Protein 9A6L (pdb70)

Foldseek 3Di:
DEEEEPEAQCCVPPVVVLVVLLVLLCVLLVYPYDYQPLQHHLLQLCVLVPNLVSSVVNNVSVLVSCQPPQAYEYLALQSLLSLLCQLVSCVVPPVCNVSSVVSNVRYDYSLCCCCVVSVDQESPAEDAWEEEEQEACSNCPRVVPDCSLVSNVVNHHNYHYDYQVPSVQQLLQSNCSCVVVVVVSVVSLVVSQVSRVVSVGQEYEYRHSSSQCSNVVVCVVVVHNHHYDYSSSRSSHD/DFFFFDDDDLVVLLVVLLPLPLLLVLLLVQLVQQLVLLVVLCVVVPPLVVLLQLLLVQLVVCLVCLVVLLVLLCVLQVVQVAAEAEAAALCSLLVVVLVVCVVLVFAAEEEEDALVCSRSVNVVSVVVVNHHYAYQAPQQNLCVLVVNNAFQALARRNSSDALQRSQVSCVVRPVDDDDSDPVSSVVSSCVVVVVSLQPGQEAEYEFLEQARNNSKGKDADLDCRNVSSFKRHQEYEYEYESSRYGHHVVSVLSLQCLLCSLQRSDSGHPDMDIGGYADDPPDPIGHNYYYYYHYHLQLVVCRPDPNVLLSSDSSSCSQCSQAVLCSSSTRCSQSGSDGGLSCLLVVCRNPNCVRRLCSLVSHPLPQSSQVSGSNNRSSSVSSVVSVCCCCPVVVVDDPVVVVVVVVVVVCVVDPVSVVVCLQCQQVVCVVQDDPQWRLADPDPCNVVNVVDIDGRRDNADPVNVVVVVVVVVVVVVVD

Structure (mmCIF, N/CA/C/O backbone):
data_9A6L
#
_entry.id   9A6L
#
loop_
_entity.id
_entity.type
_entity.pdbx_description
1 POLYMER LUTA_BACSU
2 POLYMER LUTB_BACSU
#
loop_
_atom_site.group_PDB
_atom_site.id
_atom_site.type_symbol
_atom_site.label_atom_id
_atom_site.label_alt_id
_atom_site.label_comp_id
_atom_site.label_asym_id
_atom_site.label_entity_id
_atom_site.label_seq_id
_atom_site.pdbx_PDB_ins_code
_atom_site.Cartn_x
_atom_site.Cartn_y
_atom_site.Cartn_z
_atom_site.occupancy
_atom_site.B_iso_or_equiv
_atom_site.auth_seq_id
_atom_site.auth_comp_id
_atom_site.auth_asym_id
_atom_site.auth_atom_id
_atom_site.pdbx_PDB_model_num
ATOM 1 N N . MET A 1 1 ? 2.801 -40.766 -0.839 1.000 0.930 1 MET A N 1
ATOM 2 C CA . MET A 1 1 ? 1.876 -39.691 -0.396 1.000 0.930 1 MET A CA 1
ATOM 3 C C . MET A 1 1 ? 1.214 -39.112 -1.633 1.000 0.930 1 MET A C 1
ATOM 4 O O . MET A 1 1 ? 1.916 -39.021 -2.632 1.000 0.930 1 MET A O 1
ATOM 20 N N . LYS A 1 2 ? -0.079 -38.759 -1.603 1.000 0.980 2 LYS A N 1
ATOM 21 C CA . LYS A 1 2 ? -0.783 -38.243 -2.789 1.000 0.980 2 LYS A CA 1
ATOM 22 C C . LYS A 1 2 ? -0.789 -36.722 -2.830 1.000 0.980 2 LYS A C 1
ATOM 23 O O . LYS A 1 2 ? -1.121 -36.075 -1.839 1.000 0.980 2 LYS A O 1
ATOM 42 N N . VAL A 1 3 ? -0.438 -36.166 -3.983 1.000 0.990 3 VAL A N 1
ATOM 43 C CA . VAL A 1 3 ? -0.391 -34.723 -4.216 1.000 0.990 3 VAL A CA 1
ATOM 44 C C . VAL A 1 3 ? -1.168 -34.390 -5.478 1.000 0.990 3 VAL A C 1
ATOM 45 O O . VAL A 1 3 ? -0.767 -34.768 -6.576 1.000 0.990 3 VAL A O 1
ATOM 58 N N . SER A 1 4 ? -2.226 -33.601 -5.325 1.000 0.990 4 SER A N 1
ATOM 59 C CA . SER A 1 4 ? -2.946 -33.033 -6.455 1.000 0.990 4 SER A CA 1
ATOM 60 C C . SER A 1 4 ? -2.270 -31.749 -6.907 1.000 0.990 4 SER A C 1
ATOM 61 O O . SER A 1 4 ? -2.240 -30.743 -6.191 1.000 0.990 4 SER A O 1
ATOM 69 N N . LEU A 1 5 ? -1.730 -31.772 -8.121 1.000 0.990 5 LEU A N 1
ATOM 70 C CA . LEU A 1 5 ? -1.064 -30.621 -8.707 1.000 0.990 5 LEU A CA 1
ATOM 71 C C . LEU A 1 5 ? -2.097 -29.593 -9.168 1.000 0.990 5 LEU A C 1
ATOM 72 O O . LEU A 1 5 ? -2.891 -29.849 -10.078 1.000 0.990 5 LEU A O 1
ATOM 88 N N . PHE A 1 6 ? -2.028 -28.390 -8.602 1.000 0.990 6 PHE A N 1
ATOM 89 C CA . PHE A 1 6 ? -2.634 -27.205 -9.191 1.000 0.990 6 PHE A CA 1
ATOM 90 C C . PHE A 1 6 ? -1.594 -26.466 -10.028 1.000 0.990 6 PHE A C 1
ATOM 91 O O . PHE A 1 6 ? -0.755 -25.734 -9.515 1.000 0.990 6 PHE A O 1
ATOM 108 N N . VAL A 1 7 ? -1.661 -26.635 -11.343 1.000 0.970 7 VAL A N 1
ATOM 109 C CA . VAL A 1 7 ? -0.617 -26.140 -12.241 1.000 0.970 7 VAL A CA 1
ATOM 110 C C . VAL A 1 7 ? -0.727 -24.634 -12.525 1.000 0.970 7 VAL A C 1
ATOM 111 O O . VAL A 1 7 ? 0.273 -24.005 -12.836 1.000 0.970 7 VAL A O 1
ATOM 124 N N . THR A 1 8 ? -1.901 -24.016 -12.334 1.000 0.960 8 THR A N 1
ATOM 125 C CA . THR A 1 8 ? -2.274 -22.638 -12.748 1.000 0.960 8 THR A CA 1
ATOM 126 C C . THR A 1 8 ? -2.507 -22.450 -14.253 1.000 0.960 8 THR A C 1
ATOM 127 O O . THR A 1 8 ? -1.960 -23.159 -15.094 1.000 0.960 8 THR A O 1
ATOM 138 N N . CYS A 1 9 ? -3.299 -21.437 -14.622 1.000 0.940 9 CYS A N 1
ATOM 139 C CA . CYS A 1 9 ? -3.599 -21.145 -16.027 1.000 0.940 9 CYS A CA 1
ATOM 140 C C . CYS A 1 9 ? -2.379 -20.687 -16.842 1.000 0.940 9 CYS A C 1
ATOM 141 O O . CYS A 1 9 ? -2.326 -20.948 -18.043 1.000 0.940 9 CYS A O 1
ATOM 149 N N . LEU A 1 10 ? -1.420 -19.989 -16.216 1.000 0.950 10 LEU A N 1
ATOM 150 C CA . LEU A 1 10 ? -0.234 -19.488 -16.913 1.000 0.950 10 LEU A CA 1
ATOM 151 C C . LEU A 1 10 ? 0.731 -20.618 -17.258 1.000 0.950 10 LEU A C 1
ATOM 152 O O . LEU A 1 10 ? 1.256 -20.651 -18.366 1.000 0.950 10 LEU A O 1
ATOM 168 N N . VAL A 1 11 ? 0.934 -21.558 -16.340 1.000 0.970 11 VAL A N 1
ATOM 169 C CA . VAL A 1 11 ? 1.775 -22.729 -16.601 1.000 0.970 11 VAL A CA 1
ATOM 170 C C . VAL A 1 11 ? 1.104 -23.660 -17.606 1.000 0.970 11 VAL A C 1
ATOM 171 O O . VAL A 1 11 ? 1.779 -24.115 -18.520 1.000 0.970 11 VAL A O 1
ATOM 184 N N . ASP A 1 12 ? -0.212 -23.894 -17.504 1.000 0.960 12 ASP A N 1
ATOM 185 C CA . ASP A 1 12 ? -0.923 -24.788 -18.433 1.000 0.960 12 ASP A CA 1
ATOM 186 C C . ASP A 1 12 ? -0.784 -24.343 -19.899 1.000 0.960 12 ASP A C 1
ATOM 187 O O . ASP A 1 12 ? -0.635 -25.174 -20.794 1.000 0.960 12 ASP A O 1
ATOM 196 N N . MET A 1 13 ? -0.786 -23.027 -20.143 1.000 0.940 13 MET A N 1
ATOM 197 C CA . MET A 1 13 ? -0.759 -22.463 -21.496 1.000 0.940 13 MET A CA 1
ATOM 198 C C . MET A 1 13 ? 0.593 -21.919 -21.974 1.000 0.940 13 MET A C 1
ATOM 199 O O . MET A 1 13 ? 0.897 -22.044 -23.160 1.000 0.940 13 MET A O 1
ATOM 213 N N . PHE A 1 14 ? 1.366 -21.261 -21.107 1.000 0.940 14 PHE A N 1
ATOM 214 C CA . PHE A 1 14 ? 2.523 -20.444 -21.512 1.000 0.940 14 PHE A CA 1
ATOM 215 C C . PHE A 1 14 ? 3.846 -20.918 -20.923 1.000 0.940 14 PHE A C 1
ATOM 216 O O . PHE A 1 14 ? 4.889 -20.667 -21.510 1.000 0.940 14 PHE A O 1
ATOM 233 N N . GLN A 1 15 ? 3.828 -21.570 -19.761 1.000 0.940 15 GLN A N 1
ATOM 234 C CA . GLN A 1 15 ? 5.047 -21.999 -19.071 1.000 0.940 15 GLN A CA 1
ATOM 235 C C . GLN A 1 15 ? 5.024 -23.491 -18.752 1.000 0.940 15 GLN A C 1
ATOM 236 O O . GLN A 1 15 ? 5.384 -23.909 -17.659 1.000 0.940 15 GLN A O 1
ATOM 250 N N . THR A 1 16 ? 4.620 -24.320 -19.713 1.000 0.950 16 THR A N 1
ATOM 251 C CA . THR A 1 16 ? 4.372 -25.757 -19.515 1.000 0.950 16 THR A CA 1
ATOM 252 C C . THR A 1 16 ? 5.544 -26.525 -18.904 1.000 0.950 16 THR A C 1
ATOM 253 O O . THR A 1 16 ? 5.316 -27.469 -18.150 1.000 0.950 16 THR A O 1
ATOM 264 N N . ASN A 1 17 ? 6.791 -26.118 -19.168 1.000 0.960 17 ASN A N 1
ATOM 265 C CA . ASN A 1 17 ? 7.978 -26.743 -18.575 1.000 0.960 17 ASN A CA 1
ATOM 266 C C . ASN A 1 17 ? 8.048 -26.577 -17.048 1.000 0.960 17 ASN A C 1
ATOM 267 O O . ASN A 1 17 ? 8.521 -27.488 -16.377 1.000 0.960 17 ASN A O 1
ATOM 278 N N . VAL A 1 18 ? 7.498 -25.494 -16.484 1.000 0.980 18 VAL A N 1
ATOM 279 C CA . VAL A 1 18 ? 7.381 -25.299 -15.028 1.000 0.980 18 VAL A CA 1
ATOM 280 C C . VAL A 1 18 ? 6.493 -26.375 -14.409 1.000 0.980 18 VAL A C 1
ATOM 281 O O . VAL A 1 18 ? 6.820 -26.928 -13.360 1.000 0.980 18 VAL A O 1
ATOM 294 N N . GLY A 1 19 ? 5.389 -26.716 -15.079 1.000 0.980 19 GLY A N 1
ATOM 295 C CA . GLY A 1 19 ? 4.499 -27.794 -14.655 1.000 0.980 19 GLY A CA 1
ATOM 296 C C . GLY A 1 19 ? 5.191 -29.151 -14.742 1.000 0.980 19 GLY A C 1
ATOM 297 O O . GLY A 1 19 ? 5.178 -29.897 -13.767 1.000 0.980 19 GLY A O 1
ATOM 301 N N . LYS A 1 20 ? 5.858 -29.444 -15.869 1.000 0.980 20 LYS A N 1
ATOM 302 C CA . LYS A 1 20 ? 6.614 -30.699 -16.063 1.000 0.980 20 LYS A CA 1
ATOM 303 C C . LYS A 1 20 ? 7.682 -30.887 -14.989 1.000 0.980 20 LYS A C 1
ATOM 304 O O . LYS A 1 20 ? 7.712 -31.916 -14.326 1.000 0.980 20 LYS A O 1
ATOM 323 N N . ALA A 1 21 ? 8.488 -29.853 -14.757 1.000 0.980 21 ALA A N 1
ATOM 324 C CA . ALA A 1 21 ? 9.530 -29.860 -13.741 1.000 0.980 21 ALA A CA 1
ATOM 325 C C . ALA A 1 21 ? 8.967 -30.062 -12.328 1.000 0.980 21 ALA A C 1
ATOM 326 O O . ALA A 1 21 ? 9.582 -30.741 -11.516 1.000 0.980 21 ALA A O 1
ATOM 333 N N . THR A 1 22 ? 7.787 -29.501 -12.044 1.000 0.990 22 THR A N 1
ATOM 334 C CA . THR A 1 22 ? 7.104 -29.673 -10.755 1.000 0.990 22 THR A CA 1
ATOM 335 C C . THR A 1 22 ? 6.689 -31.126 -10.539 1.000 0.990 22 THR A C 1
ATOM 336 O O . THR A 1 22 ? 6.943 -31.668 -9.467 1.000 0.990 22 THR A O 1
ATOM 347 N N . VAL A 1 23 ? 6.094 -31.763 -11.554 1.000 0.980 23 VAL A N 1
ATOM 348 C CA . VAL A 1 23 ? 5.722 -33.187 -11.500 1.000 0.980 23 VAL A CA 1
ATOM 349 C C . VAL A 1 23 ? 6.954 -34.056 -11.262 1.000 0.980 23 VAL A C 1
ATOM 350 O O . VAL A 1 23 ? 7.000 -34.782 -10.275 1.000 0.980 23 VAL A O 1
ATOM 363 N N . GLU A 1 24 ? 7.978 -33.937 -12.112 1.000 0.980 24 GLU A N 1
ATOM 364 C CA . GLU A 1 24 ? 9.203 -34.748 -12.022 1.000 0.980 24 GLU A CA 1
ATOM 365 C C . GLU A 1 24 ? 9.942 -34.555 -10.686 1.000 0.980 24 GLU A C 1
ATOM 366 O O . GLU A 1 24 ? 10.480 -35.508 -10.117 1.000 0.980 24 GLU A O 1
ATOM 378 N N . LEU A 1 25 ? 9.971 -33.321 -10.169 1.000 0.980 25 LEU A N 1
ATOM 379 C CA . LEU A 1 25 ? 10.552 -33.009 -8.867 1.000 0.980 25 LEU A CA 1
ATOM 380 C C . LEU A 1 25 ? 9.772 -33.689 -7.737 1.000 0.980 25 LEU A C 1
ATOM 381 O O . LEU A 1 25 ? 10.378 -34.390 -6.929 1.000 0.980 25 LEU A O 1
ATOM 397 N N . LEU A 1 26 ? 8.447 -33.511 -7.690 1.000 0.990 26 LEU A N 1
ATOM 398 C CA . LEU A 1 26 ? 7.592 -34.095 -6.653 1.000 0.990 26 LEU A CA 1
ATOM 399 C C . LEU A 1 26 ? 7.625 -35.633 -6.680 1.000 0.990 26 LEU A C 1
ATOM 400 O O . LEU A 1 26 ? 7.756 -36.249 -5.623 1.000 0.990 26 LEU A O 1
ATOM 416 N N . GLU A 1 27 ? 7.578 -36.260 -7.860 1.000 0.980 27 GLU A N 1
ATOM 417 C CA . GLU A 1 27 ? 7.665 -37.722 -8.011 1.000 0.980 27 GLU A CA 1
ATOM 418 C C . GLU A 1 27 ? 8.995 -38.279 -7.497 1.000 0.980 27 GLU A C 1
ATOM 419 O O . GLU A 1 27 ? 9.013 -39.260 -6.750 1.000 0.980 27 GLU A O 1
ATOM 431 N N . ARG A 1 28 ? 10.124 -37.622 -7.802 1.000 0.980 28 ARG A N 1
ATOM 432 C CA . ARG A 1 28 ? 11.431 -38.019 -7.244 1.000 0.980 28 ARG A CA 1
ATOM 433 C C . ARG A 1 28 ? 11.515 -37.870 -5.732 1.000 0.980 28 ARG A C 1
ATOM 434 O O . ARG A 1 28 ? 12.253 -38.621 -5.100 1.000 0.980 28 ARG A O 1
ATOM 455 N N . LEU A 1 29 ? 10.779 -36.920 -5.162 1.000 0.980 29 LEU A N 1
ATOM 456 C CA . LEU A 1 29 ? 10.654 -36.751 -3.716 1.000 0.980 29 LEU A CA 1
ATOM 457 C C . LEU A 1 29 ? 9.662 -37.752 -3.085 1.000 0.980 29 LEU A C 1
ATOM 458 O O . LEU A 1 29 ? 9.392 -37.669 -1.890 1.000 0.980 29 LEU A O 1
ATOM 474 N N . GLY A 1 30 ? 9.136 -38.713 -3.857 1.000 0.980 30 GLY A N 1
ATOM 475 C CA . GLY A 1 30 ? 8.272 -39.794 -3.370 1.000 0.980 30 GLY A CA 1
ATOM 476 C C . GLY A 1 30 ? 6.776 -39.463 -3.357 1.000 0.980 30 GLY A C 1
ATOM 477 O O . GLY A 1 30 ? 5.993 -40.165 -2.703 1.000 0.980 30 GLY A O 1
ATOM 481 N N . CYS A 1 31 ? 6.360 -38.398 -4.048 1.000 0.980 31 CYS A N 1
ATOM 482 C CA . CYS A 1 31 ? 4.947 -38.052 -4.196 1.000 0.980 31 CYS A CA 1
ATOM 483 C C . CYS A 1 31 ? 4.316 -38.817 -5.373 1.000 0.980 31 CYS A C 1
ATOM 484 O O . CYS A 1 31 ? 4.871 -38.852 -6.464 1.000 0.980 31 CYS A O 1
ATOM 492 N N . GLU A 1 32 ? 3.127 -39.388 -5.175 1.000 0.980 32 GLU A N 1
ATOM 493 C CA . GLU A 1 32 ? 2.240 -39.813 -6.266 1.000 0.980 32 GLU A CA 1
ATOM 494 C C . GLU A 1 32 ? 1.462 -38.567 -6.703 1.000 0.980 32 GLU A C 1
ATOM 495 O O . GLU A 1 32 ? 0.669 -38.030 -5.922 1.000 0.980 32 GLU A O 1
ATOM 507 N N . VAL A 1 33 ? 1.751 -38.058 -7.901 1.000 0.980 33 VAL A N 1
ATOM 508 C CA . VAL A 1 33 ? 1.202 -36.788 -8.388 1.000 0.980 33 VAL A CA 1
ATOM 509 C C . VAL A 1 33 ? 0.014 -37.050 -9.302 1.000 0.980 33 VAL A C 1
ATOM 510 O O . VAL A 1 33 ? 0.154 -37.726 -10.316 1.000 0.980 33 VAL A O 1
ATOM 523 N N . ASP A 1 34 ? -1.139 -36.466 -8.988 1.000 0.970 34 ASP A N 1
ATOM 524 C CA . ASP A 1 34 ? -2.304 -36.461 -9.870 1.000 0.970 34 ASP A CA 1
ATOM 525 C C . ASP A 1 34 ? -2.598 -35.053 -10.408 1.000 0.970 34 ASP A C 1
ATOM 526 O O . ASP A 1 34 ? -2.212 -34.032 -9.827 1.000 0.970 34 ASP A O 1
ATOM 535 N N . PHE A 1 35 ? -3.294 -34.988 -11.543 1.000 0.970 35 PHE A N 1
ATOM 536 C CA . PHE A 1 35 ? -3.713 -33.736 -12.167 1.000 0.970 35 PHE A CA 1
ATOM 537 C C . PHE A 1 35 ? -5.241 -33.690 -12.308 1.000 0.970 35 PHE A C 1
ATOM 538 O O . PHE A 1 35 ? -5.790 -34.173 -13.303 1.000 0.970 35 PHE A O 1
ATOM 555 N N . PRO A 1 36 ? -5.962 -33.064 -11.358 1.000 0.970 36 PRO A N 1
ATOM 556 C CA . PRO A 1 36 ? -7.408 -32.907 -11.463 1.000 0.970 36 PRO A CA 1
ATOM 557 C C . PRO A 1 36 ? -7.793 -32.057 -12.682 1.000 0.970 36 PRO A C 1
ATOM 558 O O . PRO A 1 36 ? -7.652 -30.832 -12.666 1.000 0.970 36 PRO A O 1
ATOM 569 N N . GLU A 1 37 ? -8.309 -32.680 -13.747 1.000 0.940 37 GLU A N 1
ATOM 570 C CA . GLU A 1 37 ? -8.568 -32.017 -15.040 1.000 0.940 37 GLU A CA 1
ATOM 571 C C . GLU A 1 37 ? -9.521 -30.810 -14.966 1.000 0.940 37 GLU A C 1
ATOM 572 O O . GLU A 1 37 ? -9.480 -29.936 -15.841 1.000 0.940 37 GLU A O 1
ATOM 584 N N . GLY A 1 38 ? -10.387 -30.765 -13.947 1.000 0.960 38 GLY A N 1
ATOM 585 C CA . GLY A 1 38 ? -11.366 -29.698 -13.725 1.000 0.960 38 GLY A CA 1
ATOM 586 C C . GLY A 1 38 ? -10.755 -28.322 -13.439 1.000 0.960 38 GLY A C 1
ATOM 587 O O . GLY A 1 38 ? -11.466 -27.317 -13.514 1.000 0.960 38 GLY A O 1
ATOM 591 N N . GLN A 1 39 ? -9.453 -28.259 -13.147 1.000 0.970 39 GLN A N 1
ATOM 592 C CA . GLN A 1 39 ? -8.766 -27.031 -12.767 1.000 0.970 39 GLN A CA 1
ATOM 593 C C . GLN A 1 39 ? -8.623 -26.057 -13.942 1.000 0.970 39 GLN A C 1
ATOM 594 O O . GLN A 1 39 ? -8.358 -26.448 -15.087 1.000 0.970 39 GLN A O 1
ATOM 608 N N . ILE A 1 40 ? -8.786 -24.764 -13.649 1.000 0.970 40 ILE A N 1
ATOM 609 C CA . ILE A 1 40 ? -8.696 -23.693 -14.647 1.000 0.970 40 ILE A CA 1
ATOM 610 C C . ILE A 1 40 ? -7.902 -22.499 -14.107 1.000 0.970 40 ILE A C 1
ATOM 611 O O . ILE A 1 40 ? -6.775 -22.253 -14.527 1.000 0.970 40 ILE A O 1
ATOM 627 N N . CYS A 1 41 ? -8.482 -21.719 -13.194 1.000 0.970 41 CYS A N 1
ATOM 628 C CA . CYS A 1 41 ? -7.894 -20.470 -12.714 1.000 0.970 41 CYS A CA 1
ATOM 629 C C . CYS A 1 41 ? -8.329 -20.187 -11.276 1.000 0.970 41 CYS A C 1
ATOM 630 O O . CYS A 1 41 ? -9.488 -20.389 -10.929 1.000 0.970 41 CYS A O 1
ATOM 638 N N . CYS A 1 42 ? -7.429 -19.622 -10.468 1.000 0.980 42 CYS A N 1
ATOM 639 C CA . CYS A 1 42 ? -7.708 -19.241 -9.081 1.000 0.980 42 CYS A CA 1
ATOM 640 C C . CYS A 1 42 ? -8.686 -18.055 -8.929 1.000 0.980 42 CYS A C 1
ATOM 641 O O . CYS A 1 42 ? -9.113 -17.757 -7.817 1.000 0.980 42 CYS A O 1
ATOM 649 N N . GLY A 1 43 ? -9.046 -17.362 -10.016 1.000 0.970 43 GLY A N 1
ATOM 650 C CA . GLY A 1 43 ? -9.981 -16.227 -10.007 1.000 0.970 43 GLY A CA 1
ATOM 651 C C . GLY A 1 43 ? -9.344 -14.858 -9.729 1.000 0.970 43 GLY A C 1
ATOM 652 O O . GLY A 1 43 ? -10.015 -13.834 -9.875 1.000 0.970 43 GLY A O 1
ATOM 656 N N . GLN A 1 44 ? -8.046 -14.817 -9.416 1.000 0.970 44 GLN A N 1
ATOM 657 C CA . GLN A 1 44 ? -7.319 -13.595 -9.053 1.000 0.970 44 GLN A CA 1
ATOM 658 C C . GLN A 1 44 ? -7.408 -12.442 -10.080 1.000 0.970 44 GLN A C 1
ATOM 659 O O . GLN A 1 44 ? -7.561 -11.302 -9.644 1.000 0.970 44 GLN A O 1
ATOM 673 N N . PRO A 1 45 ? -7.387 -12.661 -11.417 1.000 0.950 45 PRO A N 1
ATOM 674 C CA . PRO A 1 45 ? -7.510 -11.567 -12.391 1.000 0.950 45 PRO A CA 1
ATOM 675 C C . PRO A 1 45 ? -8.795 -10.735 -12.248 1.000 0.950 45 PRO A C 1
ATOM 676 O O . PRO A 1 45 ? -8.748 -9.503 -12.308 1.000 0.950 45 PRO A O 1
ATOM 687 N N . ALA A 1 46 ? -9.931 -11.402 -12.025 1.000 0.970 46 ALA A N 1
ATOM 688 C CA . ALA A 1 46 ? -11.215 -10.748 -11.794 1.000 0.970 46 ALA A CA 1
ATOM 689 C C . ALA A 1 46 ? -11.284 -10.145 -10.385 1.000 0.970 46 ALA A C 1
ATOM 690 O O . ALA A 1 46 ? -11.657 -8.978 -10.246 1.000 0.970 46 ALA A O 1
ATOM 697 N N . TYR A 1 47 ? -10.846 -10.897 -9.366 1.000 0.980 47 TYR A N 1
ATOM 698 C CA . TYR A 1 47 ? -10.843 -10.448 -7.969 1.000 0.980 47 TYR A CA 1
ATOM 699 C C . TYR A 1 47 ? -10.052 -9.144 -7.794 1.000 0.980 47 TYR A C 1
ATOM 700 O O . TYR A 1 47 ? -10.610 -8.136 -7.367 1.000 0.980 47 TYR A O 1
ATOM 718 N N . ASN A 1 48 ? -8.802 -9.110 -8.268 1.000 0.970 48 ASN A N 1
ATOM 719 C CA . ASN A 1 48 ? -7.927 -7.935 -8.187 1.000 0.970 48 ASN A CA 1
ATOM 720 C C . ASN A 1 48 ? -8.447 -6.724 -8.973 1.000 0.970 48 ASN A C 1
ATOM 721 O O . ASN A 1 48 ? -7.997 -5.599 -8.747 1.000 0.970 48 ASN A O 1
ATOM 732 N N . SER A 1 49 ? -9.364 -6.939 -9.918 1.000 0.960 49 SER A N 1
ATOM 733 C CA . SER A 1 49 ? -9.974 -5.880 -10.724 1.000 0.960 49 SER A CA 1
ATOM 734 C C . SER A 1 49 ? -11.288 -5.357 -10.126 1.000 0.960 49 SER A C 1
ATOM 735 O O . SER A 1 49 ? -11.813 -4.372 -10.639 1.000 0.960 49 SER A O 1
ATOM 743 N N . GLY A 1 50 ? -11.789 -5.969 -9.044 1.000 0.970 50 GLY A N 1
ATOM 744 C CA . GLY A 1 50 ? -13.043 -5.616 -8.369 1.000 0.970 50 GLY A CA 1
ATOM 745 C C . GLY A 1 50 ? -14.254 -6.470 -8.765 1.000 0.970 50 GLY A C 1
ATOM 746 O O . GLY A 1 50 ? -15.344 -6.251 -8.252 1.000 0.970 50 GLY A O 1
ATOM 750 N N . TYR A 1 51 ? -14.090 -7.460 -9.647 1.000 0.980 51 TYR A N 1
ATOM 751 C CA . TYR A 1 51 ? -15.177 -8.325 -10.129 1.000 0.980 51 TYR A CA 1
ATOM 752 C C . TYR A 1 51 ? -15.289 -9.573 -9.257 1.000 0.980 51 TYR A C 1
ATOM 753 O O . TYR A 1 51 ? -15.056 -10.696 -9.713 1.000 0.980 51 TYR A O 1
ATOM 771 N N . VAL A 1 52 ? -15.609 -9.381 -7.981 1.000 0.980 52 VAL A N 1
ATOM 772 C CA . VAL A 1 52 ? -15.676 -10.452 -6.979 1.000 0.980 52 VAL A CA 1
ATOM 773 C C . VAL A 1 52 ? -16.723 -11.500 -7.363 1.000 0.980 52 VAL A C 1
ATOM 774 O O . VAL A 1 52 ? -16.477 -12.698 -7.232 1.000 0.980 52 VAL A O 1
ATOM 787 N N . HIS A 1 53 ? -17.865 -11.089 -7.912 1.000 0.970 53 HIS A N 1
ATOM 788 C CA . HIS A 1 53 ? -18.920 -11.994 -8.365 1.000 0.970 53 HIS A CA 1
ATOM 789 C C . HIS A 1 53 ? -18.470 -12.918 -9.502 1.000 0.970 53 HIS A C 1
ATOM 790 O O . HIS A 1 53 ? -18.743 -14.121 -9.472 1.000 0.970 53 HIS A O 1
ATOM 804 N N . ASP A 1 54 ? -17.756 -12.383 -10.494 1.000 0.970 54 ASP A N 1
ATOM 805 C CA . ASP A 1 54 ? -17.209 -13.192 -11.585 1.000 0.970 54 ASP A CA 1
ATOM 806 C C . ASP A 1 54 ? -16.020 -14.038 -11.121 1.000 0.970 54 ASP A C 1
ATOM 807 O O . ASP A 1 54 ? -15.908 -15.197 -11.525 1.000 0.970 54 ASP A O 1
ATOM 816 N N . ALA A 1 55 ? -15.188 -13.518 -10.212 1.000 0.980 55 ALA A N 1
ATOM 817 C CA . ALA A 1 55 ? -14.099 -14.267 -9.595 1.000 0.980 55 ALA A CA 1
ATOM 818 C C . ALA A 1 55 ? -14.621 -15.498 -8.840 1.000 0.980 55 ALA A C 1
ATOM 819 O O . ALA A 1 55 ? -14.125 -16.604 -9.058 1.000 0.980 55 ALA A O 1
ATOM 826 N N . LYS A 1 56 ? -15.688 -15.345 -8.041 1.000 0.980 56 LYS A N 1
ATOM 827 C CA . LYS A 1 56 ? -16.313 -16.441 -7.283 1.000 0.980 56 LYS A CA 1
ATOM 828 C C . LYS A 1 56 ? -16.753 -17.611 -8.164 1.000 0.980 56 LYS A C 1
ATOM 829 O O . LYS A 1 56 ? -16.728 -18.742 -7.691 1.000 0.980 56 LYS A O 1
ATOM 848 N N . LYS A 1 57 ? -17.119 -17.396 -9.434 1.000 0.970 57 LYS A N 1
ATOM 849 C CA . LYS A 1 57 ? -17.452 -18.497 -10.363 1.000 0.970 57 LYS A CA 1
ATOM 850 C C . LYS A 1 57 ? -16.241 -19.394 -10.630 1.000 0.970 57 LYS A C 1
ATOM 851 O O . LYS A 1 57 ? -16.373 -20.614 -10.585 1.000 0.970 57 LYS A O 1
ATOM 870 N N . ALA A 1 58 ? -15.071 -18.795 -10.867 1.000 0.980 58 ALA A N 1
ATOM 871 C CA . ALA A 1 58 ? -13.816 -19.532 -11.006 1.000 0.980 58 ALA A CA 1
ATOM 872 C C . ALA A 1 58 ? -13.451 -20.226 -9.686 1.000 0.980 58 ALA A C 1
ATOM 873 O O . ALA A 1 58 ? -13.181 -21.421 -9.669 1.000 0.980 58 ALA A O 1
ATOM 880 N N . MET A 1 59 ? -13.554 -19.510 -8.563 1.000 0.990 59 MET A N 1
ATOM 881 C CA . MET A 1 59 ? -13.223 -20.047 -7.238 1.000 0.990 59 MET A CA 1
ATOM 882 C C . MET A 1 59 ? -14.074 -21.275 -6.875 1.000 0.990 59 MET A C 1
ATOM 883 O O . MET A 1 59 ? -13.533 -22.282 -6.431 1.000 0.990 59 MET A O 1
ATOM 897 N N . LYS A 1 60 ? -15.390 -21.241 -7.138 1.000 0.980 60 LYS A N 1
ATOM 898 C CA . LYS A 1 60 ? -16.301 -22.381 -6.923 1.000 0.980 60 LYS A CA 1
ATOM 899 C C . LYS A 1 60 ? -15.876 -23.620 -7.719 1.000 0.980 60 LYS A C 1
ATOM 900 O O . LYS A 1 60 ? -15.834 -24.710 -7.157 1.000 0.980 60 LYS A O 1
ATOM 919 N N . ARG A 1 61 ? -15.478 -23.446 -8.987 1.000 0.980 61 ARG A N 1
ATOM 920 C CA . ARG A 1 61 ? -14.927 -24.533 -9.817 1.000 0.980 61 ARG A CA 1
ATOM 921 C C . ARG A 1 61 ? -13.663 -25.131 -9.196 1.000 0.980 61 ARG A C 1
ATOM 922 O O . ARG A 1 61 ? -13.516 -26.351 -9.194 1.000 0.980 61 ARG A O 1
ATOM 943 N N . MET A 1 62 ? -12.762 -24.295 -8.680 1.000 0.990 62 MET A N 1
ATOM 944 C CA . MET A 1 62 ? -11.522 -24.760 -8.046 1.000 0.990 62 MET A CA 1
ATOM 945 C C . MET A 1 62 ? -11.802 -25.537 -6.754 1.000 0.990 62 MET A C 1
ATOM 946 O O . MET A 1 62 ? -11.219 -26.597 -6.550 1.000 0.990 62 MET A O 1
ATOM 960 N N . ILE A 1 63 ? -12.747 -25.067 -5.933 1.000 0.990 63 ILE A N 1
ATOM 961 C CA . ILE A 1 63 ? -13.194 -25.761 -4.715 1.000 0.990 63 ILE A CA 1
ATOM 962 C C . ILE A 1 63 ? -13.750 -27.154 -5.032 1.000 0.990 63 ILE A C 1
ATOM 963 O O . ILE A 1 63 ? -13.379 -28.116 -4.368 1.000 0.990 63 ILE A O 1
ATOM 979 N N . GLU A 1 64 ? -14.619 -27.279 -6.038 1.000 0.980 64 GLU A N 1
ATOM 980 C CA . GLU A 1 64 ? -15.172 -28.581 -6.445 1.000 0.980 64 GLU A CA 1
ATOM 981 C C . GLU A 1 64 ? -14.097 -29.511 -7.009 1.000 0.980 64 GLU A C 1
ATOM 982 O O . GLU A 1 64 ? -14.068 -30.690 -6.677 1.000 0.980 64 GLU A O 1
ATOM 994 N N . THR A 1 65 ? -13.195 -28.974 -7.832 1.000 0.980 65 THR A N 1
ATOM 995 C CA . THR A 1 65 ? -12.133 -29.753 -8.482 1.000 0.980 65 THR A CA 1
ATOM 996 C C . THR A 1 65 ? -11.184 -30.393 -7.470 1.000 0.980 65 THR A C 1
ATOM 997 O O . THR A 1 65 ? -10.799 -31.541 -7.649 1.000 0.980 65 THR A O 1
ATOM 1008 N N . PHE A 1 66 ? -10.813 -29.661 -6.418 1.000 0.990 66 PHE A N 1
ATOM 1009 C CA . PHE A 1 66 ? -9.863 -30.114 -5.398 1.000 0.990 66 PHE A CA 1
ATOM 1010 C C . PHE A 1 66 ? -10.554 -30.609 -4.116 1.000 0.990 66 PHE A C 1
ATOM 1011 O O . PHE A 1 66 ? -9.919 -30.693 -3.062 1.000 0.990 66 PHE A O 1
ATOM 1028 N N . GLN A 1 67 ? -11.858 -30.917 -4.158 1.000 0.970 67 GLN A N 1
ATOM 1029 C CA . GLN A 1 67 ? -12.630 -31.325 -2.977 1.000 0.970 67 GLN A CA 1
ATOM 1030 C C . GLN A 1 67 ? -12.005 -32.540 -2.284 1.000 0.970 67 GLN A C 1
ATOM 1031 O O . GLN A 1 67 ? -11.807 -32.515 -1.067 1.000 0.970 67 GLN A O 1
ATOM 1045 N N . ASP A 1 68 ? -11.652 -33.553 -3.070 1.000 0.970 68 ASP A N 1
ATOM 1046 C CA . ASP A 1 68 ? -11.253 -34.867 -2.565 1.000 0.970 68 ASP A CA 1
ATOM 1047 C C . ASP A 1 68 ? -9.724 -35.043 -2.482 1.000 0.970 68 ASP A C 1
ATOM 1048 O O . ASP A 1 68 ? -9.242 -36.072 -2.023 1.000 0.970 68 ASP A O 1
ATOM 1057 N N . SER A 1 69 ? -8.948 -34.030 -2.880 1.000 0.980 69 SER A N 1
ATOM 1058 C CA . SER A 1 69 ? -7.485 -34.030 -2.771 1.000 0.980 69 SER A CA 1
ATOM 1059 C C . SER A 1 69 ? -7.019 -34.068 -1.314 1.000 0.980 69 SER A C 1
ATOM 1060 O O . SER A 1 69 ? -7.592 -33.374 -0.471 1.000 0.980 69 SER A O 1
ATOM 1068 N N . GLU A 1 70 ? -5.948 -34.812 -1.035 1.000 0.980 70 GLU A N 1
ATOM 1069 C CA . GLU A 1 70 ? -5.301 -34.852 0.285 1.000 0.980 70 GLU A CA 1
ATOM 1070 C C . GLU A 1 70 ? -4.394 -33.628 0.482 1.000 0.980 70 GLU A C 1
ATOM 1071 O O . GLU A 1 70 ? -4.619 -32.827 1.386 1.000 0.980 70 GLU A O 1
ATOM 1083 N N . TYR A 1 71 ? -3.455 -33.420 -0.445 1.000 0.990 71 TYR A N 1
ATOM 1084 C CA . TYR A 1 71 ? -2.616 -32.227 -0.542 1.000 0.990 71 TYR A CA 1
ATOM 1085 C C . TYR A 1 71 ? -2.808 -31.553 -1.898 1.000 0.990 71 TYR A C 1
ATOM 1086 O O . TYR A 1 71 ? -2.870 -32.230 -2.924 1.000 0.990 71 TYR A O 1
ATOM 1104 N N . VAL A 1 72 ? -2.872 -30.219 -1.912 1.000 0.990 72 VAL A N 1
ATOM 1105 C CA . VAL A 1 72 ? -2.847 -29.411 -3.138 1.000 0.990 72 VAL A CA 1
ATOM 1106 C C . VAL A 1 72 ? -1.544 -28.628 -3.178 1.000 0.990 72 VAL A C 1
ATOM 1107 O O . VAL A 1 72 ? -1.269 -27.829 -2.284 1.000 0.990 72 VAL A O 1
ATOM 1120 N N . VAL A 1 73 ? -0.747 -28.835 -4.222 1.000 0.990 73 VAL A N 1
ATOM 1121 C CA . VAL A 1 73 ? 0.543 -28.150 -4.391 1.000 0.990 73 VAL A CA 1
ATOM 1122 C C . VAL A 1 73 ? 0.521 -27.331 -5.671 1.000 0.990 73 VAL A C 1
ATOM 1123 O O . VAL A 1 73 ? 0.045 -27.797 -6.705 1.000 0.990 73 VAL A O 1
ATOM 1136 N N . SER A 1 74 ? 1.021 -26.099 -5.601 1.000 0.990 74 SER A N 1
ATOM 1137 C CA . SER A 1 74 ? 1.033 -25.164 -6.728 1.000 0.990 74 SER A CA 1
ATOM 1138 C C . SER A 1 74 ? 2.400 -24.491 -6.889 1.000 0.990 74 SER A C 1
ATOM 1139 O O . SER A 1 74 ? 2.906 -23.916 -5.921 1.000 0.990 74 SER A O 1
ATOM 1147 N N . PRO A 1 75 ? 2.989 -24.471 -8.103 1.000 0.990 75 PRO A N 1
ATOM 1148 C CA . PRO A 1 75 ? 4.213 -23.730 -8.408 1.000 0.990 75 PRO A CA 1
ATOM 1149 C C . PRO A 1 75 ? 3.912 -22.238 -8.658 1.000 0.990 75 PRO A C 1
ATOM 1150 O O . PRO A 1 75 ? 4.265 -21.672 -9.690 1.000 0.990 75 PRO A O 1
ATOM 1161 N N . SER A 1 76 ? 3.166 -21.605 -7.754 1.000 0.980 76 SER A N 1
ATOM 1162 C CA . SER A 1 76 ? 2.828 -20.181 -7.827 1.000 0.980 76 SER A CA 1
ATOM 1163 C C . SER A 1 76 ? 2.381 -19.686 -6.465 1.000 0.980 76 SER A C 1
ATOM 1164 O O . SER A 1 76 ? 1.267 -19.983 -6.024 1.000 0.980 76 SER A O 1
ATOM 1172 N N . GLY A 1 77 ? 3.220 -18.867 -5.832 1.000 0.970 77 GLY A N 1
ATOM 1173 C CA . GLY A 1 77 ? 2.874 -18.235 -4.564 1.000 0.970 77 GLY A CA 1
ATOM 1174 C C . GLY A 1 77 ? 1.596 -17.399 -4.660 1.000 0.970 77 GLY A C 1
ATOM 1175 O O . GLY A 1 77 ? 0.728 -17.522 -3.804 1.000 0.970 77 GLY A O 1
ATOM 1179 N N . SER A 1 78 ? 1.421 -16.607 -5.724 1.000 0.970 78 SER A N 1
ATOM 1180 C CA . SER A 1 78 ? 0.245 -15.747 -5.918 1.000 0.970 78 SER A CA 1
ATOM 1181 C C . SER A 1 78 ? -1.073 -16.514 -6.055 1.000 0.970 78 SER A C 1
ATOM 1182 O O . SER A 1 78 ? -2.095 -16.064 -5.523 1.000 0.970 78 SER A O 1
ATOM 1190 N N . CYS A 1 79 ? -1.064 -17.665 -6.732 1.000 0.980 79 CYS A N 1
ATOM 1191 C CA . CYS A 1 79 ? -2.243 -18.513 -6.880 1.000 0.980 79 CYS A CA 1
ATOM 1192 C C . CYS A 1 79 ? -2.553 -19.284 -5.591 1.000 0.980 79 CYS A C 1
ATOM 1193 O O . CYS A 1 79 ? -3.726 -19.395 -5.233 1.000 0.980 79 CYS A O 1
ATOM 1201 N N . THR A 1 80 ? -1.526 -19.725 -4.860 1.000 0.990 80 THR A N 1
ATOM 1202 C CA . THR A 1 80 ? -1.668 -20.314 -3.519 1.000 0.990 80 THR A CA 1
ATOM 1203 C C . THR A 1 80 ? -2.242 -19.295 -2.530 1.000 0.990 80 THR A C 1
ATOM 1204 O O . THR A 1 80 ? -3.200 -19.605 -1.824 1.000 0.990 80 THR A O 1
ATOM 1215 N N . THR A 1 81 ? -1.755 -18.045 -2.534 1.000 0.980 81 THR A N 1
ATOM 1216 C CA . THR A 1 81 ? -2.340 -16.951 -1.737 1.000 0.980 81 THR A CA 1
ATOM 1217 C C . THR A 1 81 ? -3.817 -16.775 -2.059 1.000 0.980 81 THR A C 1
ATOM 1218 O O . THR A 1 81 ? -4.634 -16.663 -1.156 1.000 0.980 81 THR A O 1
ATOM 1229 N N . MET A 1 82 ? -4.192 -16.804 -3.341 1.000 0.980 82 MET A N 1
ATOM 1230 C CA . MET A 1 82 ? -5.594 -16.656 -3.725 1.000 0.980 82 MET A CA 1
ATOM 1231 C C . MET A 1 82 ? -6.479 -17.770 -3.141 1.000 0.980 82 MET A C 1
ATOM 1232 O O . MET A 1 82 ? -7.606 -17.483 -2.761 1.000 0.980 82 MET A O 1
ATOM 1246 N N . PHE A 1 83 ? -5.996 -19.014 -3.027 1.000 0.990 83 PHE A N 1
ATOM 1247 C CA . PHE A 1 83 ? -6.751 -20.087 -2.358 1.000 0.990 83 PHE A CA 1
ATOM 1248 C C . PHE A 1 83 ? -6.892 -19.833 -0.853 1.000 0.990 83 PHE A C 1
ATOM 1249 O O . PHE A 1 83 ? -7.959 -20.087 -0.299 1.000 0.990 83 PHE A O 1
ATOM 1266 N N . ARG A 1 84 ? -5.857 -19.281 -0.203 1.000 0.980 84 ARG A N 1
ATOM 1267 C CA . ARG A 1 84 ? -5.898 -18.878 1.217 1.000 0.980 84 ARG A CA 1
ATOM 1268 C C . ARG A 1 84 ? -6.897 -17.750 1.496 1.000 0.980 84 ARG A C 1
ATOM 1269 O O . ARG A 1 84 ? -7.404 -17.674 2.606 1.000 0.980 84 ARG A O 1
ATOM 1290 N N . GLU A 1 85 ? -7.242 -16.947 0.492 1.000 0.970 85 GLU A N 1
ATOM 1291 C CA . GLU A 1 85 ? -8.275 -15.902 0.584 1.000 0.970 85 GLU A CA 1
ATOM 1292 C C . GLU A 1 85 ? -9.711 -16.432 0.438 1.000 0.970 85 GLU A C 1
ATOM 1293 O O . GLU A 1 85 ? -10.672 -15.753 0.804 1.000 0.970 85 GLU A O 1
ATOM 1305 N N . TYR A 1 86 ? -9.909 -17.638 -0.107 1.000 0.980 86 TYR A N 1
ATOM 1306 C CA . TYR A 1 86 ? -11.258 -18.173 -0.330 1.000 0.980 86 TYR A CA 1
ATOM 1307 C C . TYR A 1 86 ? -12.123 -18.229 0.941 1.000 0.980 86 TYR A C 1
ATOM 1308 O O . TYR A 1 86 ? -13.300 -17.880 0.834 1.000 0.980 86 TYR A O 1
ATOM 1326 N N . PRO A 1 87 ? -11.617 -18.628 2.126 1.000 0.980 87 PRO A N 1
ATOM 1327 C CA . PRO A 1 87 ? -12.422 -18.681 3.344 1.000 0.980 87 PRO A CA 1
ATOM 1328 C C . PRO A 1 87 ? -13.012 -17.318 3.702 1.000 0.980 87 PRO A C 1
ATOM 1329 O O . PRO A 1 87 ? -14.204 -17.241 3.980 1.000 0.980 87 PRO A O 1
ATOM 1340 N N . HIS A 1 88 ? -12.222 -16.245 3.603 1.000 0.970 88 HIS A N 1
ATOM 1341 C CA . HIS A 1 88 ? -12.707 -14.882 3.818 1.000 0.970 88 HIS A CA 1
ATOM 1342 C C . HIS A 1 88 ? -13.770 -14.500 2.775 1.000 0.970 88 HIS A C 1
ATOM 1343 O O . HIS A 1 88 ? -14.851 -14.022 3.112 1.000 0.970 88 HIS A O 1
ATOM 1357 N N . LEU A 1 89 ? -13.523 -14.799 1.496 1.000 0.980 89 LEU A N 1
ATOM 1358 C CA . LEU A 1 89 ? -14.458 -14.470 0.416 1.000 0.980 89 LEU A CA 1
ATOM 1359 C C . LEU A 1 89 ? -15.782 -15.243 0.480 1.000 0.980 89 LEU A C 1
ATOM 1360 O O . LEU A 1 89 ? -16.795 -14.756 -0.035 1.000 0.980 89 LEU A O 1
ATOM 1376 N N . PHE A 1 90 ? -15.791 -16.440 1.064 1.000 0.980 90 PHE A N 1
ATOM 1377 C CA . PHE A 1 90 ? -16.971 -17.294 1.215 1.000 0.980 90 PHE A CA 1
ATOM 1378 C C . PHE A 1 90 ? -17.516 -17.346 2.647 1.000 0.980 90 PHE A C 1
ATOM 1379 O O . PHE A 1 90 ? -18.424 -18.135 2.880 1.000 0.980 90 PHE A O 1
ATOM 1396 N N . GLN A 1 91 ? -17.027 -16.510 3.572 1.000 0.960 91 GLN A N 1
ATOM 1397 C CA . GLN A 1 91 ? -17.373 -16.570 5.002 1.000 0.960 91 GLN A CA 1
ATOM 1398 C C . GLN A 1 91 ? -18.893 -16.547 5.262 1.000 0.960 91 GLN A C 1
ATOM 1399 O O . GLN A 1 91 ? -19.391 -17.306 6.087 1.000 0.960 91 GLN A O 1
ATOM 1413 N N . ASP A 1 92 ? -19.631 -15.747 4.486 1.000 0.960 92 ASP A N 1
ATOM 1414 C CA . ASP A 1 92 ? -21.081 -15.559 4.619 1.000 0.960 92 ASP A CA 1
ATOM 1415 C C . ASP A 1 92 ? -21.900 -16.505 3.715 1.000 0.960 92 ASP A C 1
ATOM 1416 O O . ASP A 1 92 ? -23.118 -16.368 3.597 1.000 0.960 92 ASP A O 1
ATOM 1425 N N . ASP A 1 93 ? -21.250 -17.449 3.023 1.000 0.970 93 ASP A N 1
ATOM 1426 C CA . ASP A 1 93 ? -21.905 -18.427 2.151 1.000 0.970 93 ASP A CA 1
ATOM 1427 C C . ASP A 1 93 ? -21.876 -19.820 2.806 1.000 0.970 93 ASP A C 1
ATOM 1428 O O . ASP A 1 93 ? -20.897 -20.556 2.648 1.000 0.970 93 ASP A O 1
ATOM 1437 N N . PRO A 1 94 ? -22.950 -20.246 3.501 1.000 0.960 94 PRO A N 1
ATOM 1438 C CA . PRO A 1 94 ? -22.957 -21.486 4.280 1.000 0.960 94 PRO A CA 1
ATOM 1439 C C . PRO A 1 94 ? -22.734 -22.740 3.425 1.000 0.960 94 PRO A C 1
ATOM 1440 O O . PRO A 1 94 ? -22.339 -23.783 3.939 1.000 0.960 94 PRO A O 1
ATOM 1451 N N . LYS A 1 95 ? -22.963 -22.664 2.107 1.000 0.970 95 LYS A N 1
ATOM 1452 C CA . LYS A 1 95 ? -22.719 -23.785 1.192 1.000 0.970 95 LYS A CA 1
ATOM 1453 C C . LYS A 1 95 ? -21.240 -23.915 0.804 1.000 0.970 95 LYS A C 1
ATOM 1454 O O . LYS A 1 95 ? -20.813 -25.003 0.410 1.000 0.970 95 LYS A O 1
ATOM 1473 N N . TRP A 1 96 ? -20.475 -22.823 0.873 1.000 0.980 96 TRP A N 1
ATOM 1474 C CA . TRP A 1 96 ? -19.112 -22.741 0.341 1.000 0.980 96 TRP A CA 1
ATOM 1475 C C . TRP A 1 96 ? -18.040 -22.429 1.391 1.000 0.980 96 TRP A C 1
ATOM 1476 O O . TRP A 1 96 ? -16.904 -22.834 1.164 1.000 0.980 96 TRP A O 1
ATOM 1497 N N . ALA A 1 97 ? -18.372 -21.800 2.525 1.000 0.980 97 ALA A N 1
ATOM 1498 C CA . ALA A 1 97 ? -17.432 -21.411 3.583 1.000 0.980 97 ALA A CA 1
ATOM 1499 C C . ALA A 1 97 ? -16.535 -22.578 4.041 1.000 0.980 97 ALA A C 1
ATOM 1500 O O . ALA A 1 97 ? -15.311 -22.519 3.910 1.000 0.980 97 ALA A O 1
ATOM 1507 N N . ASP A 1 98 ? -17.143 -23.689 4.471 1.000 0.980 98 ASP A N 1
ATOM 1508 C CA . ASP A 1 98 ? -16.417 -24.882 4.932 1.000 0.980 98 ASP A CA 1
ATOM 1509 C C . ASP A 1 98 ? -15.564 -25.514 3.831 1.000 0.980 98 ASP A C 1
ATOM 1510 O O . ASP A 1 98 ? -14.452 -25.982 4.076 1.000 0.980 98 ASP A O 1
ATOM 1519 N N . LYS A 1 99 ? -16.072 -25.536 2.595 1.000 0.990 99 LYS A N 1
ATOM 1520 C CA . LYS A 1 99 ? -15.340 -26.107 1.459 1.000 0.990 99 LYS A CA 1
ATOM 1521 C C . LYS A 1 99 ? -14.140 -25.240 1.072 1.000 0.990 99 LYS A C 1
ATOM 1522 O O . LYS A 1 99 ? -13.079 -25.774 0.765 1.000 0.990 99 LYS A O 1
ATOM 1541 N N . ALA A 1 100 ? -14.301 -23.919 1.118 1.000 0.990 100 ALA A N 1
ATOM 1542 C CA . ALA A 1 100 ? -13.238 -22.951 0.890 1.000 0.990 100 ALA A CA 1
ATOM 1543 C C . ALA A 1 100 ? -12.129 -23.084 1.940 1.000 0.990 100 ALA A C 1
ATOM 1544 O O . ALA A 1 100 ? -10.957 -23.134 1.575 1.000 0.990 100 ALA A O 1
ATOM 1551 N N . LYS A 1 101 ? -12.500 -23.224 3.221 1.000 0.980 101 LYS A N 1
ATOM 1552 C CA . LYS A 1 101 ? -11.557 -23.462 4.322 1.000 0.980 101 LYS A CA 1
ATOM 1553 C C . LYS A 1 101 ? -10.773 -24.754 4.141 1.000 0.980 101 LYS A C 1
ATOM 1554 O O . LYS A 1 101 ? -9.550 -24.726 4.123 1.000 0.980 101 LYS A O 1
ATOM 1573 N N . LYS A 1 102 ? -11.466 -25.862 3.871 1.000 0.980 102 LYS A N 1
ATOM 1574 C CA . LYS A 1 102 ? -10.814 -27.153 3.610 1.000 0.980 102 LYS A CA 1
ATOM 1575 C C . LYS A 1 102 ? -9.841 -27.105 2.438 1.000 0.980 102 LYS A C 1
ATOM 1576 O O . LYS A 1 102 ? -8.807 -27.754 2.508 1.000 0.980 102 LYS A O 1
ATOM 1595 N N . LEU A 1 103 ? -10.162 -26.376 1.365 1.000 0.990 103 LEU A N 1
ATOM 1596 C CA . LEU A 1 103 ? -9.229 -26.185 0.254 1.000 0.990 103 LEU A CA 1
ATOM 1597 C C . LEU A 1 103 ? -8.013 -25.356 0.687 1.000 0.990 103 LEU A C 1
ATOM 1598 O O . LEU A 1 103 ? -6.886 -25.756 0.416 1.000 0.990 103 LEU A O 1
ATOM 1614 N N . ALA A 1 104 ? -8.226 -24.230 1.363 1.000 0.990 104 ALA A N 1
ATOM 1615 C CA . ALA A 1 104 ? -7.146 -23.362 1.821 1.000 0.990 104 ALA A CA 1
ATOM 1616 C C . ALA A 1 104 ? -6.156 -24.095 2.744 1.000 0.990 104 ALA A C 1
ATOM 1617 O O . ALA A 1 104 ? -4.946 -24.004 2.530 1.000 0.990 104 ALA A O 1
ATOM 1624 N N . ASP A 1 105 ? -6.673 -24.857 3.712 1.000 0.980 105 ASP A N 1
ATOM 1625 C CA . ASP A 1 105 ? -5.889 -25.530 4.755 1.000 0.980 105 ASP A CA 1
ATOM 1626 C C . ASP A 1 105 ? -4.953 -26.614 4.199 1.000 0.980 105 ASP A C 1
ATOM 1627 O O . ASP A 1 105 ? -3.894 -26.867 4.764 1.000 0.980 105 ASP A O 1
ATOM 1636 N N . LYS A 1 106 ? -5.316 -27.231 3.068 1.000 0.990 106 LYS A N 1
ATOM 1637 C CA . LYS A 1 106 ? -4.521 -28.282 2.410 1.000 0.990 106 LYS A CA 1
ATOM 1638 C C . LYS A 1 106 ? -3.705 -27.799 1.212 1.000 0.990 106 LYS A C 1
ATOM 1639 O O . LYS A 1 106 ? -3.151 -28.620 0.479 1.000 0.990 106 LYS A O 1
ATOM 1658 N N . THR A 1 107 ? -3.669 -26.486 0.977 1.000 0.990 107 THR A N 1
ATOM 1659 C CA . THR A 1 107 ? -2.980 -25.887 -0.170 1.000 0.990 107 THR A CA 1
ATOM 1660 C C . THR A 1 107 ? -1.644 -25.269 0.230 1.000 0.990 107 THR A C 1
ATOM 1661 O O . THR A 1 107 ? -1.574 -24.416 1.124 1.000 0.990 107 THR A O 1
ATOM 1672 N N . TYR A 1 108 ? -0.602 -25.651 -0.508 1.000 0.990 108 TYR A N 1
ATOM 1673 C CA . TYR A 1 108 ? 0.780 -25.234 -0.302 1.000 0.990 108 TYR A CA 1
ATOM 1674 C C . TYR A 1 108 ? 1.406 -24.725 -1.601 1.000 0.990 108 TYR A C 1
ATOM 1675 O O . TYR A 1 108 ? 1.081 -25.159 -2.710 1.000 0.990 108 TYR A O 1
ATOM 1693 N N . GLU A 1 109 ? 2.321 -23.771 -1.467 1.000 0.990 109 GLU A N 1
ATOM 1694 C CA . GLU A 1 109 ? 3.242 -23.433 -2.551 1.000 0.990 109 GLU A CA 1
ATOM 1695 C C . GLU A 1 109 ? 4.344 -24.503 -2.622 1.000 0.990 109 GLU A C 1
ATOM 1696 O O . GLU A 1 109 ? 4.644 -25.155 -1.625 1.000 0.990 109 GLU A O 1
ATOM 1708 N N . LEU A 1 110 ? 4.918 -24.729 -3.804 1.000 0.990 110 LEU A N 1
ATOM 1709 C CA . LEU A 1 110 ? 5.896 -25.789 -4.046 1.000 0.990 110 LEU A CA 1
ATOM 1710 C C . LEU A 1 110 ? 7.084 -25.779 -3.064 1.000 0.990 110 LEU A C 1
ATOM 1711 O O . LEU A 1 110 ? 7.415 -26.826 -2.512 1.000 0.990 110 LEU A O 1
ATOM 1727 N N . THR A 1 111 ? 7.730 -24.632 -2.840 1.000 0.990 111 THR A N 1
ATOM 1728 C CA . THR A 1 111 ? 8.893 -24.540 -1.937 1.000 0.990 111 THR A CA 1
ATOM 1729 C C . THR A 1 111 ? 8.503 -24.759 -0.479 1.000 0.990 111 THR A C 1
ATOM 1730 O O . THR A 1 111 ? 9.219 -25.444 0.248 1.000 0.990 111 THR A O 1
ATOM 1741 N N . ASP A 1 112 ? 7.337 -24.251 -0.078 1.000 0.990 112 ASP A N 1
ATOM 1742 C CA . ASP A 1 112 ? 6.746 -24.480 1.242 1.000 0.990 112 ASP A CA 1
ATOM 1743 C C . ASP A 1 112 ? 6.452 -25.965 1.476 1.000 0.990 112 ASP A C 1
ATOM 1744 O O . ASP A 1 112 ? 6.862 -26.536 2.482 1.000 0.990 112 ASP A O 1
ATOM 1753 N N . PHE A 1 113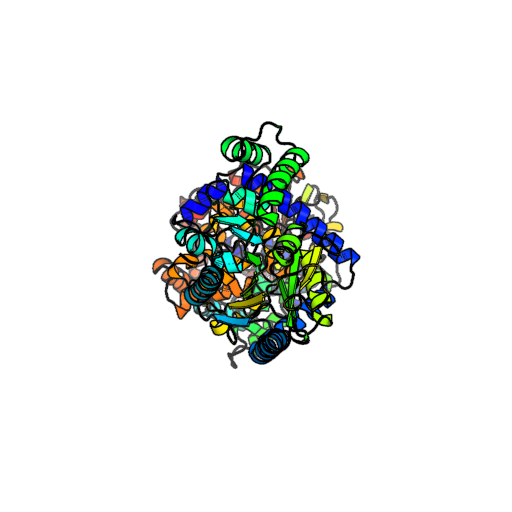 ? 5.834 -26.631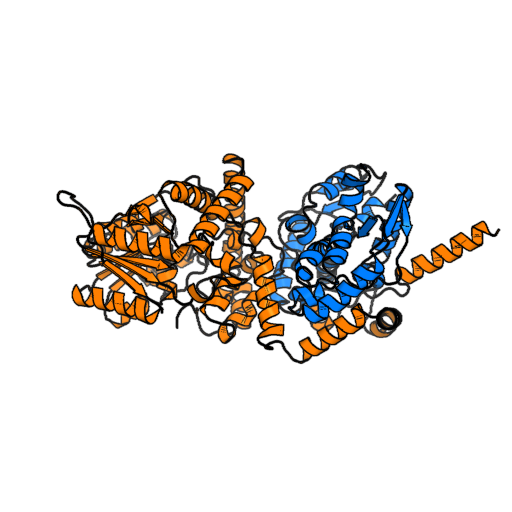 0.500 1.000 0.990 113 PHE A N 1
ATOM 1754 C CA . PHE A 1 113 ? 5.534 -28.056 0.585 1.000 0.990 113 PHE A CA 1
ATOM 1755 C C . PHE A 1 113 ? 6.802 -28.906 0.745 1.000 0.990 113 PHE A C 1
ATOM 1756 O O . PHE A 1 113 ? 6.877 -29.747 1.638 1.000 0.990 113 PHE A O 1
ATOM 1773 N N . ILE A 1 114 ? 7.828 -28.669 -0.076 1.000 0.990 114 ILE A N 1
ATOM 1774 C CA . ILE A 1 114 ? 9.073 -29.447 -0.017 1.000 0.990 114 ILE A CA 1
ATOM 1775 C C . ILE A 1 114 ? 9.783 -29.248 1.332 1.000 0.990 114 ILE A C 1
ATOM 1776 O O . ILE A 1 114 ? 10.195 -30.224 1.960 1.000 0.990 114 ILE A O 1
ATOM 1792 N N . VAL A 1 115 ? 9.895 -28.006 1.811 1.000 0.990 115 VAL A N 1
ATOM 1793 C CA . VAL A 1 115 ? 10.648 -27.710 3.039 1.000 0.990 115 VAL A CA 1
ATOM 1794 C C . VAL A 1 115 ? 9.854 -28.057 4.298 1.000 0.990 115 VAL A C 1
ATOM 1795 O O . VAL A 1 115 ? 10.384 -28.721 5.184 1.000 0.990 115 VAL A O 1
ATOM 1808 N N . ASN A 1 116 ? 8.596 -27.625 4.396 1.000 0.990 116 ASN A N 1
ATOM 1809 C CA . ASN A 1 116 ? 7.826 -27.683 5.642 1.000 0.990 116 ASN A CA 1
ATOM 1810 C C . ASN A 1 116 ? 6.910 -28.913 5.747 1.000 0.990 116 ASN A C 1
ATOM 1811 O O . ASN A 1 116 ? 6.569 -29.301 6.863 1.000 0.990 116 ASN A O 1
ATOM 1822 N N . VAL A 1 117 ? 6.520 -29.540 4.628 1.000 0.990 117 VAL A N 1
ATOM 1823 C CA . VAL A 1 117 ? 5.710 -30.776 4.647 1.000 0.990 117 VAL A CA 1
ATOM 1824 C C . VAL A 1 117 ? 6.581 -32.007 4.421 1.000 0.990 117 VAL A C 1
ATOM 1825 O O . VAL A 1 117 ? 6.506 -32.953 5.202 1.000 0.990 117 VAL A O 1
ATOM 1838 N N . LEU A 1 118 ? 7.436 -31.999 3.393 1.000 0.980 118 LEU A N 1
ATOM 1839 C CA . LEU A 1 118 ? 8.330 -33.131 3.121 1.000 0.980 118 LEU A CA 1
ATOM 1840 C C . LEU A 1 118 ? 9.590 -33.130 3.999 1.000 0.980 118 LEU A C 1
ATOM 1841 O O . LEU A 1 118 ? 10.222 -34.174 4.142 1.000 0.980 118 LEU A O 1
ATOM 1857 N N . GLY A 1 119 ? 9.968 -31.992 4.589 1.000 0.980 119 GLY A N 1
ATOM 1858 C CA . GLY A 1 119 ? 11.179 -31.891 5.409 1.000 0.980 119 GLY A CA 1
ATOM 1859 C C . GLY A 1 119 ? 12.477 -31.986 4.600 1.000 0.980 119 GLY A C 1
ATOM 1860 O O . GLY A 1 119 ? 13.502 -32.399 5.141 1.000 0.980 119 GLY A O 1
ATOM 1864 N N . VAL A 1 120 ? 12.442 -31.649 3.307 1.000 0.980 120 VAL A N 1
ATOM 1865 C CA . VAL A 1 120 ? 13.587 -31.754 2.390 1.000 0.980 120 VAL A CA 1
ATOM 1866 C C . VAL A 1 120 ? 14.175 -30.369 2.108 1.000 0.980 120 VAL A C 1
ATOM 1867 O O . VAL A 1 120 ? 13.454 -29.443 1.748 1.000 0.980 120 VAL A O 1
ATOM 1880 N N . GLU A 1 121 ? 15.500 -30.230 2.223 1.000 0.980 121 GLU A N 1
ATOM 1881 C CA . GLU A 1 121 ? 16.227 -28.993 1.872 1.000 0.980 121 GLU A CA 1
ATOM 1882 C C . GLU A 1 121 ? 17.196 -29.164 0.682 1.000 0.980 121 GLU A C 1
ATOM 1883 O O . GLU A 1 121 ? 17.428 -28.198 -0.043 1.000 0.980 121 GLU A O 1
ATOM 1895 N N . ASP A 1 122 ? 17.713 -30.377 0.434 1.000 0.980 122 ASP A N 1
ATOM 1896 C CA . ASP A 1 122 ? 18.530 -30.725 -0.741 1.000 0.980 122 ASP A CA 1
ATOM 1897 C C . ASP A 1 122 ? 17.762 -31.706 -1.638 1.000 0.980 122 ASP A C 1
ATOM 1898 O O . ASP A 1 122 ? 17.519 -32.857 -1.272 1.000 0.980 122 ASP A O 1
ATOM 1907 N N . VAL A 1 123 ? 17.372 -31.238 -2.824 1.000 0.980 123 VAL A N 1
ATOM 1908 C CA . VAL A 1 123 ? 16.652 -32.036 -3.832 1.000 0.980 123 VAL A CA 1
ATOM 1909 C C . VAL A 1 123 ? 17.585 -32.678 -4.872 1.000 0.980 123 VAL A C 1
ATOM 1910 O O . VAL A 1 123 ? 17.118 -33.292 -5.832 1.000 0.980 123 VAL A O 1
ATOM 1923 N N . GLY A 1 124 ? 18.906 -32.533 -4.720 1.000 0.980 124 GLY A N 1
ATOM 1924 C CA . GLY A 1 124 ? 19.914 -33.099 -5.618 1.000 0.980 124 GLY A CA 1
ATOM 1925 C C . GLY A 1 124 ? 20.069 -32.367 -6.956 1.000 0.980 124 GLY A C 1
ATOM 1926 O O . GLY A 1 124 ? 20.551 -32.959 -7.924 1.000 0.980 124 GLY A O 1
ATOM 1930 N N . ALA A 1 125 ? 19.652 -31.103 -7.033 1.000 0.980 125 ALA A N 1
ATOM 1931 C CA . ALA A 1 125 ? 19.726 -30.296 -8.248 1.000 0.980 125 ALA A CA 1
ATOM 1932 C C . ALA A 1 125 ? 21.160 -29.841 -8.560 1.000 0.980 125 ALA A C 1
ATOM 1933 O O . ALA A 1 125 ? 21.944 -29.522 -7.664 1.000 0.980 125 ALA A O 1
ATOM 1940 N N . THR A 1 126 ? 21.497 -29.770 -9.848 1.000 0.980 126 THR A N 1
ATOM 1941 C CA . THR A 1 126 ? 22.774 -29.222 -10.333 1.000 0.980 126 THR A CA 1
ATOM 1942 C C . THR A 1 126 ? 22.510 -28.220 -11.452 1.000 0.980 126 THR A C 1
ATOM 1943 O O . THR A 1 126 ? 21.792 -28.530 -12.399 1.000 0.980 126 THR A O 1
ATOM 1954 N N . LEU A 1 127 ? 23.060 -27.007 -11.345 1.000 0.980 127 LEU A N 1
ATOM 1955 C CA . LEU A 1 127 ? 22.968 -25.962 -12.365 1.000 0.980 127 LEU A CA 1
ATOM 1956 C C . LEU A 1 127 ? 24.188 -25.039 -12.309 1.000 0.980 127 LEU A C 1
ATOM 1957 O O . LEU A 1 127 ? 24.356 -24.264 -11.372 1.000 0.980 127 LEU A O 1
ATOM 1973 N N . HIS A 1 128 ? 25.020 -25.077 -13.345 1.000 0.980 128 HIS A N 1
ATOM 1974 C CA . HIS A 1 128 ? 26.219 -24.244 -13.436 1.000 0.980 128 HIS A CA 1
ATOM 1975 C C . HIS A 1 128 ? 25.913 -22.899 -14.110 1.000 0.980 128 HIS A C 1
ATOM 1976 O O . HIS A 1 128 ? 26.073 -22.762 -15.319 1.000 0.980 128 HIS A O 1
ATOM 1990 N N . THR A 1 129 ? 25.459 -21.908 -13.337 1.000 0.980 129 THR A N 1
ATOM 1991 C CA . THR A 1 129 ? 25.166 -20.550 -13.839 1.000 0.980 129 THR A CA 1
ATOM 1992 C C . THR A 1 129 ? 25.240 -19.506 -12.726 1.000 0.980 129 THR A C 1
ATOM 1993 O O . THR A 1 129 ? 25.148 -19.838 -11.538 1.000 0.980 129 THR A O 1
ATOM 2004 N N . LYS A 1 130 ? 25.381 -18.235 -13.111 1.000 0.990 130 LYS A N 1
ATOM 2005 C CA . LYS A 1 130 ? 25.207 -17.099 -12.200 1.000 0.990 130 LYS A CA 1
ATOM 2006 C C . LYS A 1 130 ? 23.739 -16.746 -12.091 1.000 0.990 130 LYS A C 1
ATOM 2007 O O . LYS A 1 130 ? 23.085 -16.488 -13.099 1.000 0.990 130 LYS A O 1
ATOM 2026 N N . ALA A 1 131 ? 23.233 -16.686 -10.871 1.000 0.990 131 ALA A N 1
ATOM 2027 C CA . ALA A 1 131 ? 21.821 -16.473 -10.642 1.000 0.990 131 ALA A CA 1
ATOM 2028 C C . ALA A 1 131 ? 21.537 -15.445 -9.556 1.000 0.990 131 ALA A C 1
ATOM 2029 O O . ALA A 1 131 ? 22.298 -15.254 -8.607 1.000 0.990 131 ALA A O 1
ATOM 2036 N N . THR A 1 132 ? 20.366 -14.838 -9.680 1.000 0.990 132 THR A N 1
ATOM 2037 C CA . THR A 1 132 ? 19.749 -14.039 -8.630 1.000 0.990 132 THR A CA 1
ATOM 2038 C C . THR A 1 132 ? 18.281 -14.423 -8.478 1.000 0.990 132 THR A C 1
ATOM 2039 O O . THR A 1 132 ? 17.717 -15.099 -9.339 1.000 0.990 132 THR A O 1
ATOM 2050 N N . LEU A 1 133 ? 17.647 -14.029 -7.375 1.000 0.980 133 LEU A N 1
ATOM 2051 C CA . LEU A 1 133 ? 16.279 -14.426 -7.039 1.000 0.980 133 LEU A CA 1
ATOM 2052 C C . LEU A 1 133 ? 15.363 -13.207 -6.917 1.000 0.980 133 LEU A C 1
ATOM 2053 O O . LEU A 1 133 ? 15.561 -12.337 -6.067 1.000 0.980 133 LEU A O 1
ATOM 2069 N N . HIS A 1 134 ? 14.289 -13.196 -7.705 1.000 0.980 134 HIS A N 1
ATOM 2070 C CA . HIS A 1 134 ? 13.159 -12.305 -7.493 1.000 0.980 134 HIS A CA 1
ATOM 2071 C C . HIS A 1 134 ? 12.198 -12.884 -6.447 1.000 0.980 134 HIS A C 1
ATOM 2072 O O . HIS A 1 134 ? 11.498 -13.867 -6.699 1.000 0.980 134 HIS A O 1
ATOM 2086 N N . THR A 1 135 ? 12.111 -12.235 -5.284 1.000 0.950 135 THR A N 1
ATOM 2087 C CA . THR A 1 135 ? 11.148 -12.612 -4.243 1.000 0.950 135 THR A CA 1
ATOM 2088 C C . THR A 1 135 ? 9.753 -12.066 -4.551 1.000 0.950 135 THR A C 1
ATOM 2089 O O . THR A 1 135 ? 9.497 -10.864 -4.436 1.000 0.950 135 THR A O 1
ATOM 2100 N N . SER A 1 136 ? 8.831 -12.957 -4.920 1.000 0.940 136 SER A N 1
ATOM 2101 C CA . SER A 1 136 ? 7.441 -12.632 -5.253 1.000 0.940 136 SER A CA 1
ATOM 2102 C C . SER A 1 136 ? 6.705 -12.012 -4.057 1.000 0.940 136 SER A C 1
ATOM 2103 O O . SER A 1 136 ? 6.733 -12.532 -2.940 1.000 0.940 136 SER A O 1
ATOM 2111 N N . CYS A 1 137 ? 6.001 -10.904 -4.282 1.000 0.960 137 CYS A N 1
ATOM 2112 C CA . CYS A 1 137 ? 5.352 -10.151 -3.203 1.000 0.960 137 CYS A CA 1
ATOM 2113 C C . CYS A 1 137 ? 4.194 -10.901 -2.522 1.000 0.960 137 CYS A C 1
ATOM 2114 O O . CYS A 1 137 ? 4.129 -10.901 -1.297 1.000 0.960 137 CYS A O 1
ATOM 2122 N N . HIS A 1 138 ? 3.319 -11.574 -3.275 1.000 0.960 138 HIS A N 1
ATOM 2123 C CA . HIS A 1 138 ? 2.221 -12.352 -2.681 1.000 0.960 138 HIS A CA 1
ATOM 2124 C C . HIS A 1 138 ? 2.748 -13.552 -1.881 1.000 0.960 138 HIS A C 1
ATOM 2125 O O . HIS A 1 138 ? 2.294 -13.796 -0.771 1.000 0.960 138 HIS A O 1
ATOM 2139 N N . MET A 1 139 ? 3.779 -14.231 -2.384 1.000 0.960 139 MET A N 1
ATOM 2140 C CA . MET A 1 139 ? 4.432 -15.338 -1.683 1.000 0.960 139 MET A CA 1
ATOM 2141 C C . MET A 1 139 ? 5.060 -14.900 -0.350 1.000 0.960 139 MET A C 1
ATOM 2142 O O . MET A 1 139 ? 4.838 -15.513 0.686 1.000 0.960 139 MET A O 1
ATOM 2156 N N . THR A 1 140 ? 5.795 -13.789 -0.349 1.000 0.970 140 THR A N 1
ATOM 2157 C CA . THR A 1 140 ? 6.532 -13.349 0.846 1.000 0.970 140 THR A CA 1
ATOM 2158 C C . THR A 1 140 ? 5.669 -12.604 1.863 1.000 0.970 140 THR A C 1
ATOM 2159 O O . THR A 1 140 ? 5.793 -12.846 3.066 1.000 0.970 140 THR A O 1
ATOM 2170 N N . ARG A 1 141 ? 4.810 -11.680 1.415 1.000 0.960 141 ARG A N 1
ATOM 2171 C CA . ARG A 1 141 ? 4.056 -10.784 2.309 1.000 0.960 141 ARG A CA 1
ATOM 2172 C C . ARG A 1 141 ? 2.680 -11.297 2.698 1.000 0.960 141 ARG A C 1
ATOM 2173 O O . ARG A 1 141 ? 2.245 -10.986 3.797 1.000 0.960 141 ARG A O 1
ATOM 2194 N N . LEU A 1 142 ? 2.010 -12.029 1.808 1.000 0.970 142 LEU A N 1
ATOM 2195 C CA . LEU A 1 142 ? 0.650 -12.523 2.047 1.000 0.970 142 LEU A CA 1
ATOM 2196 C C . LEU A 1 142 ? 0.660 -13.999 2.448 1.000 0.970 142 LEU A C 1
ATOM 2197 O O . LEU A 1 142 ? 0.035 -14.373 3.429 1.000 0.970 142 LEU A O 1
ATOM 2213 N N . LEU A 1 143 ? 1.404 -14.837 1.720 1.000 0.970 143 LEU A N 1
ATOM 2214 C CA . LEU A 1 143 ? 1.488 -16.268 2.016 1.000 0.970 143 LEU A CA 1
ATOM 2215 C C . LEU A 1 143 ? 2.455 -16.587 3.169 1.000 0.970 143 LEU A C 1
ATOM 2216 O O . LEU A 1 143 ? 2.283 -17.592 3.845 1.000 0.970 143 LEU A O 1
ATOM 2232 N N . GLY A 1 144 ? 3.471 -15.747 3.386 1.000 0.970 144 GLY A N 1
ATOM 2233 C CA . GLY A 1 144 ? 4.466 -15.927 4.449 1.000 0.970 144 GLY A CA 1
ATOM 2234 C C . GLY A 1 144 ? 5.651 -16.833 4.092 1.000 0.970 144 GLY A C 1
ATOM 2235 O O . GLY A 1 144 ? 6.574 -16.944 4.896 1.000 0.970 144 GLY A O 1
ATOM 2239 N N . VAL A 1 145 ? 5.686 -17.402 2.884 1.000 0.980 145 VAL A N 1
ATOM 2240 C CA . VAL A 1 145 ? 6.785 -18.253 2.396 1.000 0.980 145 VAL A CA 1
ATOM 2241 C C . VAL A 1 145 ? 7.953 -17.360 1.980 1.000 0.980 145 VAL A C 1
ATOM 2242 O O . VAL A 1 145 ? 7.858 -16.569 1.036 1.000 0.980 145 VAL A O 1
ATOM 2255 N N . ARG A 1 146 ? 9.052 -17.425 2.733 1.000 0.960 146 ARG A N 1
ATOM 2256 C CA . ARG A 1 146 ? 10.157 -16.449 2.666 1.000 0.960 146 ARG A CA 1
ATOM 2257 C C . ARG A 1 146 ? 11.527 -17.101 2.602 1.000 0.960 146 ARG A C 1
ATOM 2258 O O . ARG A 1 146 ? 12.374 -16.642 1.841 1.000 0.960 146 ARG A O 1
ATOM 2279 N N . LYS A 1 147 ? 11.768 -18.112 3.437 1.000 0.970 147 LYS A N 1
ATOM 2280 C CA . LYS A 1 147 ? 13.091 -18.737 3.610 1.000 0.970 147 LYS A CA 1
ATOM 2281 C C . LYS A 1 147 ? 13.236 -19.989 2.750 1.000 0.970 147 LYS A C 1
ATOM 2282 O O . LYS A 1 147 ? 14.341 -20.308 2.325 1.000 0.970 147 LYS A O 1
ATOM 2301 N N . GLU A 1 148 ? 12.123 -20.653 2.474 1.000 0.980 148 GLU A N 1
ATOM 2302 C CA . GLU A 1 148 ? 12.004 -21.925 1.772 1.000 0.980 148 GLU A CA 1
ATOM 2303 C C . GLU A 1 148 ? 12.650 -21.886 0.377 1.000 0.980 148 GLU A C 1
ATOM 2304 O O . GLU A 1 148 ? 13.476 -22.759 0.106 1.000 0.980 148 GLU A O 1
ATOM 2316 N N . PRO A 1 149 ? 12.442 -20.845 -0.465 1.000 0.980 149 PRO A N 1
ATOM 2317 C CA . PRO A 1 149 ? 13.137 -20.748 -1.748 1.000 0.980 149 PRO A CA 1
ATOM 2318 C C . PRO A 1 149 ? 14.660 -20.745 -1.608 1.000 0.980 149 PRO A C 1
ATOM 2319 O O . PRO A 1 149 ? 15.347 -21.434 -2.354 1.000 0.980 149 PRO A O 1
ATOM 2330 N N . MET A 1 150 ? 15.202 -19.993 -0.644 1.000 0.980 150 MET A N 1
ATOM 2331 C CA . MET A 1 150 ? 16.653 -19.881 -0.473 1.000 0.980 150 MET A CA 1
ATOM 2332 C C . MET A 1 150 ? 17.277 -21.109 0.183 1.000 0.980 150 MET A C 1
ATOM 2333 O O . MET A 1 150 ? 18.395 -21.449 -0.186 1.000 0.980 150 MET A O 1
ATOM 2347 N N . LYS A 1 151 ? 16.570 -21.793 1.092 1.000 0.980 151 LYS A N 1
ATOM 2348 C CA . LYS A 1 151 ? 17.013 -23.085 1.642 1.000 0.980 151 LYS A CA 1
ATOM 2349 C C . LYS A 1 151 ? 17.196 -24.133 0.545 1.000 0.980 151 LYS A C 1
ATOM 2350 O O . LYS A 1 151 ? 18.177 -24.867 0.554 1.000 0.980 151 LYS A O 1
ATOM 2369 N N . LEU A 1 152 ? 16.266 -24.180 -0.409 1.000 0.990 152 LEU A N 1
ATOM 2370 C CA . LEU A 1 152 ? 16.347 -25.108 -1.536 1.000 0.990 152 LEU A CA 1
ATOM 2371 C C . LEU A 1 152 ? 17.460 -24.697 -2.507 1.000 0.990 152 LEU A C 1
ATOM 2372 O O . LEU A 1 152 ? 18.306 -25.508 -2.875 1.000 0.990 152 LEU A O 1
ATOM 2388 N N . LEU A 1 153 ? 17.506 -23.416 -2.888 1.000 0.990 153 LEU A N 1
ATOM 2389 C CA . LEU A 1 153 ? 18.517 -22.908 -3.820 1.000 0.990 153 LEU A CA 1
ATOM 2390 C C . LEU A 1 153 ? 19.949 -23.018 -3.279 1.000 0.990 153 LEU A C 1
ATOM 2391 O O . LEU A 1 153 ? 20.868 -23.231 -4.067 1.000 0.990 153 LEU A O 1
ATOM 2407 N N . SER A 1 154 ? 20.157 -22.919 -1.961 1.000 0.980 154 SER A N 1
ATOM 2408 C CA . SER A 1 154 ? 21.494 -23.024 -1.363 1.000 0.980 154 SER A CA 1
ATOM 2409 C C . SER A 1 154 ? 22.131 -24.408 -1.500 1.000 0.980 154 SER A C 1
ATOM 2410 O O . SER A 1 154 ? 23.342 -24.524 -1.339 1.000 0.980 154 SER A O 1
ATOM 2418 N N . HIS A 1 155 ? 21.344 -25.444 -1.802 1.000 0.980 155 HIS A N 1
ATOM 2419 C CA . HIS A 1 155 ? 21.834 -26.806 -2.022 1.000 0.980 155 HIS A CA 1
ATOM 2420 C C . HIS A 1 155 ? 22.021 -27.150 -3.513 1.000 0.980 155 HIS A C 1
ATOM 2421 O O . HIS A 1 155 ? 22.535 -28.219 -3.839 1.000 0.980 155 HIS A O 1
ATOM 2435 N N . VAL A 1 156 ? 21.666 -26.247 -4.439 1.000 0.990 156 VAL A N 1
ATOM 2436 C CA . VAL A 1 156 ? 21.831 -26.473 -5.885 1.000 0.990 156 VAL A CA 1
ATOM 2437 C C . VAL A 1 156 ? 23.314 -26.412 -6.254 1.000 0.990 156 VAL A C 1
ATOM 2438 O O . VAL A 1 156 ? 23.959 -25.361 -6.191 1.000 0.990 156 VAL A O 1
ATOM 2451 N N . LYS A 1 157 ? 23.875 -27.542 -6.689 1.000 0.980 157 LYS A N 1
ATOM 2452 C CA . LYS A 1 157 ? 25.300 -27.633 -7.027 1.000 0.980 157 LYS A CA 1
ATOM 2453 C C . LYS A 1 157 ? 25.641 -26.776 -8.243 1.000 0.980 157 LYS A C 1
ATOM 2454 O O . LYS A 1 157 ? 24.967 -26.836 -9.265 1.000 0.980 157 LYS A O 1
ATOM 2473 N N . GLY A 1 158 ? 26.732 -26.017 -8.141 1.000 0.980 158 GLY A N 1
ATOM 2474 C CA . GLY A 1 158 ? 27.231 -25.167 -9.226 1.000 0.980 158 GLY A CA 1
ATOM 2475 C C . GLY A 1 158 ? 26.549 -23.802 -9.351 1.000 0.980 158 GLY A C 1
ATOM 2476 O O . GLY A 1 158 ? 27.030 -22.977 -10.129 1.000 0.980 158 GLY A O 1
ATOM 2480 N N . LEU A 1 159 ? 25.487 -23.546 -8.579 1.000 0.980 159 LEU A N 1
ATOM 2481 C CA . LEU A 1 159 ? 24.742 -22.295 -8.642 1.000 0.980 159 LEU A CA 1
ATOM 2482 C C . LEU A 1 159 ? 25.531 -21.172 -7.956 1.000 0.980 159 LEU A C 1
ATOM 2483 O O . LEU A 1 159 ? 25.785 -21.218 -6.753 1.000 0.980 159 LEU A O 1
ATOM 2499 N N . GLN A 1 160 ? 25.913 -20.145 -8.714 1.000 0.980 160 GLN A N 1
ATOM 2500 C CA . GLN A 1 160 ? 26.594 -18.965 -8.180 1.000 0.980 160 GLN A CA 1
ATOM 2501 C C . GLN A 1 160 ? 25.571 -17.880 -7.873 1.000 0.980 160 GLN A C 1
ATOM 2502 O O . GLN A 1 160 ? 25.091 -17.191 -8.773 1.000 0.980 160 GLN A O 1
ATOM 2516 N N . PHE A 1 161 ? 25.224 -17.735 -6.599 1.000 0.980 161 PHE A N 1
ATOM 2517 C CA . PHE A 1 161 ? 24.149 -16.845 -6.189 1.000 0.980 161 PHE A CA 1
ATOM 2518 C C . PHE A 1 161 ? 24.638 -15.440 -5.828 1.000 0.980 161 PHE A C 1
ATOM 2519 O O . PHE A 1 161 ? 25.581 -15.281 -5.054 1.000 0.980 161 PHE A O 1
ATOM 2536 N N . THR A 1 162 ? 23.934 -14.428 -6.334 1.000 0.980 162 THR A N 1
ATOM 2537 C CA . THR A 1 162 ? 24.070 -13.027 -5.916 1.000 0.980 162 THR A CA 1
ATOM 2538 C C . THR A 1 162 ? 22.710 -12.490 -5.486 1.000 0.980 162 THR A C 1
ATOM 2539 O O . THR A 1 162 ? 21.718 -12.641 -6.201 1.000 0.980 162 THR A O 1
ATOM 2550 N N . GLU A 1 163 ? 22.637 -11.858 -4.315 1.000 0.970 163 GLU A N 1
ATOM 2551 C CA . GLU A 1 163 ? 21.386 -11.282 -3.822 1.000 0.970 163 GLU A CA 1
ATOM 2552 C C . GLU A 1 163 ? 20.947 -10.090 -4.686 1.000 0.970 163 GLU A C 1
ATOM 2553 O O . GLU A 1 163 ? 21.737 -9.192 -4.954 1.000 0.970 163 GLU A O 1
ATOM 2565 N N . LEU A 1 164 ? 19.677 -10.076 -5.107 1.000 0.980 164 LEU A N 1
ATOM 2566 C CA . LEU A 1 164 ? 19.124 -9.024 -5.957 1.000 0.980 164 LEU A CA 1
ATOM 2567 C C . LEU A 1 164 ? 19.022 -7.691 -5.185 1.000 0.980 164 LEU A C 1
ATOM 2568 O O . LEU A 1 164 ? 18.251 -7.621 -4.214 1.000 0.980 164 LEU A O 1
ATOM 2584 N N . PRO A 1 165 ? 19.698 -6.610 -5.624 1.000 0.960 165 PRO A N 1
ATOM 2585 C CA . PRO A 1 165 ? 19.469 -5.274 -5.091 1.000 0.960 165 PRO A CA 1
ATOM 2586 C C . PRO A 1 165 ? 17.982 -4.920 -5.168 1.000 0.960 165 PRO A C 1
ATOM 2587 O O . PRO A 1 165 ? 17.286 -5.236 -6.136 1.000 0.960 165 PRO A O 1
ATOM 2598 N N . GLY A 1 166 ? 17.433 -4.349 -4.095 1.000 0.930 166 GLY A N 1
ATOM 2599 C CA . GLY A 1 166 ? 16.007 -4.021 -4.054 1.000 0.930 166 GLY A CA 1
ATOM 2600 C C . GLY A 1 166 ? 15.076 -5.230 -4.260 1.000 0.930 166 GLY A C 1
ATOM 2601 O O . GLY A 1 166 ? 13.961 -5.055 -4.758 1.000 0.930 166 GLY A O 1
ATOM 2605 N N . LYS A 1 167 ? 15.477 -6.467 -3.898 1.000 0.930 167 LYS A N 1
ATOM 2606 C CA . LYS A 1 167 ? 14.645 -7.692 -4.049 1.000 0.930 167 LYS A CA 1
ATOM 2607 C C . LYS A 1 167 ? 13.209 -7.540 -3.541 1.000 0.930 167 LYS A C 1
ATOM 2608 O O . LYS A 1 167 ? 12.279 -8.090 -4.122 1.000 0.930 167 LYS A O 1
ATOM 2627 N N . HIS A 1 168 ? 13.030 -6.731 -2.499 1.000 0.910 168 HIS A N 1
ATOM 2628 C CA . HIS A 1 168 ? 11.749 -6.437 -1.867 1.000 0.910 168 HIS A CA 1
ATOM 2629 C C . HIS A 1 168 ? 10.825 -5.523 -2.702 1.000 0.910 168 HIS A C 1
ATOM 2630 O O . HIS A 1 168 ? 9.620 -5.473 -2.429 1.000 0.910 168 HIS A O 1
ATOM 2644 N N . ASN A 1 169 ? 11.338 -4.826 -3.721 1.000 0.960 169 ASN A N 1
ATOM 2645 C CA . ASN A 1 169 ? 10.534 -3.999 -4.623 1.000 0.960 169 ASN A CA 1
ATOM 2646 C C . ASN A 1 169 ? 9.744 -4.869 -5.609 1.000 0.960 169 ASN A C 1
ATOM 2647 O O . ASN A 1 169 ? 10.274 -5.800 -6.223 1.000 0.960 169 ASN A O 1
ATOM 2658 N N . CYS A 1 170 ? 8.457 -4.546 -5.766 1.000 0.970 170 CYS A N 1
ATOM 2659 C CA . CYS A 1 170 ? 7.555 -5.215 -6.703 1.000 0.970 170 CYS A CA 1
ATOM 2660 C C . CYS A 1 170 ? 8.027 -5.022 -8.150 1.000 0.970 170 CYS A C 1
ATOM 2661 O O . CYS A 1 170 ? 8.424 -3.927 -8.522 1.000 0.970 170 CYS A O 1
ATOM 2669 N N . CYS A 1 171 ? 7.890 -6.049 -8.990 1.000 0.970 171 CYS A N 1
ATOM 2670 C CA . CYS A 1 171 ? 8.265 -5.968 -10.404 1.000 0.970 171 CYS A CA 1
ATOM 2671 C C . CYS A 1 171 ? 7.287 -5.176 -11.290 1.000 0.970 171 CYS A C 1
ATOM 2672 O O . CYS A 1 171 ? 7.569 -4.972 -12.463 1.000 0.970 171 CYS A O 1
ATOM 2680 N N . GLY A 1 172 ? 6.114 -4.787 -10.780 1.000 0.970 172 GLY A N 1
ATOM 2681 C CA . GLY A 1 172 ? 5.117 -4.050 -11.563 1.000 0.970 172 GLY A CA 1
ATOM 2682 C C . GLY A 1 172 ? 4.105 -4.900 -12.334 1.000 0.970 172 GLY A C 1
ATOM 2683 O O . GLY A 1 172 ? 3.332 -4.323 -13.093 1.000 0.970 172 GLY A O 1
ATOM 2687 N N . PHE A 1 173 ? 4.043 -6.225 -12.139 1.000 0.950 173 PHE A N 1
ATOM 2688 C CA . PHE A 1 173 ? 3.009 -7.067 -12.764 1.000 0.950 173 PHE A CA 1
ATOM 2689 C C . PHE A 1 173 ? 1.596 -6.721 -12.252 1.000 0.950 173 PHE A C 1
ATOM 2690 O O . PHE A 1 173 ? 0.791 -6.139 -12.973 1.000 0.950 173 PHE A O 1
ATOM 2707 N N . GLY A 1 174 ? 1.275 -7.053 -10.995 1.000 0.890 174 GLY A N 1
ATOM 2708 C CA . GLY A 1 174 ? -0.011 -6.713 -10.360 1.000 0.890 174 GLY A CA 1
ATOM 2709 C C . GLY A 1 174 ? -1.268 -7.135 -11.145 1.000 0.890 174 GLY A C 1
ATOM 2710 O O . GLY A 1 174 ? -2.328 -6.527 -10.986 1.000 0.890 174 GLY A O 1
ATOM 2714 N N . GLY A 1 175 ? -1.160 -8.129 -12.035 1.000 0.890 175 GLY A N 1
ATOM 2715 C CA . GLY A 1 175 ? -2.240 -8.545 -12.929 1.000 0.890 175 GLY A CA 1
ATOM 2716 C C . GLY A 1 175 ? -2.656 -7.426 -13.884 1.000 0.890 175 GLY A C 1
ATOM 2717 O O . GLY A 1 175 ? -1.858 -6.958 -14.692 1.000 0.890 175 GLY A O 1
ATOM 2721 N N . THR A 1 176 ? -3.906 -6.968 -13.787 1.000 0.880 176 THR A N 1
ATOM 2722 C CA . THR A 1 176 ? -4.431 -5.902 -14.656 1.000 0.880 176 THR A CA 1
ATOM 2723 C C . THR A 1 176 ? -3.746 -4.554 -14.445 1.000 0.880 176 THR A C 1
ATOM 2724 O O . THR A 1 176 ? -3.770 -3.734 -15.361 1.000 0.880 176 THR A O 1
ATOM 2735 N N . PHE A 1 177 ? -3.073 -4.332 -13.307 1.000 0.930 177 PHE A N 1
ATOM 2736 C CA . PHE A 1 177 ? -2.235 -3.149 -13.087 1.000 0.930 177 PHE A CA 1
ATOM 2737 C C . PHE A 1 177 ? -1.202 -2.964 -14.208 1.000 0.930 177 PHE A C 1
ATOM 2738 O O . PHE A 1 177 ? -1.113 -1.867 -14.751 1.000 0.930 177 PHE A O 1
ATOM 2755 N N . SER A 1 178 ? -0.503 -4.027 -14.627 1.000 0.930 178 SER A N 1
ATOM 2756 C CA . SER A 1 178 ? 0.498 -3.958 -15.708 1.000 0.930 178 SER A CA 1
ATOM 2757 C C . SER A 1 178 ? -0.035 -3.424 -17.039 1.000 0.930 178 SER A C 1
ATOM 2758 O O . SER A 1 178 ? 0.735 -2.905 -17.841 1.000 0.930 178 SER A O 1
ATOM 2766 N N . VAL A 1 179 ? -1.347 -3.530 -17.270 1.000 0.890 179 VAL A N 1
ATOM 2767 C CA . VAL A 1 179 ? -2.001 -3.150 -18.529 1.000 0.890 179 VAL A CA 1
ATOM 2768 C C . VAL A 1 179 ? -2.785 -1.843 -18.392 1.000 0.890 179 VAL A C 1
ATOM 2769 O O . VAL A 1 179 ? -2.834 -1.051 -19.332 1.000 0.890 179 VAL A O 1
ATOM 2782 N N . LYS A 1 180 ? -3.404 -1.606 -17.226 1.000 0.880 180 LYS A N 1
ATOM 2783 C CA . LYS A 1 180 ? -4.173 -0.386 -16.920 1.000 0.880 180 LYS A CA 1
ATOM 2784 C C . LYS A 1 180 ? -3.275 0.788 -16.539 1.000 0.880 180 LYS A C 1
ATOM 2785 O O . LYS A 1 180 ? -3.556 1.917 -16.922 1.000 0.880 180 LYS A O 1
ATOM 2804 N N . MET A 1 181 ? -2.200 0.506 -15.809 1.000 0.930 181 MET A N 1
ATOM 2805 C CA . MET A 1 181 ? -1.202 1.468 -15.342 1.000 0.930 181 MET A CA 1
ATOM 2806 C C . MET A 1 181 ? 0.141 1.194 -16.029 1.000 0.930 181 MET A C 1
ATOM 2807 O O . MET A 1 181 ? 1.181 1.143 -15.376 1.000 0.930 181 MET A O 1
ATOM 2821 N N . ALA A 1 182 ? 0.112 0.979 -17.350 1.000 0.930 182 ALA A N 1
ATOM 2822 C CA . ALA A 1 182 ? 1.267 0.530 -18.131 1.000 0.930 182 ALA A CA 1
ATOM 2823 C C . ALA A 1 182 ? 2.499 1.435 -17.960 1.000 0.930 182 ALA A C 1
ATOM 2824 O O . ALA A 1 182 ? 3.587 0.918 -17.742 1.000 0.930 182 ALA A O 1
ATOM 2831 N N . GLN A 1 183 ? 2.320 2.761 -17.951 1.000 0.940 183 GLN A N 1
ATOM 2832 C CA . GLN A 1 183 ? 3.412 3.724 -17.744 1.000 0.940 183 GLN A CA 1
ATOM 2833 C C . GLN A 1 183 ? 4.097 3.548 -16.377 1.000 0.940 183 GLN A C 1
ATOM 2834 O O . GLN A 1 183 ? 5.318 3.520 -16.296 1.000 0.940 183 GLN A O 1
ATOM 2848 N N . ILE A 1 184 ? 3.328 3.348 -15.300 1.000 0.960 184 ILE A N 1
ATOM 2849 C CA . ILE A 1 184 ? 3.883 3.119 -13.953 1.000 0.960 184 ILE A CA 1
ATOM 2850 C C . ILE A 1 184 ? 4.538 1.736 -13.880 1.000 0.960 184 ILE A C 1
ATOM 2851 O O . ILE A 1 184 ? 5.637 1.575 -13.353 1.000 0.960 184 ILE A O 1
ATOM 2867 N N . SER A 1 185 ? 3.860 0.726 -14.431 1.000 0.970 185 SER A N 1
ATOM 2868 C CA . SER A 1 185 ? 4.367 -0.642 -14.507 1.000 0.970 185 SER A CA 1
ATOM 2869 C C . SER A 1 185 ? 5.688 -0.714 -15.271 1.000 0.970 185 SER A C 1
ATOM 2870 O O . SER A 1 185 ? 6.538 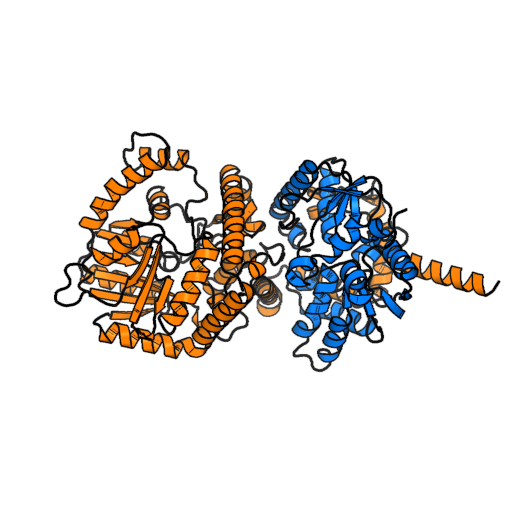-1.520 -14.907 1.000 0.970 185 SER A O 1
ATOM 2878 N N . GLU A 1 186 ? 5.862 0.096 -16.318 1.000 0.970 186 GLU A N 1
ATOM 2879 C CA . GLU A 1 186 ? 7.109 0.214 -17.075 1.000 0.970 186 GLU A CA 1
ATOM 2880 C C . GLU A 1 186 ? 8.258 0.674 -16.186 1.000 0.970 186 GLU A C 1
ATOM 2881 O O . GLU A 1 186 ? 9.264 -0.022 -16.109 1.000 0.970 186 GLU A O 1
ATOM 2893 N N . GLN A 1 187 ? 8.073 1.771 -15.451 1.000 0.970 187 GLN A N 1
ATOM 2894 C CA . GLN A 1 187 ? 9.119 2.296 -14.571 1.000 0.970 187 GLN A CA 1
ATOM 2895 C C . GLN A 1 187 ? 9.504 1.294 -13.472 1.000 0.970 187 GLN A C 1
ATOM 2896 O O . GLN A 1 187 ? 10.685 1.105 -13.192 1.000 0.970 187 GLN A O 1
ATOM 2910 N N . MET A 1 188 ? 8.518 0.592 -12.900 1.000 0.980 188 MET A N 1
ATOM 2911 C CA . MET A 1 188 ? 8.759 -0.445 -11.889 1.000 0.980 188 MET A CA 1
ATOM 2912 C C . MET A 1 188 ? 9.550 -1.641 -12.433 1.000 0.980 188 MET A C 1
ATOM 2913 O O . MET A 1 188 ? 10.417 -2.178 -11.742 1.000 0.980 188 MET A O 1
ATOM 2927 N N . VAL A 1 189 ? 9.225 -2.110 -13.643 1.000 0.980 189 VAL A N 1
ATOM 2928 C CA . VAL A 1 189 ? 9.943 -3.247 -14.235 1.000 0.980 189 VAL A CA 1
ATOM 2929 C C . VAL A 1 189 ? 11.317 -2.829 -14.754 1.000 0.980 189 VAL A C 1
ATOM 2930 O O . VAL A 1 189 ? 12.231 -3.642 -14.703 1.000 0.980 189 VAL A O 1
ATOM 2943 N N . ASP A 1 190 ? 11.489 -1.581 -15.192 1.000 0.980 190 ASP A N 1
ATOM 2944 C CA . ASP A 1 190 ? 12.790 -1.045 -15.595 1.000 0.980 190 ASP A CA 1
ATOM 2945 C C . ASP A 1 190 ? 13.775 -1.003 -14.430 1.000 0.980 190 ASP A C 1
ATOM 2946 O O . ASP A 1 190 ? 14.857 -1.568 -14.558 1.000 0.980 190 ASP A O 1
ATOM 2955 N N . GLU A 1 191 ? 13.368 -0.472 -13.271 1.000 0.970 191 GLU A N 1
ATOM 2956 C CA . GLU A 1 191 ? 14.201 -0.535 -12.060 1.000 0.970 191 GLU A CA 1
ATOM 2957 C C . GLU A 1 191 ? 14.533 -1.993 -11.707 1.000 0.970 191 GLU A C 1
ATOM 2958 O O . GLU A 1 191 ? 15.667 -2.328 -11.370 1.000 0.970 191 GLU A O 1
ATOM 2970 N N . LYS A 1 192 ? 13.554 -2.902 -11.826 1.000 0.980 192 LYS A N 1
ATOM 2971 C CA . LYS A 1 192 ? 13.793 -4.322 -11.552 1.000 0.980 192 LYS A CA 1
ATOM 2972 C C . LYS A 1 192 ? 14.831 -4.921 -12.504 1.000 0.980 192 LYS A C 1
ATOM 2973 O O . LYS A 1 192 ? 15.644 -5.717 -12.050 1.000 0.980 192 LYS A O 1
ATOM 2992 N N . VAL A 1 193 ? 14.788 -4.568 -13.787 1.000 0.980 193 VAL A N 1
ATOM 2993 C CA . VAL A 1 193 ? 15.750 -5.018 -14.800 1.000 0.980 193 VAL A CA 1
ATOM 2994 C C . VAL A 1 193 ? 17.148 -4.474 -14.510 1.000 0.980 193 VAL A C 1
ATOM 2995 O O . VAL A 1 193 ? 18.095 -5.253 -14.529 1.000 0.980 193 VAL A O 1
ATOM 3008 N N . GLU A 1 194 ? 17.275 -3.194 -14.164 1.000 0.980 194 GLU A N 1
ATOM 3009 C CA . GLU A 1 194 ? 18.562 -2.582 -13.800 1.000 0.980 194 GLU A CA 1
ATOM 3010 C C . GLU A 1 194 ? 19.192 -3.267 -12.583 1.000 0.980 194 GLU A C 1
ATOM 3011 O O . GLU A 1 194 ? 20.362 -3.644 -12.627 1.000 0.980 194 GLU A O 1
ATOM 3023 N N . CYS A 1 195 ? 18.404 -3.549 -11.537 1.000 0.980 195 CYS A N 1
ATOM 3024 C CA . CYS A 1 195 ? 18.895 -4.309 -10.386 1.000 0.980 195 CYS A CA 1
ATOM 3025 C C . CYS A 1 195 ? 19.370 -5.719 -10.768 1.000 0.980 195 CYS A C 1
ATOM 3026 O O . CYS A 1 195 ? 20.307 -6.231 -10.165 1.000 0.980 195 CYS A O 1
ATOM 3034 N N . VAL A 1 196 ? 18.720 -6.380 -11.733 1.000 0.980 196 VAL A N 1
ATOM 3035 C CA . VAL A 1 196 ? 19.155 -7.704 -12.206 1.000 0.980 196 VAL A CA 1
ATOM 3036 C C . VAL A 1 196 ? 20.483 -7.594 -12.949 1.000 0.980 196 VAL A C 1
ATOM 3037 O O . VAL A 1 196 ? 21.375 -8.402 -12.703 1.000 0.980 196 VAL A O 1
ATOM 3050 N N . GLU A 1 197 ? 20.656 -6.581 -13.797 1.000 0.970 197 GLU A N 1
ATOM 3051 C CA . GLU A 1 197 ? 21.925 -6.344 -14.493 1.000 0.970 197 GLU A CA 1
ATOM 3052 C C . GLU A 1 197 ? 23.076 -6.053 -13.527 1.000 0.970 197 GLU A C 1
ATOM 3053 O O . GLU A 1 197 ? 24.158 -6.614 -13.699 1.000 0.970 197 GLU A O 1
ATOM 3065 N N . GLU A 1 198 ? 22.841 -5.265 -12.472 1.000 0.970 198 GLU A N 1
ATOM 3066 C CA . GLU A 1 198 ? 23.848 -4.995 -11.436 1.000 0.970 198 GLU A CA 1
ATOM 3067 C C . GLU A 1 198 ? 24.384 -6.269 -10.765 1.000 0.970 198 GLU A C 1
ATOM 3068 O O . GLU A 1 198 ? 25.538 -6.297 -10.340 1.000 0.970 198 GLU A O 1
ATOM 3080 N N . THR A 1 199 ? 23.589 -7.345 -10.692 1.000 0.980 199 THR A N 1
ATOM 3081 C CA . THR A 1 199 ? 24.060 -8.623 -10.123 1.000 0.980 199 THR A CA 1
ATOM 3082 C C . THR A 1 199 ? 25.004 -9.399 -11.040 1.000 0.980 199 THR A C 1
ATOM 3083 O O . THR A 1 199 ? 25.654 -10.338 -10.581 1.000 0.980 199 THR A O 1
ATOM 3094 N N . GLY A 1 200 ? 25.053 -9.079 -12.339 1.000 0.980 200 GLY A N 1
ATOM 3095 C CA . GLY A 1 200 ? 25.747 -9.891 -13.343 1.000 0.980 200 GLY A CA 1
ATOM 3096 C C . GLY A 1 200 ? 25.182 -11.312 -13.494 1.000 0.980 200 GLY A C 1
ATOM 3097 O O . GLY A 1 200 ? 25.886 -12.197 -13.987 1.000 0.980 200 GLY A O 1
ATOM 3101 N N . ALA A 1 201 ? 23.949 -11.553 -13.032 1.000 0.980 201 ALA A N 1
ATOM 3102 C CA . ALA A 1 201 ? 23.283 -12.842 -13.147 1.000 0.980 201 ALA A CA 1
ATOM 3103 C C . ALA A 1 201 ? 22.919 -13.154 -14.602 1.000 0.980 201 ALA A C 1
ATOM 3104 O O . ALA A 1 201 ? 22.402 -12.314 -15.332 1.000 0.980 201 ALA A O 1
ATOM 3111 N N . GLU A 1 202 ? 23.128 -14.403 -14.994 1.000 0.980 202 GLU A N 1
ATOM 3112 C CA . GLU A 1 202 ? 22.698 -14.959 -16.278 1.000 0.980 202 GLU A CA 1
ATOM 3113 C C . GLU A 1 202 ? 21.261 -15.486 -16.189 1.000 0.980 202 GLU A C 1
ATOM 3114 O O . GLU A 1 202 ? 20.544 -15.528 -17.190 1.000 0.980 202 GLU A O 1
ATOM 3126 N N . VAL A 1 203 ? 20.832 -15.876 -14.982 1.000 0.990 203 VAL A N 1
ATOM 3127 C CA . VAL A 1 203 ? 19.490 -16.381 -14.695 1.000 0.990 203 VAL A CA 1
ATOM 3128 C C . VAL A 1 203 ? 18.830 -15.589 -13.565 1.000 0.990 203 VAL A C 1
ATOM 3129 O O . VAL A 1 203 ? 19.307 -15.563 -12.430 1.000 0.990 203 VAL A O 1
ATOM 3142 N N . LEU A 1 204 ? 17.669 -15.001 -13.848 1.000 0.990 204 LEU A N 1
ATOM 3143 C CA . LEU A 1 204 ? 16.736 -14.522 -12.834 1.000 0.990 204 LEU A CA 1
ATOM 3144 C C . LEU A 1 204 ? 15.773 -15.648 -12.448 1.000 0.990 204 LEU A C 1
ATOM 3145 O O . LEU A 1 204 ? 14.897 -16.033 -13.227 1.000 0.990 204 LEU A O 1
ATOM 3161 N N . ILE A 1 205 ? 15.910 -16.139 -11.222 1.000 0.990 205 ILE A N 1
ATOM 3162 C CA . ILE A 1 205 ? 15.031 -17.147 -10.632 1.000 0.990 205 ILE A CA 1
ATOM 3163 C C . ILE A 1 205 ? 13.804 -16.456 -10.027 1.000 0.990 205 ILE A C 1
ATOM 3164 O O . ILE A 1 205 ? 13.907 -15.370 -9.453 1.000 0.990 205 ILE A O 1
ATOM 3180 N N . GLY A 1 206 ? 12.636 -17.086 -10.105 1.000 0.980 206 GLY A N 1
ATOM 3181 C CA . GLY A 1 206 ? 11.440 -16.655 -9.379 1.000 0.980 206 GLY A CA 1
ATOM 3182 C C . GLY A 1 206 ? 10.454 -17.796 -9.153 1.000 0.980 206 GLY A C 1
ATOM 3183 O O . GLY A 1 206 ? 10.588 -18.870 -9.729 1.000 0.980 206 GLY A O 1
ATOM 3187 N N . ALA A 1 207 ? 9.452 -17.553 -8.313 1.000 0.970 207 ALA A N 1
ATOM 3188 C CA . ALA A 1 207 ? 8.449 -18.551 -7.913 1.000 0.970 207 ALA A CA 1
ATOM 3189 C C . ALA A 1 207 ? 7.016 -18.164 -8.337 1.000 0.970 207 ALA A C 1
ATOM 3190 O O . ALA A 1 207 ? 6.024 -18.603 -7.758 1.000 0.970 207 ALA A O 1
ATOM 3197 N N . ASP A 1 208 ? 6.896 -17.249 -9.302 1.000 0.970 208 ASP A N 1
ATOM 3198 C CA . ASP A 1 208 ? 5.607 -16.845 -9.853 1.000 0.970 208 ASP A CA 1
ATOM 3199 C C . ASP A 1 208 ? 5.727 -16.524 -11.337 1.000 0.970 208 ASP A C 1
ATOM 3200 O O . ASP A 1 208 ? 6.406 -15.572 -11.739 1.000 0.970 208 ASP A O 1
ATOM 3209 N N . CYS A 1 209 ? 4.995 -17.279 -12.151 1.000 0.970 209 CYS A N 1
ATOM 3210 C CA . CYS A 1 209 ? 5.013 -17.138 -13.603 1.000 0.970 209 CYS A CA 1
ATOM 3211 C C . CYS A 1 209 ? 4.582 -15.732 -14.049 1.000 0.970 209 CYS A C 1
ATOM 3212 O O . CYS A 1 209 ? 5.145 -15.188 -14.991 1.000 0.970 209 CYS A O 1
ATOM 3220 N N . GLY A 1 210 ? 3.640 -15.091 -13.345 1.000 0.960 210 GLY A N 1
ATOM 3221 C CA . GLY A 1 210 ? 3.233 -13.713 -13.647 1.000 0.960 210 GLY A CA 1
ATOM 3222 C C . GLY A 1 210 ? 4.371 -12.700 -13.474 1.000 0.960 210 GLY A C 1
ATOM 3223 O O . GLY A 1 210 ? 4.566 -11.824 -14.318 1.000 0.960 210 GLY A O 1
ATOM 3227 N N . CYS A 1 211 ? 5.174 -12.848 -12.416 1.000 0.970 211 CYS A N 1
ATOM 3228 C CA . CYS A 1 211 ? 6.354 -12.014 -12.191 1.000 0.970 211 CYS A CA 1
ATOM 3229 C C . CYS A 1 211 ? 7.435 -12.281 -13.242 1.000 0.970 211 CYS A C 1
ATOM 3230 O O . CYS A 1 211 ? 7.989 -11.330 -13.793 1.000 0.970 211 CYS A O 1
ATOM 3238 N N . LEU A 1 212 ? 7.704 -13.553 -13.546 1.000 0.970 212 LEU A N 1
ATOM 3239 C CA . LEU A 1 212 ? 8.706 -13.946 -14.538 1.000 0.970 212 LEU A CA 1
ATOM 3240 C C . LEU A 1 212 ? 8.331 -13.490 -15.947 1.000 0.970 212 LEU A C 1
ATOM 3241 O O . LEU A 1 212 ? 9.177 -12.954 -16.649 1.000 0.970 212 LEU A O 1
ATOM 3257 N N . MET A 1 213 ? 7.066 -13.621 -16.342 1.000 0.960 213 MET A N 1
ATOM 3258 C CA . MET A 1 213 ? 6.571 -13.157 -17.638 1.000 0.960 213 MET A CA 1
ATOM 3259 C C . MET A 1 213 ? 6.694 -11.634 -17.773 1.000 0.960 213 MET A C 1
ATOM 3260 O O . MET A 1 213 ? 7.039 -11.122 -18.835 1.000 0.960 213 MET A O 1
ATOM 3274 N N . ASN A 1 214 ? 6.461 -10.904 -16.679 1.000 0.970 214 ASN A N 1
ATOM 3275 C CA . ASN A 1 214 ? 6.603 -9.456 -16.635 1.000 0.970 214 ASN A CA 1
ATOM 3276 C C . ASN A 1 214 ? 8.061 -8.996 -16.784 1.000 0.970 214 ASN A C 1
ATOM 3277 O O . ASN A 1 214 ? 8.354 -8.157 -17.633 1.000 0.970 214 ASN A O 1
ATOM 3288 N N . ILE A 1 215 ? 8.965 -9.543 -15.964 1.000 0.980 215 ILE A N 1
ATOM 3289 C CA . ILE A 1 215 ? 10.385 -9.161 -15.970 1.000 0.980 215 ILE A CA 1
ATOM 3290 C C . ILE A 1 215 ? 11.065 -9.689 -17.236 1.000 0.980 215 ILE A C 1
ATOM 3291 O O . ILE A 1 215 ? 11.709 -8.928 -17.950 1.000 0.980 215 ILE A O 1
ATOM 3307 N N . GLY A 1 216 ? 10.849 -10.963 -17.566 1.000 0.970 216 GLY A N 1
ATOM 3308 C CA . GLY A 1 216 ? 11.389 -11.613 -18.758 1.000 0.970 216 GLY A CA 1
ATOM 3309 C C . GLY A 1 216 ? 10.952 -10.935 -20.052 1.000 0.970 216 GLY A C 1
ATOM 3310 O O . GLY A 1 216 ? 11.784 -10.685 -20.918 1.000 0.970 216 GLY A O 1
ATOM 3314 N N . GLY A 1 217 ? 9.680 -10.538 -20.163 1.000 0.970 217 GLY A N 1
ATOM 3315 C CA . GLY A 1 217 ? 9.198 -9.792 -21.326 1.000 0.970 217 GLY A CA 1
ATOM 3316 C C . GLY A 1 217 ? 9.895 -8.439 -21.504 1.000 0.970 217 GLY A C 1
ATOM 3317 O O . GLY A 1 217 ? 10.113 -8.006 -22.636 1.000 0.970 217 GLY A O 1
ATOM 3321 N N . ARG A 1 218 ? 10.256 -7.755 -20.407 1.000 0.980 218 ARG A N 1
ATOM 3322 C CA . ARG A 1 218 ? 10.992 -6.483 -20.482 1.000 0.980 218 ARG A CA 1
ATOM 3323 C C . ARG A 1 218 ? 12.479 -6.692 -20.758 1.000 0.980 218 ARG A C 1
ATOM 3324 O O . ARG A 1 218 ? 13.034 -5.929 -21.541 1.000 0.980 218 ARG A O 1
ATOM 3345 N N . LEU A 1 219 ? 13.095 -7.719 -20.169 1.000 0.980 219 LEU A N 1
ATOM 3346 C CA . LEU A 1 219 ? 14.473 -8.121 -20.471 1.000 0.980 219 LEU A CA 1
ATOM 3347 C C . LEU A 1 219 ? 14.638 -8.385 -21.969 1.000 0.980 219 LEU A C 1
ATOM 3348 O O . LEU A 1 219 ? 15.496 -7.775 -22.598 1.000 0.980 219 LEU A O 1
ATOM 3364 N N . GLY A 1 220 ? 13.751 -9.203 -22.546 1.000 0.940 220 GLY A N 1
ATOM 3365 C CA . GLY A 1 220 ? 13.737 -9.476 -23.983 1.000 0.940 220 GLY A CA 1
ATOM 3366 C C . GLY A 1 220 ? 13.559 -8.207 -24.816 1.000 0.940 220 GLY A C 1
ATOM 3367 O O . GLY A 1 220 ? 14.323 -7.972 -25.743 1.000 0.940 220 GLY A O 1
ATOM 3371 N N . ARG A 1 221 ? 12.622 -7.325 -24.435 1.000 0.950 221 ARG A N 1
ATOM 3372 C CA . ARG A 1 221 ? 12.392 -6.060 -25.152 1.000 0.950 221 ARG A CA 1
ATOM 3373 C C . ARG A 1 221 ? 13.588 -5.102 -25.123 1.000 0.950 221 ARG A C 1
ATOM 3374 O O . ARG A 1 221 ? 13.733 -4.299 -26.038 1.000 0.950 221 ARG A O 1
ATOM 3395 N N . LYS A 1 222 ? 14.398 -5.143 -24.066 1.000 0.960 222 LYS A N 1
ATOM 3396 C CA . LYS A 1 222 ? 15.618 -4.335 -23.920 1.000 0.960 222 LYS A CA 1
ATOM 3397 C C . LYS A 1 222 ? 16.880 -5.067 -24.410 1.000 0.960 222 LYS A C 1
ATOM 3398 O O . LYS A 1 222 ? 17.978 -4.605 -24.105 1.000 0.960 222 LYS A O 1
ATOM 3417 N N . ASP A 1 223 ? 16.727 -6.194 -25.116 1.000 0.940 223 ASP A N 1
ATOM 3418 C CA . ASP A 1 223 ? 17.815 -7.051 -25.612 1.000 0.940 223 ASP A CA 1
ATOM 3419 C C . ASP A 1 223 ? 18.829 -7.429 -24.516 1.000 0.940 223 ASP A C 1
ATOM 3420 O O . ASP A 1 223 ? 20.045 -7.469 -24.719 1.000 0.940 223 ASP A O 1
ATOM 3429 N N . LYS A 1 224 ? 18.317 -7.685 -23.307 1.000 0.940 224 LYS A N 1
ATOM 3430 C CA . LYS A 1 224 ? 19.133 -8.057 -22.151 1.000 0.940 224 LYS A CA 1
ATOM 3431 C C . LYS A 1 224 ? 19.413 -9.549 -22.152 1.000 0.940 224 LYS A C 1
ATOM 3432 O O . LYS A 1 224 ? 18.507 -10.369 -22.291 1.000 0.940 224 LYS A O 1
ATOM 3451 N N . ASN A 1 225 ? 20.673 -9.895 -21.910 1.000 0.910 225 ASN A N 1
ATOM 3452 C CA . ASN A 1 225 ? 21.151 -11.272 -21.951 1.000 0.910 225 ASN A CA 1
ATOM 3453 C C . ASN A 1 225 ? 20.975 -11.989 -20.599 1.000 0.910 225 ASN A C 1
ATOM 3454 O O . ASN A 1 225 ? 21.926 -12.532 -20.044 1.000 0.910 225 ASN A O 1
ATOM 3465 N N . VAL A 1 226 ? 19.757 -11.944 -20.049 1.000 0.970 226 VAL A N 1
ATOM 3466 C CA . VAL A 1 226 ? 19.394 -12.613 -18.792 1.000 0.970 226 VAL A CA 1
ATOM 3467 C C . VAL A 1 226 ? 18.171 -13.484 -19.027 1.000 0.970 226 VAL A C 1
ATOM 3468 O O . VAL A 1 226 ? 17.112 -13.006 -19.441 1.000 0.970 226 VAL A O 1
ATOM 3481 N N . LYS A 1 227 ? 18.302 -14.777 -18.742 1.000 0.970 227 LYS A N 1
ATOM 3482 C CA . LYS A 1 227 ? 17.209 -15.741 -18.841 1.000 0.970 227 LYS A CA 1
ATOM 3483 C C . LYS A 1 227 ? 16.356 -15.696 -17.575 1.000 0.970 227 LYS A C 1
ATOM 3484 O O . LYS A 1 227 ? 16.868 -15.550 -16.473 1.000 0.970 227 LYS A O 1
ATOM 3503 N N . VAL A 1 228 ? 15.049 -15.880 -17.711 1.000 0.980 228 VAL A N 1
ATOM 3504 C CA . VAL A 1 228 ? 14.160 -16.125 -16.566 1.000 0.980 228 VAL A CA 1
ATOM 3505 C C . VAL A 1 228 ? 13.944 -17.625 -16.381 1.000 0.980 228 VAL A C 1
ATOM 3506 O O . VAL A 1 228 ? 13.743 -18.338 -17.363 1.000 0.980 228 VAL A O 1
ATOM 3519 N N . MET A 1 229 ? 13.984 -18.107 -15.138 1.000 0.980 229 MET A N 1
ATOM 3520 C CA . MET A 1 229 ? 13.671 -19.500 -14.797 1.000 0.980 229 MET A CA 1
ATOM 3521 C C . MET A 1 229 ? 12.754 -19.563 -13.583 1.000 0.980 229 MET A C 1
ATOM 3522 O O . MET A 1 229 ? 12.946 -18.849 -12.594 1.000 0.980 229 MET A O 1
ATOM 3536 N N . HIS A 1 230 ? 11.759 -20.442 -13.637 1.000 0.990 230 HIS A N 1
ATOM 3537 C CA . HIS A 1 230 ? 11.001 -20.761 -12.441 1.000 0.990 230 HIS A CA 1
ATOM 3538 C C . HIS A 1 230 ? 11.850 -21.613 -11.495 1.000 0.990 230 HIS A C 1
ATOM 3539 O O . HIS A 1 230 ? 12.624 -22.460 -11.937 1.000 0.990 230 HIS A O 1
ATOM 3553 N N . ILE A 1 231 ? 11.681 -21.444 -10.184 1.000 0.990 231 ILE A N 1
ATOM 3554 C CA . ILE A 1 231 ? 12.438 -22.207 -9.184 1.000 0.990 231 ILE A CA 1
ATOM 3555 C C . ILE A 1 231 ? 12.261 -23.721 -9.352 1.000 0.990 231 ILE A C 1
ATOM 3556 O O . ILE A 1 231 ? 13.221 -24.464 -9.206 1.000 0.990 231 ILE A O 1
ATOM 3572 N N . ALA A 1 232 ? 11.076 -24.173 -9.766 1.000 0.990 232 ALA A N 1
ATOM 3573 C CA . ALA A 1 232 ? 10.828 -25.576 -10.105 1.000 0.990 232 ALA A CA 1
ATOM 3574 C C . ALA A 1 232 ? 11.779 -26.101 -11.199 1.000 0.990 232 ALA A C 1
ATOM 3575 O O . ALA A 1 232 ? 12.270 -27.217 -11.092 1.000 0.990 232 ALA A O 1
ATOM 3582 N N . GLU A 1 233 ? 12.078 -25.297 -12.227 1.000 0.990 233 GLU A N 1
ATOM 3583 C CA . GLU A 1 233 ? 12.993 -25.686 -13.311 1.000 0.990 233 GLU A CA 1
ATOM 3584 C C . GLU A 1 233 ? 14.441 -25.775 -12.816 1.000 0.990 233 GLU A C 1
ATOM 3585 O O . GLU A 1 233 ? 15.174 -26.673 -13.222 1.000 0.990 233 GLU A O 1
ATOM 3597 N N . VAL A 1 234 ? 14.840 -24.878 -11.908 1.000 0.990 234 VAL A N 1
ATOM 3598 C CA . VAL A 1 234 ? 16.166 -24.900 -11.269 1.000 0.990 234 VAL A CA 1
ATOM 3599 C C . VAL A 1 234 ? 16.304 -26.105 -10.339 1.000 0.990 234 VAL A C 1
ATOM 3600 O O . VAL A 1 234 ? 17.302 -26.807 -10.376 1.000 0.990 234 VAL A O 1
ATOM 3613 N N . LEU A 1 235 ? 15.289 -26.393 -9.527 1.000 0.990 235 LEU A N 1
ATOM 3614 C CA . LEU A 1 235 ? 15.289 -27.534 -8.608 1.000 0.990 235 LEU A CA 1
ATOM 3615 C C . LEU A 1 235 ? 15.172 -28.888 -9.327 1.000 0.990 235 LEU A C 1
ATOM 3616 O O . LEU A 1 235 ? 15.453 -29.929 -8.737 1.000 0.990 235 LEU A O 1
ATOM 3632 N N . ASN A 1 236 ? 14.778 -28.889 -10.602 1.000 0.980 236 ASN A N 1
ATOM 3633 C CA . ASN A 1 236 ? 14.705 -30.091 -11.428 1.000 0.980 236 ASN A CA 1
ATOM 3634 C C . ASN A 1 236 ? 15.970 -30.338 -12.284 1.000 0.980 236 ASN A C 1
ATOM 3635 O O . ASN A 1 236 ? 16.059 -31.386 -12.924 1.000 0.980 236 ASN A O 1
ATOM 3646 N N . SER A 1 237 ? 16.935 -29.411 -12.324 1.000 0.970 237 SER A N 1
ATOM 3647 C CA . SER A 1 237 ? 18.070 -29.446 -13.264 1.000 0.970 237 SER A CA 1
ATOM 3648 C C . SER A 1 237 ? 19.186 -30.444 -12.901 1.000 0.970 237 SER A C 1
ATOM 3649 O O . SER A 1 237 ? 19.348 -30.816 -11.732 1.000 0.970 237 SER A O 1
ATOM 3657 N N . ARG A 1 238 ? 19.964 -30.870 -13.918 1.000 0.900 238 ARG A N 1
ATOM 3658 C CA . ARG A 1 238 ? 21.023 -31.897 -13.841 1.000 0.900 238 ARG A CA 1
ATOM 3659 C C . ARG A 1 238 ? 22.173 -31.683 -14.819 1.000 0.900 238 ARG A C 1
ATOM 3660 O O . ARG A 1 238 ? 21.968 -30.949 -15.811 1.000 0.900 238 ARG A O 1
ATOM 3682 N N . MET B 2 1 ? -11.223 24.181 -2.761 1.000 0.540 1 MET B N 1
ATOM 3683 C CA . MET B 2 1 ? -11.676 22.788 -2.994 1.000 0.540 1 MET B CA 1
ATOM 3684 C C . MET B 2 1 ? -11.004 21.938 -1.937 1.000 0.540 1 MET B C 1
ATOM 3685 O O . MET B 2 1 ? -9.789 21.827 -1.992 1.000 0.540 1 MET B O 1
ATOM 3701 N N . ALA B 2 2 ? -11.738 21.414 -0.956 1.000 0.660 2 ALA B N 1
ATOM 3702 C CA . ALA B 2 2 ? -11.118 20.670 0.141 1.000 0.660 2 ALA B CA 1
ATOM 3703 C C . ALA B 2 2 ? -10.329 19.451 -0.385 1.000 0.660 2 ALA B C 1
ATOM 3704 O O . ALA B 2 2 ? -10.786 18.760 -1.298 1.000 0.660 2 ALA B O 1
ATOM 3711 N N . MET B 2 3 ? -9.137 19.209 0.171 1.000 0.840 3 MET B N 1
ATOM 3712 C CA . MET B 2 3 ? -8.214 18.093 -0.122 1.000 0.840 3 MET B CA 1
ATOM 3713 C C . MET B 2 3 ? -7.583 17.965 -1.521 1.000 0.840 3 MET B C 1
ATOM 3714 O O . MET B 2 3 ? -6.597 17.229 -1.648 1.000 0.840 3 MET B O 1
ATOM 3728 N N . LYS B 2 4 ? -8.152 18.567 -2.569 1.000 0.880 4 LYS B N 1
ATOM 3729 C CA . LYS B 2 4 ? -7.728 18.344 -3.960 1.000 0.880 4 LYS B CA 1
ATOM 3730 C C . LYS B 2 4 ? -6.506 19.192 -4.304 1.000 0.880 4 LYS B C 1
ATOM 3731 O O . LYS B 2 4 ? -6.489 20.388 -4.036 1.000 0.880 4 LYS B O 1
ATOM 3750 N N . ILE B 2 5 ? -5.515 18.575 -4.943 1.000 0.860 5 ILE B N 1
ATOM 3751 C CA . ILE B 2 5 ? -4.322 19.266 -5.439 1.000 0.860 5 ILE B CA 1
ATOM 3752 C C . ILE B 2 5 ? -4.446 19.435 -6.955 1.000 0.860 5 ILE B C 1
ATOM 3753 O O . ILE B 2 5 ? -4.363 18.454 -7.696 1.000 0.860 5 ILE B O 1
ATOM 3769 N N . GLY B 2 6 ? -4.624 20.676 -7.410 1.000 0.820 6 GLY B N 1
ATOM 3770 C CA . GLY B 2 6 ? -4.739 21.006 -8.831 1.000 0.820 6 GLY B CA 1
ATOM 3771 C C . GLY B 2 6 ? -6.003 20.457 -9.506 1.000 0.820 6 GLY B C 1
ATOM 3772 O O . GLY B 2 6 ? -6.907 19.904 -8.874 1.000 0.820 6 GLY B O 1
ATOM 3776 N N . THR B 2 7 ? -6.084 20.638 -10.826 1.000 0.830 7 THR B N 1
ATOM 3777 C CA . THR B 2 7 ? -7.249 20.222 -11.634 1.000 0.830 7 THR B CA 1
ATOM 3778 C C . THR B 2 7 ? -6.908 19.248 -12.758 1.000 0.830 7 THR B C 1
ATOM 3779 O O . THR B 2 7 ? -7.821 18.702 -13.378 1.000 0.830 7 THR B O 1
ATOM 3790 N N . ASP B 2 8 ? -5.619 18.970 -12.967 1.000 0.900 8 ASP B N 1
ATOM 3791 C CA . ASP B 2 8 ? -5.139 18.056 -13.999 1.000 0.900 8 ASP B CA 1
ATOM 3792 C C . ASP B 2 8 ? -5.726 16.656 -13.833 1.000 0.900 8 ASP B C 1
ATOM 3793 O O . ASP B 2 8 ? -5.917 16.162 -12.717 1.000 0.900 8 ASP B O 1
ATOM 3802 N N . ALA B 2 9 ? -5.977 15.984 -14.955 1.000 0.930 9 ALA B N 1
ATOM 3803 C CA . ALA B 2 9 ? -6.432 14.603 -14.955 1.000 0.930 9 ALA B CA 1
ATOM 3804 C C . ALA B 2 9 ? -5.362 13.667 -14.368 1.000 0.930 9 ALA B C 1
ATOM 3805 O O . ALA B 2 9 ? -4.163 13.923 -14.453 1.000 0.930 9 ALA B O 1
ATOM 3812 N N . PHE B 2 10 ? -5.790 12.528 -13.813 1.000 0.940 10 PHE B N 1
ATOM 3813 C CA . PHE B 2 10 ? -4.877 11.549 -13.205 1.000 0.940 10 PHE B CA 1
ATOM 3814 C C . PHE B 2 10 ? -3.725 11.138 -14.140 1.000 0.940 10 PHE B C 1
ATOM 3815 O O . PHE B 2 10 ? -2.589 11.005 -13.695 1.000 0.940 10 PHE B O 1
ATOM 3832 N N . LYS B 2 11 ? -4.009 10.967 -15.437 1.000 0.940 11 LYS B N 1
ATOM 3833 C CA . LYS B 2 11 ? -3.011 10.580 -16.443 1.000 0.940 11 LYS B CA 1
ATOM 3834 C C . LYS B 2 11 ? -1.925 11.640 -16.631 1.000 0.940 11 LYS B C 1
ATOM 3835 O O . LYS B 2 11 ? -0.751 11.286 -16.597 1.000 0.940 11 LYS B O 1
ATOM 3854 N N . GLU B 2 12 ? -2.306 12.906 -16.780 1.000 0.960 12 GLU B N 1
ATOM 3855 C CA . GLU B 2 12 ? -1.373 14.033 -16.851 1.000 0.960 12 GLU B CA 1
ATOM 3856 C C . GLU B 2 12 ? -0.492 14.107 -15.605 1.000 0.960 12 GLU B C 1
ATOM 3857 O O . GLU B 2 12 ? 0.729 14.148 -15.738 1.000 0.960 12 GLU B O 1
ATOM 3869 N N . ARG B 2 13 ? -1.082 14.029 -14.402 1.000 0.950 13 ARG B N 1
ATOM 3870 C CA . ARG B 2 13 ? -0.307 14.097 -13.151 1.000 0.950 13 ARG B CA 1
ATOM 3871 C C . ARG B 2 13 ? 0.707 12.958 -13.040 1.000 0.950 13 ARG B C 1
ATOM 3872 O O . ARG B 2 13 ? 1.850 13.186 -12.660 1.000 0.950 13 ARG B O 1
ATOM 3893 N N . VAL B 2 14 ? 0.310 11.737 -13.408 1.000 0.970 14 VAL B N 1
ATOM 3894 C CA . VAL B 2 14 ? 1.221 10.581 -13.445 1.000 0.970 14 VAL B CA 1
ATOM 3895 C C . VAL B 2 14 ? 2.358 10.803 -14.438 1.000 0.970 14 VAL B C 1
ATOM 3896 O O . VAL B 2 14 ? 3.499 10.497 -14.105 1.000 0.970 14 VAL B O 1
ATOM 3909 N N . SER B 2 15 ? 2.072 11.337 -15.629 1.000 0.970 15 SER B N 1
ATOM 3910 C CA . SER B 2 15 ? 3.103 11.611 -16.636 1.000 0.970 15 SER B CA 1
ATOM 3911 C C . SER B 2 15 ? 4.102 12.654 -16.129 1.000 0.970 15 SER B C 1
ATOM 3912 O O . SER B 2 15 ? 5.298 12.384 -16.118 1.000 0.970 15 SER B O 1
ATOM 3920 N N . GLN B 2 16 ? 3.615 13.770 -15.574 1.000 0.950 16 GLN B N 1
ATOM 3921 C CA . GLN B 2 16 ? 4.459 14.789 -14.935 1.000 0.950 16 GLN B CA 1
ATOM 3922 C C . GLN B 2 16 ? 5.338 14.192 -13.819 1.000 0.950 16 GLN B C 1
ATOM 3923 O O . GLN B 2 16 ? 6.520 14.513 -13.716 1.000 0.950 16 GLN B O 1
ATOM 3937 N N . GLY B 2 17 ? 4.785 13.292 -12.997 1.000 0.950 17 GLY B N 1
ATOM 3938 C CA . GLY B 2 17 ? 5.535 12.592 -11.953 1.000 0.950 17 GLY B CA 1
ATOM 3939 C C . GLY B 2 17 ? 6.611 11.643 -12.494 1.000 0.950 17 GLY B C 1
ATOM 3940 O O . GLY B 2 17 ? 7.698 11.569 -11.924 1.000 0.950 17 GLY B O 1
ATOM 3944 N N . ILE B 2 18 ? 6.333 10.930 -13.590 1.000 0.970 18 ILE B N 1
ATOM 3945 C CA . ILE B 2 18 ? 7.291 10.018 -14.241 1.000 0.970 18 ILE B CA 1
ATOM 3946 C C . ILE B 2 18 ? 8.445 10.792 -14.892 1.000 0.970 18 ILE B C 1
ATOM 3947 O O . ILE B 2 18 ? 9.589 10.332 -14.808 1.000 0.970 18 ILE B O 1
ATOM 3963 N N . ASP B 2 19 ? 8.142 11.947 -15.488 1.000 0.960 19 ASP B N 1
ATOM 3964 C CA . ASP B 2 19 ? 9.091 12.799 -16.216 1.000 0.960 19 ASP B CA 1
ATOM 3965 C C . ASP B 2 19 ? 9.952 13.669 -15.278 1.000 0.960 19 ASP B C 1
ATOM 3966 O O . ASP B 2 19 ? 10.991 14.198 -15.673 1.000 0.960 19 ASP B O 1
ATOM 3975 N N . ASN B 2 20 ? 9.565 13.798 -14.006 1.000 0.940 20 ASN B N 1
ATOM 3976 C CA . ASN B 2 20 ? 10.342 14.519 -13.003 1.000 0.940 20 ASN B CA 1
ATOM 3977 C C . ASN B 2 20 ? 11.461 13.636 -12.417 1.000 0.940 20 ASN B C 1
ATOM 3978 O O . ASN B 2 20 ? 11.346 13.075 -11.322 1.000 0.940 20 ASN B O 1
ATOM 3989 N N . GLU B 2 21 ? 12.568 13.526 -13.156 1.000 0.930 21 GLU B N 1
ATOM 3990 C CA . GLU B 2 21 ? 13.741 12.724 -12.776 1.000 0.930 21 GLU B CA 1
ATOM 3991 C C . GLU B 2 21 ? 14.309 13.098 -11.404 1.000 0.930 21 GLU B C 1
ATOM 3992 O O . GLU B 2 21 ? 14.625 12.216 -10.599 1.000 0.930 21 GLU B O 1
ATOM 4004 N N . PHE B 2 22 ? 14.401 14.399 -11.109 1.000 0.920 22 PHE B N 1
ATOM 4005 C CA . PHE B 2 22 ? 14.910 14.872 -9.827 1.000 0.920 22 PHE B CA 1
ATOM 4006 C C . PHE B 2 22 ? 14.049 14.355 -8.664 1.000 0.920 22 PHE B C 1
ATOM 4007 O O . PHE B 2 22 ? 14.571 13.761 -7.716 1.000 0.920 22 PHE B O 1
ATOM 4024 N N . MET B 2 23 ? 12.725 14.524 -8.757 1.000 0.920 23 MET B N 1
ATOM 4025 C CA . MET B 2 23 ? 11.789 14.053 -7.737 1.000 0.920 23 MET B CA 1
ATOM 4026 C C . MET B 2 23 ? 11.883 12.536 -7.558 1.000 0.920 23 MET B C 1
ATOM 4027 O O . MET B 2 23 ? 11.944 12.065 -6.423 1.000 0.920 23 MET B O 1
ATOM 4041 N N . ARG B 2 24 ? 11.971 11.760 -8.647 1.000 0.940 24 ARG B N 1
ATOM 4042 C CA . ARG B 2 24 ? 12.132 10.297 -8.574 1.000 0.940 24 ARG B CA 1
ATOM 4043 C C . ARG B 2 24 ? 13.417 9.890 -7.852 1.000 0.940 24 ARG B C 1
ATOM 4044 O O . ARG B 2 24 ? 13.393 8.975 -7.024 1.000 0.940 24 ARG B O 1
ATOM 4065 N N . GLY B 2 25 ? 14.526 10.583 -8.115 1.000 0.940 25 GLY B N 1
ATOM 4066 C CA . GLY B 2 25 ? 15.786 10.394 -7.393 1.000 0.940 25 GLY B CA 1
ATOM 4067 C C . GLY B 2 25 ? 15.663 10.727 -5.901 1.000 0.940 25 GLY B C 1
ATOM 4068 O O . GLY B 2 25 ? 16.078 9.946 -5.042 1.000 0.940 25 GLY B O 1
ATOM 4072 N N . ALA B 2 26 ? 15.023 11.851 -5.568 1.000 0.940 26 ALA B N 1
ATOM 4073 C CA . ALA B 2 26 ? 14.815 12.273 -4.183 1.000 0.940 26 ALA B CA 1
ATOM 4074 C C . ALA B 2 26 ? 13.912 11.298 -3.405 1.000 0.940 26 ALA B C 1
ATOM 4075 O O . ALA B 2 26 ? 14.245 10.887 -2.289 1.000 0.940 26 ALA B O 1
ATOM 4082 N N . VAL B 2 27 ? 12.800 10.877 -4.014 1.000 0.950 27 VAL B N 1
ATOM 4083 C CA . VAL B 2 27 ? 11.856 9.919 -3.432 1.000 0.950 27 VAL B CA 1
ATOM 4084 C C . VAL B 2 27 ? 12.512 8.560 -3.220 1.000 0.950 27 VAL B C 1
ATOM 4085 O O . VAL B 2 27 ? 12.428 8.026 -2.115 1.000 0.950 27 VAL B O 1
ATOM 4098 N N . SER B 2 28 ? 13.181 8.004 -4.232 1.000 0.950 28 SER B N 1
ATOM 4099 C CA . SER B 2 28 ? 13.842 6.697 -4.117 1.000 0.950 28 SER B CA 1
ATOM 4100 C C . SER B 2 28 ? 14.923 6.695 -3.030 1.000 0.950 28 SER B C 1
ATOM 4101 O O . SER B 2 28 ? 14.918 5.817 -2.164 1.000 0.950 28 SER B O 1
ATOM 4109 N N . GLY B 2 29 ? 15.780 7.722 -2.989 1.000 0.950 29 GLY B N 1
ATOM 4110 C CA . GLY B 2 29 ? 16.803 7.869 -1.950 1.000 0.950 29 GLY B CA 1
ATOM 4111 C C . GLY B 2 29 ? 16.226 8.063 -0.541 1.000 0.950 29 GLY B C 1
ATOM 4112 O O . GLY B 2 29 ? 16.783 7.559 0.440 1.000 0.950 29 GLY B O 1
ATOM 4116 N N . ALA B 2 30 ? 15.097 8.766 -0.407 1.000 0.950 30 ALA B N 1
ATOM 4117 C CA . ALA B 2 30 ? 14.405 8.905 0.872 1.000 0.950 30 ALA B CA 1
ATOM 4118 C C . ALA B 2 30 ? 13.744 7.598 1.322 1.000 0.950 30 ALA B C 1
ATOM 4119 O O . ALA B 2 30 ? 13.892 7.230 2.488 1.000 0.950 30 ALA B O 1
ATOM 4126 N N . GLN B 2 31 ? 13.076 6.880 0.416 1.000 0.960 31 GLN B N 1
ATOM 4127 C CA . GLN B 2 31 ? 12.469 5.585 0.715 1.000 0.960 31 GLN B CA 1
ATOM 4128 C C . GLN B 2 31 ? 13.501 4.589 1.244 1.000 0.960 31 GLN B C 1
ATOM 4129 O O . GLN B 2 31 ? 13.262 3.996 2.293 1.000 0.960 31 GLN B O 1
ATOM 4143 N N . GLU B 2 32 ? 14.661 4.456 0.590 1.000 0.960 32 GLU B N 1
ATOM 4144 C CA . GLU B 2 32 ? 15.712 3.538 1.053 1.000 0.960 32 GLU B CA 1
ATOM 4145 C C . GLU B 2 32 ? 16.200 3.895 2.461 1.000 0.960 32 GLU B C 1
ATOM 4146 O O . GLU B 2 32 ? 16.192 3.050 3.358 1.000 0.960 32 GLU B O 1
ATOM 4158 N N . ARG B 2 33 ? 16.549 5.167 2.709 1.000 0.950 33 ARG B N 1
ATOM 4159 C CA . ARG B 2 33 ? 17.007 5.600 4.041 1.000 0.950 33 ARG B CA 1
ATOM 4160 C C . ARG B 2 33 ? 15.952 5.389 5.121 1.000 0.950 33 ARG B C 1
ATOM 4161 O O . ARG B 2 33 ? 16.267 4.859 6.184 1.000 0.950 33 ARG B O 1
ATOM 4182 N N . LEU B 2 34 ? 14.718 5.832 4.882 1.000 0.960 34 LEU B N 1
ATOM 4183 C CA . LEU B 2 34 ? 13.648 5.784 5.882 1.000 0.960 34 LEU B CA 1
ATOM 4184 C C . LEU B 2 34 ? 13.197 4.345 6.147 1.000 0.960 34 LEU B C 1
ATOM 4185 O O . LEU B 2 34 ? 12.940 3.988 7.296 1.000 0.960 34 LEU B O 1
ATOM 4201 N N . ARG B 2 35 ? 13.146 3.498 5.112 1.000 0.960 35 ARG B N 1
ATOM 4202 C CA . ARG B 2 35 ? 12.853 2.071 5.259 1.000 0.960 35 ARG B CA 1
ATOM 4203 C C . ARG B 2 35 ? 13.934 1.371 6.082 1.000 0.960 35 ARG B C 1
ATOM 4204 O O . ARG B 2 35 ? 13.569 0.659 7.013 1.000 0.960 35 ARG B O 1
ATOM 4225 N N . THR B 2 36 ? 15.215 1.573 5.766 1.000 0.970 36 THR B N 1
ATOM 4226 C CA . THR B 2 36 ? 16.337 0.953 6.492 1.000 0.970 36 THR B CA 1
ATOM 4227 C C . THR B 2 36 ? 16.337 1.365 7.960 1.000 0.970 36 THR B C 1
ATOM 4228 O O . THR B 2 36 ? 16.262 0.499 8.826 1.000 0.970 36 THR B O 1
ATOM 4239 N N . ARG B 2 37 ? 16.239 2.669 8.250 1.000 0.970 37 ARG B N 1
ATOM 4240 C CA . ARG B 2 37 ? 16.172 3.167 9.634 1.000 0.970 37 ARG B CA 1
ATOM 4241 C C . ARG B 2 37 ? 14.962 2.643 10.407 1.000 0.970 37 ARG B C 1
ATOM 4242 O O . ARG B 2 37 ? 15.069 2.355 11.593 1.000 0.970 37 ARG B O 1
ATOM 4263 N N . ARG B 2 38 ? 13.798 2.507 9.759 1.000 0.970 38 ARG B N 1
ATOM 4264 C CA . ARG B 2 38 ? 12.617 1.896 10.392 1.000 0.970 38 ARG B CA 1
ATOM 4265 C C . ARG B 2 38 ? 12.882 0.443 10.782 1.000 0.970 38 ARG B C 1
ATOM 4266 O O . ARG B 2 38 ? 12.456 0.031 11.854 1.000 0.970 38 ARG B O 1
ATOM 4287 N N . LEU B 2 39 ? 13.515 -0.334 9.901 1.000 0.970 39 LEU B N 1
ATOM 4288 C CA . LEU B 2 39 ? 13.813 -1.745 10.161 1.000 0.970 39 LEU B CA 1
ATOM 4289 C C . LEU B 2 39 ? 14.837 -1.901 11.292 1.000 0.970 39 LEU B C 1
ATOM 4290 O O . LEU B 2 39 ? 14.603 -2.702 12.187 1.000 0.970 39 LEU B O 1
ATOM 4306 N N . GLU B 2 40 ? 15.889 -1.083 11.302 1.000 0.980 40 GLU B N 1
ATOM 4307 C CA . GLU B 2 40 ? 16.878 -1.039 12.390 1.000 0.980 40 GLU B CA 1
ATOM 4308 C C . GLU B 2 40 ? 16.219 -0.682 13.730 1.000 0.980 40 GLU B C 1
ATOM 4309 O O . GLU B 2 40 ? 16.399 -1.377 14.726 1.000 0.980 40 GLU B O 1
ATOM 4321 N N . ALA B 2 41 ? 15.379 0.358 13.749 1.000 0.980 41 ALA B N 1
ATOM 4322 C CA . ALA B 2 41 ? 14.670 0.770 14.958 1.000 0.980 41 ALA B CA 1
ATOM 4323 C C . ALA B 2 41 ? 13.658 -0.280 15.457 1.000 0.980 41 ALA B C 1
ATOM 4324 O O . ALA B 2 41 ? 13.391 -0.350 16.658 1.000 0.980 41 ALA B O 1
ATOM 4331 N N . ALA B 2 42 ? 13.075 -1.071 14.550 1.000 0.970 42 ALA B N 1
ATOM 4332 C CA . ALA B 2 42 ? 12.188 -2.182 14.887 1.000 0.970 42 ALA B CA 1
ATOM 4333 C C . ALA B 2 42 ? 12.952 -3.367 15.497 1.000 0.970 42 ALA B C 1
ATOM 4334 O O . ALA B 2 42 ? 12.477 -3.965 16.460 1.000 0.970 42 ALA B O 1
ATOM 4341 N N . GLU B 2 43 ? 14.130 -3.688 14.959 1.000 0.970 43 GLU B N 1
ATOM 4342 C CA . GLU B 2 43 ? 15.010 -4.730 15.493 1.000 0.970 43 GLU B CA 1
ATOM 4343 C C . GLU B 2 43 ? 15.547 -4.350 16.878 1.000 0.970 43 GLU B C 1
ATOM 4344 O O . GLU B 2 43 ? 15.466 -5.148 17.808 1.000 0.970 43 GLU B O 1
ATOM 4356 N N . GLU B 2 44 ? 15.996 -3.103 17.047 1.000 0.970 44 GLU B N 1
ATOM 4357 C CA . GLU B 2 44 ? 16.501 -2.579 18.320 1.000 0.970 44 GLU B CA 1
ATOM 4358 C C . GLU B 2 44 ? 15.436 -2.566 19.431 1.000 0.970 44 GLU B C 1
ATOM 4359 O O . GLU B 2 44 ? 15.749 -2.812 20.596 1.000 0.970 44 GLU B O 1
ATOM 4371 N N . LEU B 2 45 ? 14.173 -2.284 19.083 1.000 0.960 45 LEU B N 1
ATOM 4372 C CA . LEU B 2 45 ? 13.062 -2.319 20.039 1.000 0.960 45 LEU B CA 1
ATOM 4373 C C . LEU B 2 45 ? 12.775 -3.745 20.538 1.000 0.960 45 LEU B C 1
ATOM 4374 O O . LEU B 2 45 ? 12.349 -3.914 21.681 1.000 0.960 45 LEU B O 1
ATOM 4390 N N . GLY B 2 46 ? 12.991 -4.755 19.690 1.000 0.970 46 GLY B N 1
ATOM 4391 C CA . GLY B 2 46 ? 12.549 -6.124 19.938 1.000 0.970 46 GLY B CA 1
ATOM 4392 C C . GLY B 2 46 ? 11.022 -6.263 19.919 1.000 0.970 46 GLY B C 1
ATOM 4393 O O . GLY B 2 46 ? 10.283 -5.278 19.935 1.000 0.970 46 GLY B O 1
ATOM 4397 N N . ASN B 2 47 ? 10.530 -7.504 19.852 1.000 0.980 47 ASN B N 1
ATOM 4398 C CA . ASN B 2 47 ? 9.096 -7.829 19.942 1.000 0.980 47 ASN B CA 1
ATOM 4399 C C . ASN B 2 47 ? 8.194 -6.995 19.007 1.000 0.980 47 ASN B C 1
ATOM 4400 O O . ASN B 2 47 ? 7.059 -6.655 19.335 1.000 0.980 47 ASN B O 1
ATOM 4411 N N . TRP B 2 48 ? 8.705 -6.627 17.827 1.000 0.970 48 TRP B N 1
ATOM 4412 C CA . TRP B 2 48 ? 8.070 -5.644 16.945 1.000 0.970 48 TRP B CA 1
ATOM 4413 C C . TRP B 2 48 ? 6.615 -5.987 16.590 1.000 0.970 48 TRP B C 1
ATOM 4414 O O . TRP B 2 48 ? 5.754 -5.111 16.606 1.000 0.970 48 TRP B O 1
ATOM 4435 N N . GLU B 2 49 ? 6.311 -7.256 16.304 1.000 0.970 49 GLU B N 1
ATOM 4436 C CA . GLU B 2 49 ? 4.941 -7.677 15.977 1.000 0.970 49 GLU B CA 1
ATOM 4437 C C . GLU B 2 49 ? 3.972 -7.576 17.158 1.000 0.970 49 GLU B C 1
ATOM 4438 O O . GLU B 2 49 ? 2.796 -7.284 16.946 1.000 0.970 49 GLU B O 1
ATOM 4450 N N . GLU B 2 50 ? 4.449 -7.751 18.390 1.000 0.980 50 GLU B N 1
ATOM 4451 C CA . GLU B 2 50 ? 3.644 -7.578 19.605 1.000 0.980 50 GLU B CA 1
ATOM 4452 C C . GLU B 2 50 ? 3.334 -6.098 19.830 1.000 0.980 50 GLU B C 1
ATOM 4453 O O . GLU B 2 50 ? 2.179 -5.742 20.053 1.000 0.980 50 GLU B O 1
ATOM 4465 N N . TRP B 2 51 ? 4.324 -5.218 19.645 1.000 0.980 51 TRP B N 1
ATOM 4466 C CA . TRP B 2 51 ? 4.114 -3.767 19.660 1.000 0.980 51 TRP B CA 1
ATOM 4467 C C . TRP B 2 51 ? 3.108 -3.308 18.603 1.000 0.980 51 TRP B C 1
ATOM 4468 O O . TRP B 2 51 ? 2.274 -2.437 18.868 1.000 0.980 51 TRP B O 1
ATOM 4489 N N . ARG B 2 52 ? 3.156 -3.900 17.403 1.000 0.980 52 ARG B N 1
ATOM 4490 C CA . ARG B 2 52 ? 2.173 -3.636 16.346 1.000 0.980 52 ARG B CA 1
ATOM 4491 C C . ARG B 2 52 ? 0.772 -4.103 16.728 1.000 0.980 52 ARG B C 1
ATOM 4492 O O . ARG B 2 52 ? -0.175 -3.369 16.469 1.000 0.980 52 ARG B O 1
ATOM 4513 N N . SER B 2 53 ? 0.641 -5.292 17.322 1.000 0.990 53 SER B N 1
ATOM 4514 C CA . SER B 2 53 ? -0.644 -5.809 17.815 1.000 0.990 53 SER B CA 1
ATOM 4515 C C . SER B 2 53 ? -1.221 -4.920 18.916 1.000 0.990 53 SER B C 1
ATOM 4516 O O . SER B 2 53 ? -2.361 -4.494 18.795 1.000 0.990 53 SER B O 1
ATOM 4524 N N . LEU B 2 54 ? -0.422 -4.551 19.925 1.000 0.990 54 LEU B N 1
ATOM 4525 C CA . LEU B 2 54 ? -0.850 -3.640 20.992 1.000 0.990 54 LEU B CA 1
ATOM 4526 C C . LEU B 2 54 ? -1.292 -2.282 20.425 1.000 0.990 54 LEU B C 1
ATOM 4527 O O . LEU B 2 54 ? -2.299 -1.717 20.839 1.000 0.990 54 LEU B O 1
ATOM 4543 N N . SER B 2 55 ? -0.564 -1.760 19.434 1.000 0.990 55 SER B N 1
ATOM 4544 C CA . SER B 2 55 ? -0.921 -0.492 18.792 1.000 0.990 55 SER B CA 1
ATOM 4545 C C . SER B 2 55 ? -2.196 -0.584 17.958 1.000 0.990 55 SER B C 1
ATOM 4546 O O . SER B 2 55 ? -2.947 0.383 17.892 1.000 0.990 55 SER B O 1
ATOM 4554 N N . GLU B 2 56 ? -2.440 -1.711 17.293 1.000 0.990 56 GLU B N 1
ATOM 4555 C CA . GLU B 2 56 ? -3.708 -1.978 16.614 1.000 0.990 56 GLU B CA 1
ATOM 4556 C C . GLU B 2 56 ? -4.865 -2.045 17.615 1.000 0.990 56 GLU B C 1
ATOM 4557 O O . GLU B 2 56 ? -5.848 -1.333 17.422 1.000 0.990 56 GLU B O 1
ATOM 4569 N N . GLU B 2 57 ? -4.709 -2.805 18.701 1.000 0.990 57 GLU B N 1
ATOM 4570 C CA . GLU B 2 57 ? -5.712 -2.976 19.759 1.000 0.990 57 GLU B CA 1
ATOM 4571 C C . GLU B 2 57 ? -6.120 -1.632 20.375 1.000 0.990 57 GLU B C 1
ATOM 4572 O O . GLU B 2 57 ? -7.306 -1.313 20.437 1.000 0.990 57 GLU B O 1
ATOM 4584 N N . ILE B 2 58 ? -5.147 -0.778 20.717 1.000 0.990 58 ILE B N 1
ATOM 4585 C CA . ILE B 2 58 ? -5.404 0.581 21.221 1.000 0.990 58 ILE B CA 1
ATOM 4586 C C . ILE B 2 58 ? -6.253 1.382 20.228 1.000 0.990 58 ILE B C 1
ATOM 4587 O O . ILE B 2 58 ? -7.201 2.072 20.607 1.000 0.990 58 ILE B O 1
ATOM 4603 N N . ARG B 2 59 ? -5.908 1.332 18.936 1.000 0.990 59 ARG B N 1
ATOM 4604 C CA . ARG B 2 59 ? -6.622 2.104 17.914 1.000 0.990 59 ARG B CA 1
ATOM 4605 C C . ARG B 2 59 ? -8.016 1.540 17.651 1.000 0.990 59 ARG B C 1
ATOM 4606 O O . ARG B 2 59 ? -8.928 2.335 17.454 1.000 0.990 59 ARG B O 1
ATOM 4627 N N . GLN B 2 60 ? -8.190 0.221 17.657 1.000 0.990 60 GLN B N 1
ATOM 4628 C CA . GLN B 2 60 ? -9.495 -0.427 17.511 1.000 0.990 60 GLN B CA 1
ATOM 4629 C C . GLN B 2 60 ? -10.409 -0.089 18.688 1.000 0.990 60 GLN B C 1
ATOM 4630 O O . GLN B 2 60 ? -11.498 0.429 18.462 1.000 0.990 60 GLN B O 1
ATOM 4644 N N . HIS B 2 61 ? -9.920 -0.241 19.922 1.000 0.990 61 HIS B N 1
ATOM 4645 C CA . HIS B 2 61 ? -10.668 0.088 21.134 1.000 0.990 61 HIS B CA 1
ATOM 4646 C C . HIS B 2 61 ? -11.175 1.536 21.135 1.000 0.990 61 HIS B C 1
ATOM 4647 O O . HIS B 2 61 ? -12.339 1.798 21.441 1.000 0.990 61 HIS B O 1
ATOM 4661 N N . VAL B 2 62 ? -10.318 2.485 20.742 1.000 0.990 62 VAL B N 1
ATOM 4662 C CA . VAL B 2 62 ? -10.705 3.895 20.619 1.000 0.990 62 VAL B CA 1
ATOM 4663 C C . VAL B 2 62 ? -11.779 4.098 19.555 1.000 0.990 62 VAL B C 1
ATOM 4664 O O . VAL B 2 62 ? -12.711 4.856 19.791 1.000 0.990 62 VAL B O 1
ATOM 4677 N N . LEU B 2 63 ? -11.662 3.459 18.388 1.000 0.990 63 LEU B N 1
ATOM 4678 C CA . LEU B 2 63 ? -12.655 3.603 17.319 1.000 0.990 63 LEU B CA 1
ATOM 4679 C C . LEU B 2 63 ? -14.004 2.974 17.691 1.000 0.990 63 LEU B C 1
ATOM 4680 O O . LEU B 2 63 ? -15.039 3.502 17.297 1.000 0.990 63 LEU B O 1
ATOM 4696 N N . GLU B 2 64 ? -13.995 1.888 18.462 1.000 0.980 64 GLU B N 1
ATOM 4697 C CA . GLU B 2 64 ? -15.197 1.216 18.973 1.000 0.980 64 GLU B CA 1
ATOM 4698 C C . GLU B 2 64 ? -15.914 2.009 20.075 1.000 0.980 64 GLU B C 1
ATOM 4699 O O . GLU B 2 64 ? -17.112 1.830 20.269 1.000 0.980 64 GLU B O 1
ATOM 4711 N N . ASN B 2 65 ? -15.200 2.903 20.765 1.000 0.990 65 ASN B N 1
ATOM 4712 C CA . ASN B 2 65 ? -15.711 3.719 21.874 1.000 0.990 65 ASN B CA 1
ATOM 4713 C C . ASN B 2 65 ? -15.471 5.218 21.618 1.000 0.990 65 ASN B C 1
ATOM 4714 O O . ASN B 2 65 ? -15.167 5.994 22.529 1.000 0.990 65 ASN B O 1
ATOM 4725 N N . LEU B 2 66 ? -15.513 5.626 20.346 1.000 0.990 66 LEU B N 1
ATOM 4726 C CA . LEU B 2 66 ? -15.039 6.944 19.931 1.000 0.990 66 LEU B CA 1
ATOM 4727 C C . LEU B 2 66 ? -15.880 8.082 20.517 1.000 0.990 66 LEU B C 1
ATOM 4728 O O . LEU B 2 66 ? -15.341 9.126 20.875 1.000 0.990 66 LEU B O 1
ATOM 4744 N N . ASP B 2 67 ? -17.186 7.876 20.640 1.000 0.980 67 ASP B N 1
ATOM 4745 C CA . ASP B 2 67 ? -18.127 8.797 21.275 1.000 0.980 67 ASP B CA 1
ATOM 4746 C C . ASP B 2 67 ? -17.788 9.040 22.754 1.000 0.980 67 ASP B C 1
ATOM 4747 O O . ASP B 2 67 ? -17.736 10.195 23.185 1.000 0.980 67 ASP B O 1
ATOM 4756 N N . PHE B 2 68 ? -17.471 7.980 23.506 1.000 0.990 68 PHE B N 1
ATOM 4757 C CA . PHE B 2 68 ? -17.044 8.080 24.903 1.000 0.990 68 PHE B CA 1
ATOM 4758 C C . PHE B 2 68 ? -15.767 8.916 25.037 1.000 0.990 68 PHE B C 1
ATOM 4759 O O . PHE B 2 68 ? -15.726 9.867 25.822 1.000 0.990 68 PHE B O 1
ATOM 4776 N N . TYR B 2 69 ? -14.739 8.613 24.240 1.000 0.990 69 TYR B N 1
ATOM 4777 C CA . TYR B 2 69 ? -13.459 9.316 24.333 1.000 0.990 69 TYR B CA 1
ATOM 4778 C C . TYR B 2 69 ? -13.533 10.766 23.859 1.000 0.990 69 TYR B C 1
ATOM 4779 O O . TYR B 2 69 ? -12.926 11.642 24.477 1.000 0.990 69 TYR B O 1
ATOM 4797 N N . LEU B 2 70 ? -14.302 11.052 22.805 1.000 0.990 70 LEU B N 1
ATOM 4798 C CA . LEU B 2 70 ? -14.569 12.425 22.376 1.000 0.990 70 LEU B CA 1
ATOM 4799 C C . LEU B 2 70 ? -15.322 13.218 23.453 1.000 0.990 70 LEU B C 1
ATOM 4800 O O . LEU B 2 70 ? -14.986 14.379 23.692 1.000 0.990 70 LEU B O 1
ATOM 4816 N N . GLY B 2 71 ? -16.293 12.592 24.127 1.000 0.990 71 GLY B N 1
ATOM 4817 C CA . GLY B 2 71 ? -17.007 13.180 25.261 1.000 0.990 71 GLY B CA 1
ATOM 4818 C C . GLY B 2 71 ? -16.076 13.499 26.432 1.000 0.990 71 GLY B C 1
ATOM 4819 O O . GLY B 2 71 ? -16.029 14.646 26.874 1.000 0.990 71 GLY B O 1
ATOM 4823 N N . GLN B 2 72 ? -15.281 12.519 26.877 1.000 0.990 72 GLN B N 1
ATOM 4824 C CA . GLN B 2 72 ? -14.310 12.677 27.965 1.000 0.990 72 GLN B CA 1
ATOM 4825 C C . GLN B 2 72 ? -13.279 13.777 27.658 1.000 0.990 72 GLN B C 1
ATOM 4826 O O . GLN B 2 72 ? -13.025 14.639 28.500 1.000 0.990 72 GLN B O 1
ATOM 4840 N N . LEU B 2 73 ? -12.727 13.798 26.438 1.000 0.990 73 LEU B N 1
ATOM 4841 C CA . LEU B 2 73 ? -11.796 14.839 25.999 1.000 0.990 73 LEU B CA 1
ATOM 4842 C C . LEU B 2 73 ? -12.438 16.221 26.055 1.000 0.990 73 LEU B C 1
ATOM 4843 O O . LEU B 2 73 ? -11.847 17.150 26.604 1.000 0.990 73 LEU B O 1
ATOM 4859 N N . ALA B 2 74 ? -13.635 16.358 25.482 1.000 0.990 74 ALA B N 1
ATOM 4860 C CA . ALA B 2 74 ? -14.319 17.638 25.415 1.000 0.990 74 ALA B CA 1
ATOM 4861 C C . ALA B 2 74 ? -14.612 18.187 26.814 1.000 0.990 74 ALA B C 1
ATOM 4862 O O . ALA B 2 74 ? -14.371 19.362 27.094 1.000 0.990 74 ALA B O 1
ATOM 4869 N N . GLU B 2 75 ? -15.078 17.316 27.706 1.000 0.990 75 GLU B N 1
ATOM 4870 C CA . GLU B 2 75 ? -15.369 17.662 29.090 1.000 0.990 75 GLU B CA 1
ATOM 4871 C C . GLU B 2 75 ? -14.101 18.093 29.842 1.000 0.990 75 GLU B C 1
ATOM 4872 O O . GLU B 2 75 ? -14.113 19.099 30.553 1.000 0.990 75 GLU B O 1
ATOM 4884 N N . ASN B 2 76 ? -12.979 17.398 29.635 1.000 0.990 76 ASN B N 1
ATOM 4885 C CA . ASN B 2 76 ? -11.706 17.721 30.277 1.000 0.990 76 ASN B CA 1
ATOM 4886 C C . ASN B 2 76 ? -11.048 18.997 29.731 1.000 0.990 76 ASN B C 1
ATOM 4887 O O . ASN B 2 76 ? -10.516 19.783 30.520 1.000 0.990 76 ASN B O 1
ATOM 4898 N N . VAL B 2 77 ? -11.124 19.253 28.419 1.000 0.990 77 VAL B N 1
ATOM 4899 C CA . VAL B 2 77 ? -10.689 20.529 27.824 1.000 0.990 77 VAL B CA 1
ATOM 4900 C C . VAL B 2 77 ? -11.516 21.680 28.402 1.000 0.990 77 VAL B C 1
ATOM 4901 O O . VAL B 2 77 ? -10.946 22.674 28.855 1.000 0.990 77 VAL B O 1
ATOM 4914 N N . ALA B 2 78 ? -12.843 21.519 28.475 1.000 0.980 78 ALA B N 1
ATOM 4915 C CA . ALA B 2 78 ? -13.743 22.519 29.047 1.000 0.980 78 ALA B CA 1
ATOM 4916 C C . ALA B 2 78 ? -13.478 22.770 30.541 1.000 0.980 78 ALA B C 1
ATOM 4917 O O . ALA B 2 78 ? -13.426 23.922 30.973 1.000 0.980 78 ALA B O 1
ATOM 4924 N N . LYS B 2 79 ? -13.231 21.718 31.336 1.000 0.970 79 LYS B N 1
ATOM 4925 C CA . LYS B 2 79 ? -12.900 21.825 32.772 1.000 0.970 79 LYS B CA 1
ATOM 4926 C C . LYS B 2 79 ? -11.652 22.658 33.053 1.000 0.970 79 LYS B C 1
ATOM 4927 O O . LYS B 2 79 ? -11.530 23.208 34.143 1.000 0.970 79 LYS B O 1
ATOM 4946 N N . ARG B 2 80 ? -10.731 22.745 32.091 1.000 0.950 80 ARG B N 1
ATOM 4947 C CA . ARG B 2 80 ? -9.514 23.564 32.179 1.000 0.950 80 ARG B CA 1
ATOM 4948 C C . ARG B 2 80 ? -9.656 24.948 31.543 1.000 0.950 80 ARG B C 1
ATOM 4949 O O . ARG B 2 80 ? -8.668 25.661 31.437 1.000 0.950 80 ARG B O 1
ATOM 4970 N N . GLY B 2 81 ? -10.861 25.331 31.123 1.000 0.960 81 GLY B N 1
ATOM 4971 C CA . GLY B 2 81 ? -11.134 26.629 30.506 1.000 0.960 81 GLY B CA 1
ATOM 4972 C C . GLY B 2 81 ? -10.877 26.684 28.999 1.000 0.960 81 GLY B C 1
ATOM 4973 O O . GLY B 2 81 ? -10.950 27.761 28.417 1.000 0.960 81 GLY B O 1
ATOM 4977 N N . GLY B 2 82 ? -10.588 25.551 28.354 1.000 0.980 82 GLY B N 1
ATOM 4978 C CA . GLY B 2 82 ? -10.531 25.474 26.899 1.000 0.980 82 GLY B CA 1
ATOM 4979 C C . GLY B 2 82 ? -11.925 25.457 26.270 1.000 0.980 82 GLY B C 1
ATOM 4980 O O . GLY B 2 82 ? -12.901 25.001 26.863 1.000 0.980 82 GLY B O 1
ATOM 4984 N N . HIS B 2 83 ? -12.020 25.911 25.028 1.000 0.990 83 HIS B N 1
ATOM 4985 C CA . HIS B 2 83 ? -13.238 25.858 24.229 1.000 0.990 83 HIS B CA 1
ATOM 4986 C C . HIS B 2 83 ? -13.177 24.678 23.266 1.000 0.990 83 HIS B C 1
ATOM 4987 O O . HIS B 2 83 ? -12.177 24.494 22.579 1.000 0.990 83 HIS B O 1
ATOM 5001 N N . VAL B 2 84 ? -14.251 23.897 23.174 1.000 0.990 84 VAL B N 1
ATOM 5002 C CA . VAL B 2 84 ? -14.330 22.753 22.256 1.000 0.990 84 VAL B CA 1
ATOM 5003 C C . VAL B 2 84 ? -15.397 23.031 21.215 1.000 0.990 84 VAL B C 1
ATOM 5004 O O . VAL B 2 84 ? -16.511 23.431 21.554 1.000 0.990 84 VAL B O 1
ATOM 5017 N N . TYR B 2 85 ? -15.056 22.815 19.949 1.000 0.990 85 TYR B N 1
ATOM 5018 C CA . TYR B 2 85 ? -15.982 22.929 18.835 1.000 0.990 85 TYR B CA 1
ATOM 5019 C C . TYR B 2 85 ? -15.930 21.669 17.975 1.000 0.990 85 TYR B C 1
ATOM 5020 O O . TYR B 2 85 ? -14.877 21.311 17.448 1.000 0.990 85 TYR B O 1
ATOM 5038 N N . PHE B 2 86 ? -17.075 21.002 17.838 1.000 0.990 86 PHE B N 1
ATOM 5039 C CA . PHE B 2 86 ? -17.251 19.862 16.944 1.000 0.990 86 PHE B CA 1
ATOM 5040 C C . PHE B 2 86 ? -17.745 20.365 15.588 1.000 0.990 86 PHE B C 1
ATOM 5041 O O . PHE B 2 86 ? -18.850 20.896 15.497 1.000 0.990 86 PHE B O 1
ATOM 5058 N N . ALA B 2 87 ? -16.932 20.188 14.550 1.000 0.990 87 ALA B N 1
ATOM 5059 C CA . ALA B 2 87 ? -17.250 20.561 13.181 1.000 0.990 87 ALA B CA 1
ATOM 5060 C C . ALA B 2 87 ? -17.612 19.319 12.363 1.000 0.990 87 ALA B C 1
ATOM 5061 O O . ALA B 2 87 ? -16.804 18.395 12.216 1.000 0.990 87 ALA B O 1
ATOM 5068 N N . LYS B 2 88 ? -18.816 19.308 11.788 1.000 0.980 88 LYS B N 1
ATOM 5069 C CA . LYS B 2 88 ? -19.269 18.224 10.916 1.000 0.980 88 LYS B CA 1
ATOM 5070 C C . LYS B 2 88 ? -18.585 18.276 9.553 1.000 0.980 88 LYS B C 1
ATOM 5071 O O . LYS B 2 88 ? -18.297 17.230 8.973 1.000 0.980 88 LYS B O 1
ATOM 5090 N N . THR B 2 89 ? -18.314 19.479 9.050 1.000 0.970 89 THR B N 1
ATOM 5091 C CA . THR B 2 89 ? -17.730 19.715 7.722 1.000 0.970 89 THR B CA 1
ATOM 5092 C C . THR B 2 89 ? -16.472 20.572 7.786 1.000 0.970 89 THR B C 1
ATOM 5093 O O . THR B 2 89 ? -16.205 21.253 8.781 1.000 0.970 89 THR B O 1
ATOM 5104 N N . ALA B 2 90 ? -15.715 20.571 6.688 1.000 0.960 90 ALA B N 1
ATOM 5105 C CA . ALA B 2 90 ? -14.623 21.511 6.481 1.000 0.960 90 ALA B CA 1
ATOM 5106 C C . ALA B 2 90 ? -15.078 22.978 6.624 1.000 0.960 90 ALA B C 1
ATOM 5107 O O . ALA B 2 90 ? -14.409 23.758 7.297 1.000 0.960 90 ALA B O 1
ATOM 5114 N N . GLU B 2 91 ? -16.231 23.360 6.062 1.000 0.960 91 GLU B N 1
ATOM 5115 C CA . GLU B 2 91 ? -16.743 24.737 6.124 1.000 0.960 91 GLU B CA 1
ATOM 5116 C C . GLU B 2 91 ? -17.123 25.168 7.544 1.000 0.960 91 GLU B C 1
ATOM 5117 O O . GLU B 2 91 ? -16.878 26.319 7.910 1.000 0.960 91 GLU B O 1
ATOM 5129 N N . GLU B 2 92 ? -17.695 24.265 8.349 1.000 0.980 92 GLU B N 1
ATOM 5130 C CA . GLU B 2 92 ? -17.979 24.530 9.764 1.000 0.980 92 GLU B CA 1
ATOM 5131 C C . GLU B 2 92 ? -16.679 24.738 10.552 1.000 0.980 92 GLU B C 1
ATOM 5132 O O . GLU B 2 92 ? -16.578 25.695 11.320 1.000 0.980 92 GLU B O 1
ATOM 5144 N N . ALA B 2 93 ? -15.659 23.902 10.315 1.000 0.980 93 ALA B N 1
ATOM 5145 C CA . ALA B 2 93 ? -14.357 24.022 10.971 1.000 0.980 93 ALA B CA 1
ATOM 5146 C C . ALA B 2 93 ? -13.679 25.357 10.628 1.000 0.980 93 ALA B C 1
ATOM 5147 O O . ALA B 2 93 ? -13.319 26.127 11.521 1.000 0.980 93 ALA B O 1
ATOM 5154 N N . SER B 2 94 ? -13.551 25.664 9.335 1.000 0.970 94 SER B N 1
ATOM 5155 C CA . SER B 2 94 ? -12.889 26.880 8.859 1.000 0.970 94 SER B CA 1
ATOM 5156 C C . SER B 2 94 ? -13.670 28.146 9.233 1.000 0.970 94 SER B C 1
ATOM 5157 O O . SER B 2 94 ? -13.054 29.151 9.585 1.000 0.970 94 SER B O 1
ATOM 5165 N N . SER B 2 95 ? -15.012 28.100 9.240 1.000 0.970 95 SER B N 1
ATOM 5166 C CA . SER B 2 95 ? -15.850 29.220 9.698 1.000 0.970 95 SER B CA 1
ATOM 5167 C C . SER B 2 95 ? -15.684 29.480 11.189 1.000 0.970 95 SER B C 1
ATOM 5168 O O . SER B 2 95 ? -15.488 30.626 11.572 1.000 0.970 95 SER B O 1
ATOM 5176 N N . TYR B 2 96 ? -15.688 28.443 12.032 1.000 0.990 96 TYR B N 1
ATOM 5177 C CA . TYR B 2 96 ? -15.457 28.627 13.464 1.000 0.990 96 TYR B CA 1
ATOM 5178 C C . TYR B 2 96 ? -14.087 29.254 13.744 1.000 0.990 96 TYR B C 1
ATOM 5179 O O . TYR B 2 96 ? -13.988 30.194 14.530 1.000 0.990 96 TYR B O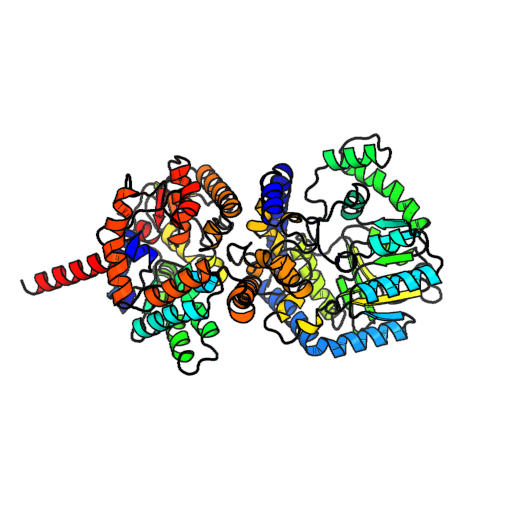 1
ATOM 5197 N N . ILE B 2 97 ? -13.031 28.776 13.077 1.000 0.990 97 ILE B N 1
ATOM 5198 C CA . ILE B 2 97 ? -11.671 29.308 13.248 1.000 0.990 97 ILE B CA 1
ATOM 5199 C C . ILE B 2 97 ? -11.605 30.770 12.803 1.000 0.990 97 ILE B C 1
ATOM 5200 O O . ILE B 2 97 ? -11.083 31.613 13.536 1.000 0.990 97 ILE B O 1
ATOM 5216 N N . ARG B 2 98 ? -12.190 31.089 11.641 1.000 0.980 98 ARG B N 1
ATOM 5217 C CA . ARG B 2 98 ? -12.333 32.471 11.175 1.000 0.980 98 ARG B CA 1
ATOM 5218 C C . ARG B 2 98 ? -13.043 33.333 12.218 1.000 0.980 98 ARG B C 1
ATOM 5219 O O . ARG B 2 98 ? -12.566 34.420 12.538 1.000 0.980 98 ARG B O 1
ATOM 5240 N N . ASP B 2 99 ? -14.156 32.856 12.765 1.000 0.980 99 ASP B N 1
ATOM 5241 C CA . ASP B 2 99 ? -14.951 33.607 13.733 1.000 0.980 99 ASP B CA 1
ATOM 5242 C C . ASP B 2 99 ? -14.166 33.851 15.038 1.000 0.980 99 ASP B C 1
ATOM 5243 O O . ASP B 2 99 ? -14.270 34.927 15.632 1.000 0.980 99 ASP B O 1
ATOM 5252 N N . VAL B 2 100 ? -13.336 32.895 15.479 1.000 0.980 100 VAL B N 1
ATOM 5253 C CA . VAL B 2 100 ? -12.404 33.090 16.606 1.000 0.980 100 VAL B CA 1
ATOM 5254 C C . VAL B 2 100 ? -11.371 34.177 16.282 1.000 0.980 100 VAL B C 1
ATOM 5255 O O . VAL B 2 100 ? -11.166 35.076 17.095 1.000 0.980 100 VAL B O 1
ATOM 5268 N N . ILE B 2 101 ? -10.768 34.166 15.090 1.000 0.980 101 ILE B N 1
ATOM 5269 C CA . ILE B 2 101 ? -9.755 35.154 14.669 1.000 0.980 101 ILE B CA 1
ATOM 5270 C C . ILE B 2 101 ? -10.341 36.568 14.598 1.000 0.980 101 ILE B C 1
ATOM 5271 O O . ILE B 2 101 ? -9.755 37.510 15.139 1.000 0.980 101 ILE B O 1
ATOM 5287 N N . GLN B 2 102 ? -11.530 36.716 14.007 1.000 0.970 102 GLN B N 1
ATOM 5288 C CA . GLN B 2 102 ? -12.232 37.998 13.945 1.000 0.970 102 GLN B CA 1
ATOM 5289 C C . GLN B 2 102 ? -12.564 38.520 15.349 1.000 0.970 102 GLN B C 1
ATOM 5290 O O . GLN B 2 102 ? -12.307 39.687 15.642 1.000 0.970 102 GLN B O 1
ATOM 5304 N N . LYS B 2 103 ? -13.043 37.658 16.263 1.000 0.970 103 LYS B N 1
ATOM 5305 C CA . LYS B 2 103 ? -13.301 38.040 17.667 1.000 0.970 103 LYS B CA 1
ATOM 5306 C C . LYS B 2 103 ? -12.052 38.531 18.399 1.000 0.970 103 LYS B C 1
ATOM 5307 O O . LYS B 2 103 ? -12.174 39.323 19.331 1.000 0.970 103 LYS B O 1
ATOM 5326 N N . LYS B 2 104 ? -10.864 38.076 17.996 1.000 0.960 104 LYS B N 1
ATOM 5327 C CA . LYS B 2 104 ? -9.580 38.493 18.577 1.000 0.960 104 LYS B CA 1
ATOM 5328 C C . LYS B 2 104 ? -8.909 39.648 17.842 1.000 0.960 104 LYS B C 1
ATOM 5329 O O . LYS B 2 104 ? -7.851 40.081 18.284 1.000 0.960 104 LYS B O 1
ATOM 5348 N N . ASN B 2 105 ? -9.502 40.158 16.759 1.000 0.960 105 ASN B N 1
ATOM 5349 C CA . ASN B 2 105 ? -8.827 41.056 15.816 1.000 0.960 105 ASN B CA 1
ATOM 5350 C C . ASN B 2 105 ? -7.462 40.501 15.363 1.000 0.960 105 ASN B C 1
ATOM 5351 O O . ASN B 2 105 ? -6.526 41.267 15.131 1.000 0.960 105 ASN B O 1
ATOM 5362 N N . GLY B 2 106 ? -7.349 39.171 15.266 1.000 0.960 106 GLY B N 1
ATOM 5363 C CA . GLY B 2 106 ? -6.123 38.505 14.852 1.000 0.960 106 GLY B CA 1
ATOM 5364 C C . GLY B 2 106 ? -5.808 38.838 13.399 1.000 0.960 106 GLY B C 1
ATOM 5365 O O . GLY B 2 106 ? -6.670 38.728 12.529 1.000 0.960 106 GLY B O 1
ATOM 5369 N N . LYS B 2 107 ? -4.576 39.273 13.145 1.000 0.970 107 LYS B N 1
ATOM 5370 C CA . LYS B 2 107 ? -4.075 39.652 11.818 1.000 0.970 107 LYS B CA 1
ATOM 5371 C C . LYS B 2 107 ? -2.890 38.793 11.413 1.000 0.970 107 LYS B C 1
ATOM 5372 O O . LYS B 2 107 ? -2.784 38.431 10.247 1.000 0.970 107 LYS B O 1
ATOM 5391 N N . LYS B 2 108 ? -2.005 38.492 12.362 1.000 0.980 108 LYS B N 1
ATOM 5392 C CA . LYS B 2 108 ? -0.785 37.714 12.159 1.000 0.980 108 LYS B CA 1
ATOM 5393 C C . LYS B 2 108 ? -0.938 36.356 12.812 1.000 0.980 108 LYS B C 1
ATOM 5394 O O . LYS B 2 108 ? -1.114 36.250 14.024 1.000 0.980 108 LYS B O 1
ATOM 5413 N N . ILE B 2 109 ? -0.866 35.313 12.005 1.000 0.980 109 ILE B N 1
ATOM 5414 C CA . ILE B 2 109 ? -1.132 33.947 12.432 1.000 0.980 109 ILE B CA 1
ATOM 5415 C C . ILE B 2 109 ? 0.100 33.115 12.115 1.000 0.980 109 ILE B C 1
ATOM 5416 O O . ILE B 2 109 ? 0.568 33.090 10.980 1.000 0.980 109 ILE B O 1
ATOM 5432 N N . VAL B 2 110 ? 0.623 32.413 13.117 1.000 0.980 110 VAL B N 1
ATOM 5433 C CA . VAL B 2 110 ? 1.655 31.393 12.908 1.000 0.980 110 VAL B CA 1
ATOM 5434 C C . VAL B 2 110 ? 1.018 30.023 12.988 1.000 0.980 110 VAL B C 1
ATOM 5435 O O . VAL B 2 110 ? 0.228 29.738 13.888 1.000 0.980 110 VAL B O 1
ATOM 5448 N N . LYS B 2 111 ? 1.363 29.167 12.035 1.000 0.970 111 LYS B N 1
ATOM 5449 C CA . LYS B 2 111 ? 0.774 27.845 11.887 1.000 0.970 111 LYS B CA 1
ATOM 5450 C C . LYS B 2 111 ? 1.856 26.773 11.900 1.000 0.970 111 LYS B C 1
ATOM 5451 O O . LYS B 2 111 ? 2.909 26.925 11.280 1.000 0.970 111 LYS B O 1
ATOM 5470 N N . SER B 2 112 ? 1.637 25.695 12.650 1.000 0.950 112 SER B N 1
ATOM 5471 C CA . SER B 2 112 ? 2.460 24.487 12.551 1.000 0.950 112 SER B CA 1
ATOM 5472 C C . SER B 2 112 ? 1.883 23.529 11.511 1.000 0.950 112 SER B C 1
ATOM 5473 O O . SER B 2 112 ? 0.698 23.588 11.175 1.000 0.950 112 SER B O 1
ATOM 5481 N N . LYS B 2 113 ? 2.717 22.602 11.033 1.000 0.910 113 LYS B N 1
ATOM 5482 C CA . LYS B 2 113 ? 2.303 21.576 10.079 1.000 0.910 113 LYS B CA 1
ATOM 5483 C C . LYS B 2 113 ? 1.087 20.793 10.574 1.000 0.910 113 LYS B C 1
ATOM 5484 O O . LYS B 2 113 ? 1.099 20.221 11.668 1.000 0.910 113 LYS B O 1
ATOM 5503 N N . SER B 2 114 ? 0.062 20.695 9.729 1.000 0.930 114 SER B N 1
ATOM 5504 C CA . SER B 2 114 ? -1.156 19.961 10.056 1.000 0.930 114 SER B CA 1
ATOM 5505 C C . SER B 2 114 ? -1.904 19.481 8.814 1.000 0.930 114 SER B C 1
ATOM 5506 O O . SER B 2 114 ? -2.414 20.263 8.022 1.000 0.930 114 SER B O 1
ATOM 5514 N N . MET B 2 115 ? -2.048 18.160 8.685 1.000 0.910 115 MET B N 1
ATOM 5515 C CA . MET B 2 115 ? -2.805 17.552 7.583 1.000 0.910 115 MET B CA 1
ATOM 5516 C C . MET B 2 115 ? -4.288 17.938 7.601 1.000 0.910 115 MET B C 1
ATOM 5517 O O . MET B 2 115 ? -4.903 18.041 6.548 1.000 0.910 115 MET B O 1
ATOM 5531 N N . VAL B 2 116 ? -4.875 18.139 8.785 1.000 0.950 116 VAL B N 1
ATOM 5532 C CA . VAL B 2 116 ? -6.304 18.464 8.892 1.000 0.950 116 VAL B CA 1
ATOM 5533 C C . VAL B 2 116 ? -6.582 19.926 8.543 1.000 0.950 116 VAL B C 1
ATOM 5534 O O . VAL B 2 116 ? -7.648 20.218 8.017 1.000 0.950 116 VAL B O 1
ATOM 5547 N N . THR B 2 117 ? -5.632 20.846 8.755 1.000 0.950 117 THR B N 1
ATOM 5548 C CA . THR B 2 117 ? -5.790 22.235 8.286 1.000 0.950 117 THR B CA 1
ATOM 5549 C C . THR B 2 117 ? -5.657 22.339 6.767 1.000 0.950 117 THR B C 1
ATOM 5550 O O . THR B 2 117 ? -6.341 23.167 6.174 1.000 0.950 117 THR B O 1
ATOM 5561 N N . GLU B 2 118 ? -4.844 21.475 6.141 1.000 0.920 118 GLU B N 1
ATOM 5562 C CA . GLU B 2 118 ? -4.817 21.319 4.675 1.000 0.920 118 GLU B CA 1
ATOM 5563 C C . GLU B 2 118 ? -6.117 20.689 4.159 1.000 0.920 118 GLU B C 1
ATOM 5564 O O . GLU B 2 118 ? -6.681 21.118 3.154 1.000 0.920 118 GLU B O 1
ATOM 5576 N N . GLU B 2 119 ? -6.648 19.694 4.876 1.000 0.940 119 GLU B N 1
ATOM 5577 C CA . GLU B 2 119 ? -7.915 19.040 4.533 1.000 0.940 119 GLU B CA 1
ATOM 5578 C C . GLU B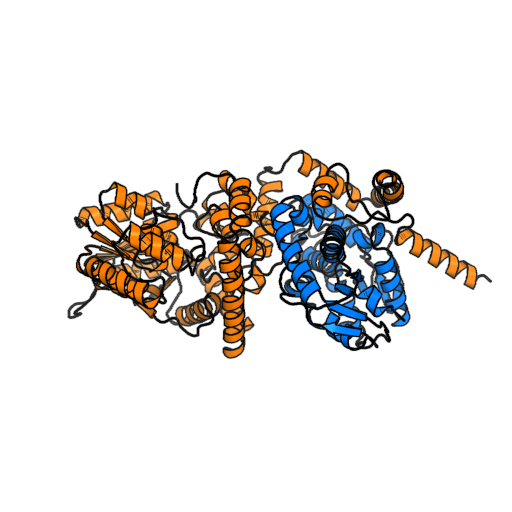 2 119 ? -9.070 20.042 4.454 1.000 0.940 119 GLU B C 1
ATOM 5579 O O . GLU B 2 119 ? -9.844 19.996 3.498 1.000 0.940 119 GLU B O 1
ATOM 5591 N N . ILE B 2 120 ? -9.147 20.972 5.410 1.000 0.950 120 ILE B N 1
ATOM 5592 C CA . ILE B 2 120 ? -10.190 22.010 5.465 1.000 0.950 120 ILE B CA 1
ATOM 5593 C C . ILE B 2 120 ? -9.814 23.301 4.720 1.000 0.950 120 ILE B C 1
ATOM 5594 O O . ILE B 2 120 ? -10.561 24.280 4.777 1.000 0.950 120 ILE B O 1
ATOM 5610 N N . ASN B 2 121 ? -8.674 23.304 4.018 1.000 0.910 121 ASN B N 1
ATOM 5611 C CA . ASN B 2 121 ? -8.185 24.427 3.221 1.000 0.910 121 ASN B CA 1
ATOM 5612 C C . ASN B 2 121 ? -8.081 25.742 4.022 1.000 0.910 121 ASN B C 1
ATOM 5613 O O . ASN B 2 121 ? -8.539 26.800 3.583 1.000 0.910 121 ASN B O 1
ATOM 5624 N N . LEU B 2 122 ? -7.544 25.655 5.244 1.000 0.960 122 LEU B N 1
ATOM 5625 C CA . LEU B 2 122 ? -7.623 26.731 6.231 1.000 0.960 122 LEU B CA 1
ATOM 5626 C C . LEU B 2 122 ? -6.881 27.999 5.791 1.000 0.960 122 LEU B C 1
ATOM 5627 O O . LEU B 2 122 ? -7.428 29.087 5.947 1.000 0.960 122 LEU B O 1
ATOM 5643 N N . ASN B 2 123 ? -5.673 27.877 5.231 1.000 0.940 123 ASN B N 1
ATOM 5644 C CA . ASN B 2 123 ? -4.863 29.040 4.850 1.000 0.940 123 ASN B CA 1
ATOM 5645 C C . ASN B 2 123 ? -5.606 29.943 3.865 1.000 0.940 123 ASN B C 1
ATOM 5646 O O . ASN B 2 123 ? -5.778 31.123 4.147 1.000 0.940 123 ASN B O 1
ATOM 5657 N N . GLU B 2 124 ? -6.157 29.375 2.788 1.000 0.920 124 GLU B N 1
ATOM 5658 C CA . GLU B 2 124 ? -6.896 30.141 1.778 1.000 0.920 124 GLU B CA 1
ATOM 5659 C C . GLU B 2 124 ? -8.129 30.843 2.382 1.000 0.920 124 GLU B C 1
ATOM 5660 O O . GLU B 2 124 ? -8.475 31.958 1.987 1.000 0.920 124 GLU B O 1
ATOM 5672 N N . VAL B 2 125 ? -8.801 30.211 3.356 1.000 0.940 125 VAL B N 1
ATOM 5673 C CA . VAL B 2 125 ? -9.935 30.826 4.068 1.000 0.940 125 VAL B CA 1
ATOM 5674 C C . VAL B 2 125 ? -9.480 32.037 4.886 1.000 0.940 125 VAL B C 1
ATOM 5675 O O . VAL B 2 125 ? -10.153 33.063 4.863 1.000 0.940 125 VAL B O 1
ATOM 5688 N N . LEU B 2 126 ? -8.348 31.948 5.585 1.000 0.970 126 LEU B N 1
ATOM 5689 C CA . LEU B 2 126 ? -7.841 33.026 6.442 1.000 0.970 126 LEU B CA 1
ATOM 5690 C C . LEU B 2 126 ? -7.172 34.156 5.649 1.000 0.970 126 LEU B C 1
ATOM 5691 O O . LEU B 2 126 ? -7.329 35.329 5.986 1.000 0.970 126 LEU B O 1
ATOM 5707 N N . GLU B 2 127 ? -6.467 33.828 4.572 1.000 0.950 127 GLU B N 1
ATOM 5708 C CA . GLU B 2 127 ? -5.837 34.801 3.678 1.000 0.950 127 GLU B CA 1
ATOM 5709 C C . GLU B 2 127 ? -6.889 35.639 2.939 1.000 0.950 127 GLU B C 1
ATOM 5710 O O . GLU B 2 127 ? -6.738 36.856 2.825 1.000 0.950 127 GLU B O 1
ATOM 5722 N N . LYS B 2 128 ? -8.018 35.037 2.528 1.000 0.940 128 LYS B N 1
ATOM 5723 C CA . LYS B 2 128 ? -9.174 35.779 1.984 1.000 0.940 128 LYS B CA 1
ATOM 5724 C C . LYS B 2 128 ? -9.787 36.760 2.980 1.000 0.940 128 LYS B C 1
ATOM 5725 O O . LYS B 2 128 ? -10.353 37.769 2.568 1.000 0.940 128 LYS B O 1
ATOM 5744 N N . GLU B 2 129 ? -9.646 36.488 4.272 1.000 0.940 129 GLU B N 1
ATOM 5745 C CA . GLU B 2 129 ? -10.062 37.379 5.361 1.000 0.940 129 GLU B CA 1
ATOM 5746 C C . GLU B 2 129 ? -9.003 38.455 5.677 1.000 0.940 129 GLU B C 1
ATOM 5747 O O . GLU B 2 129 ? -9.162 39.249 6.603 1.000 0.940 129 GLU B O 1
ATOM 5759 N N . GLY B 2 130 ? -7.914 38.519 4.901 1.000 0.960 130 GLY B N 1
ATOM 5760 C CA . GLY B 2 130 ? -6.843 39.500 5.060 1.000 0.960 130 GLY B CA 1
ATOM 5761 C C . GLY B 2 130 ? -5.899 39.204 6.226 1.000 0.960 130 GLY B C 1
ATOM 5762 O O . GLY B 2 130 ? -5.246 40.129 6.721 1.000 0.960 130 GLY B O 1
ATOM 5766 N N . CYS B 2 131 ? -5.849 37.948 6.682 1.000 0.980 131 CYS B N 1
ATOM 5767 C CA . CYS B 2 131 ? -4.872 37.489 7.663 1.000 0.980 131 CYS B CA 1
ATOM 5768 C C . CYS B 2 131 ? -3.551 37.130 6.976 1.000 0.980 131 CYS B C 1
ATOM 5769 O O . CYS B 2 131 ? -3.529 36.506 5.918 1.000 0.980 131 CYS B O 1
ATOM 5777 N N . GLU B 2 132 ? -2.441 37.463 7.623 1.000 0.980 132 GLU B N 1
ATOM 5778 C CA . GLU B 2 132 ? -1.120 36.957 7.276 1.000 0.980 132 GLU B CA 1
ATOM 5779 C C . GLU B 2 132 ? -0.912 35.610 7.991 1.000 0.980 132 GLU B C 1
ATOM 5780 O O . GLU B 2 132 ? -0.621 35.592 9.189 1.000 0.980 132 GLU B O 1
ATOM 5792 N N . VAL B 2 133 ? -1.090 34.488 7.282 1.000 0.980 133 VAL B N 1
ATOM 5793 C CA . VAL B 2 133 ? -0.820 33.133 7.798 1.000 0.980 133 VAL B CA 1
ATOM 5794 C C . VAL B 2 133 ? 0.596 32.726 7.416 1.000 0.980 133 VAL B C 1
ATOM 5795 O O . VAL B 2 133 ? 0.965 32.810 6.252 1.000 0.980 133 VAL B O 1
ATOM 5808 N N . VAL B 2 134 ? 1.398 32.272 8.375 1.000 0.980 134 VAL B N 1
ATOM 5809 C CA . VAL B 2 134 ? 2.774 31.823 8.125 1.000 0.980 134 VAL B CA 1
ATOM 5810 C C . VAL B 2 134 ? 2.949 30.381 8.576 1.000 0.980 134 VAL B C 1
ATOM 5811 O O . VAL B 2 134 ? 2.823 30.088 9.768 1.000 0.980 134 VAL B O 1
ATOM 5824 N N . GLU B 2 135 ? 3.297 29.497 7.640 1.000 0.970 135 GLU B N 1
ATOM 5825 C CA . GLU B 2 135 ? 3.768 28.149 7.958 1.000 0.970 135 GLU B CA 1
ATOM 5826 C C . GLU B 2 135 ? 5.117 28.213 8.669 1.000 0.970 135 GLU B C 1
ATOM 5827 O O . GLU B 2 135 ? 6.018 28.959 8.286 1.000 0.970 135 GLU B O 1
ATOM 5839 N N . THR B 2 136 ? 5.271 27.418 9.722 1.000 0.960 136 THR B N 1
ATOM 5840 C CA . THR B 2 136 ? 6.469 27.468 10.573 1.000 0.960 136 THR B CA 1
ATOM 5841 C C . THR B 2 136 ? 7.289 26.190 10.575 1.000 0.960 136 THR B C 1
ATOM 5842 O O . THR B 2 136 ? 8.390 26.189 11.119 1.000 0.960 136 THR B O 1
ATOM 5853 N N . ASP B 2 137 ? 6.749 25.097 10.035 1.000 0.940 137 ASP B N 1
ATOM 5854 C CA . ASP B 2 137 ? 7.551 23.924 9.671 1.000 0.940 137 ASP B CA 1
ATOM 5855 C C . ASP B 2 137 ? 8.383 24.305 8.452 1.000 0.940 137 ASP B C 1
ATOM 5856 O O . ASP B 2 137 ? 7.834 24.867 7.507 1.000 0.940 137 ASP B O 1
ATOM 5865 N N . LEU B 2 138 ? 9.691 24.051 8.466 1.000 0.940 138 LEU B N 1
ATOM 5866 C CA . LEU B 2 138 ? 10.571 24.515 7.3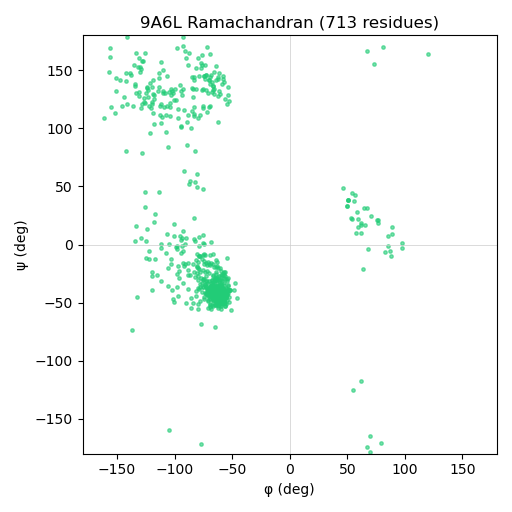96 1.000 0.940 138 LEU B CA 1
ATOM 5867 C C . LEU B 2 138 ? 10.133 24.011 6.017 1.000 0.940 138 LEU B C 1
ATOM 5868 O O . LEU B 2 138 ? 10.199 24.759 5.044 1.000 0.940 138 LEU B O 1
ATOM 5884 N N . GLY B 2 139 ? 9.689 22.756 5.930 1.000 0.940 139 GLY B N 1
ATOM 5885 C CA . GLY B 2 139 ? 9.228 22.178 4.677 1.000 0.940 139 GLY B CA 1
ATOM 5886 C C . GLY B 2 139 ? 7.966 22.868 4.166 1.000 0.940 139 GLY B C 1
ATOM 5887 O O . GLY B 2 139 ? 7.905 23.211 2.992 1.000 0.940 139 GLY B O 1
ATOM 5891 N N . GLU B 2 140 ? 6.994 23.109 5.045 1.000 0.940 140 GLU B N 1
ATOM 5892 C CA . GLU B 2 140 ? 5.764 23.832 4.690 1.000 0.940 140 GLU B CA 1
ATOM 5893 C C . GLU B 2 140 ? 6.037 25.323 4.393 1.000 0.940 140 GLU B C 1
ATOM 5894 O O . GLU B 2 140 ? 5.456 25.885 3.471 1.000 0.940 140 GLU B O 1
ATOM 5906 N N . TYR B 2 141 ? 6.972 25.965 5.104 1.000 0.960 141 TYR B N 1
ATOM 5907 C CA . TYR B 2 141 ? 7.368 27.356 4.850 1.000 0.960 141 TYR B CA 1
ATOM 5908 C C . TYR B 2 141 ? 8.000 27.522 3.466 1.000 0.960 141 TYR B C 1
ATOM 5909 O O . TYR B 2 141 ? 7.647 28.457 2.752 1.000 0.960 141 TYR B O 1
ATOM 5927 N N . ILE B 2 142 ? 8.890 26.598 3.069 1.000 0.960 142 ILE B N 1
ATOM 5928 C CA . ILE B 2 142 ? 9.491 26.557 1.723 1.000 0.960 142 ILE B CA 1
ATOM 5929 C C . ILE B 2 142 ? 8.405 26.494 0.648 1.000 0.960 142 ILE B C 1
ATOM 5930 O O . ILE B 2 142 ? 8.501 27.189 -0.356 1.000 0.960 142 ILE B O 1
ATOM 5946 N N . LEU B 2 143 ? 7.388 25.664 0.858 1.000 0.950 143 LEU B N 1
ATOM 5947 C CA . LEU B 2 143 ? 6.287 25.484 -0.080 1.000 0.950 143 LEU B CA 1
ATOM 5948 C C . LEU B 2 143 ? 5.362 26.706 -0.137 1.000 0.950 143 LEU B C 1
ATOM 5949 O O . LEU B 2 143 ? 4.968 27.129 -1.218 1.000 0.950 143 LEU B O 1
ATOM 5965 N N . GLN B 2 144 ? 5.068 27.321 1.012 1.000 0.950 144 GLN B N 1
ATOM 5966 C CA . GLN B 2 144 ? 4.226 28.514 1.085 1.000 0.950 144 GLN B CA 1
ATOM 5967 C C . GLN B 2 144 ? 4.829 29.690 0.306 1.000 0.950 144 GLN B C 1
ATOM 5968 O O . GLN B 2 144 ? 4.134 30.324 -0.483 1.000 0.950 144 GLN B O 1
ATOM 5982 N N . ILE B 2 145 ? 6.116 29.987 0.517 1.000 0.960 145 ILE B N 1
ATOM 5983 C CA . ILE B 2 145 ? 6.785 31.092 -0.188 1.000 0.960 145 ILE B CA 1
ATOM 5984 C C . ILE B 2 145 ? 7.001 30.785 -1.677 1.000 0.960 145 ILE B C 1
ATOM 5985 O O . ILE B 2 145 ? 7.101 31.721 -2.472 1.000 0.960 145 ILE B O 1
ATOM 6001 N N . ASP B 2 146 ? 7.058 29.502 -2.050 1.000 0.960 146 ASP B N 1
ATOM 6002 C CA . ASP B 2 146 ? 7.134 29.035 -3.437 1.000 0.960 146 ASP B CA 1
ATOM 6003 C C . ASP B 2 146 ? 5.741 28.897 -4.066 1.000 0.960 146 ASP B C 1
ATOM 6004 O O . ASP B 2 146 ? 5.349 27.836 -4.543 1.000 0.960 146 ASP B O 1
ATOM 6013 N N . ASP B 2 147 ? 4.975 29.990 -4.010 1.000 0.920 147 ASP B N 1
ATOM 6014 C CA . ASP B 2 147 ? 3.642 30.114 -4.615 1.000 0.920 147 ASP B CA 1
ATOM 6015 C C . ASP B 2 147 ? 2.635 29.040 -4.152 1.000 0.920 147 ASP B C 1
ATOM 6016 O O . ASP B 2 147 ? 1.812 28.556 -4.928 1.000 0.920 147 ASP B O 1
ATOM 6025 N N . HIS B 2 148 ? 2.694 28.671 -2.866 1.000 0.910 148 HIS B N 1
ATOM 6026 C CA . HIS B 2 148 ? 1.842 27.645 -2.253 1.000 0.910 148 HIS B CA 1
ATOM 6027 C C . HIS B 2 148 ? 1.924 26.270 -2.938 1.000 0.910 148 HIS B C 1
ATOM 6028 O O . HIS B 2 148 ? 0.907 25.591 -3.123 1.000 0.910 148 HIS B O 1
ATOM 6042 N N . ASP B 2 149 ? 3.138 25.837 -3.289 1.000 0.910 149 ASP B N 1
ATOM 6043 C CA . ASP B 2 149 ? 3.371 24.511 -3.860 1.000 0.910 149 ASP B CA 1
ATOM 6044 C C . ASP B 2 149 ? 2.836 23.411 -2.915 1.000 0.910 149 ASP B C 1
ATOM 6045 O O . ASP B 2 149 ? 3.179 23.363 -1.734 1.000 0.910 149 ASP B O 1
ATOM 6054 N N . PRO B 2 150 ? 1.962 22.508 -3.373 1.000 0.890 150 PRO B N 1
ATOM 6055 C CA . PRO B 2 150 ? 1.384 21.476 -2.524 1.000 0.890 150 PRO B CA 1
ATOM 6056 C C . PRO B 2 150 ? 2.427 20.514 -1.919 1.000 0.890 150 PRO B C 1
ATOM 6057 O O . PRO B 2 150 ? 3.400 20.119 -2.573 1.000 0.890 150 PRO B O 1
ATOM 6068 N N . PRO B 2 151 ? 2.191 19.990 -0.703 1.000 0.910 151 PRO B N 1
ATOM 6069 C CA . PRO B 2 151 ? 3.066 18.987 -0.114 1.000 0.910 151 PRO B CA 1
ATOM 6070 C C . PRO B 2 151 ? 2.996 17.666 -0.890 1.000 0.910 151 PRO B C 1
ATOM 6071 O O . PRO B 2 151 ? 1.932 17.179 -1.271 1.000 0.910 151 PRO B O 1
ATOM 6082 N N . SER B 2 152 ? 4.152 17.026 -1.070 1.000 0.920 152 SER B N 1
ATOM 6083 C CA . SER B 2 152 ? 4.258 15.736 -1.773 1.000 0.920 152 SER B CA 1
ATOM 6084 C C . SER B 2 152 ? 4.293 14.522 -0.837 1.000 0.920 152 SER B C 1
ATOM 6085 O O . SER B 2 152 ? 4.026 13.393 -1.251 1.000 0.920 152 SER B O 1
ATOM 6093 N N . HIS B 2 153 ? 4.597 14.721 0.445 1.000 0.920 153 HIS B N 1
ATOM 6094 C CA . HIS B 2 153 ? 4.776 13.631 1.398 1.000 0.920 153 HIS B CA 1
ATOM 6095 C C . HIS B 2 153 ? 4.333 14.038 2.807 1.000 0.920 153 HIS B C 1
ATOM 6096 O O . HIS B 2 153 ? 4.623 15.135 3.275 1.000 0.920 153 HIS B O 1
ATOM 6110 N N . ILE B 2 154 ? 3.708 13.108 3.535 1.000 0.900 154 ILE B N 1
ATOM 6111 C CA . ILE B 2 154 ? 3.132 13.375 4.866 1.000 0.900 154 ILE B CA 1
ATOM 6112 C C . ILE B 2 154 ? 4.190 13.850 5.873 1.000 0.900 154 ILE B C 1
ATOM 6113 O O . ILE B 2 154 ? 3.951 14.806 6.595 1.000 0.900 154 ILE B O 1
ATOM 6129 N N . VAL B 2 155 ? 5.361 13.205 5.933 1.000 0.890 155 VAL B N 1
ATOM 6130 C CA . VAL B 2 155 ? 6.451 13.593 6.858 1.000 0.890 155 VAL B CA 1
ATOM 6131 C C . VAL B 2 155 ? 7.355 14.691 6.275 1.000 0.890 155 VAL B C 1
ATOM 6132 O O . VAL B 2 155 ? 7.493 15.728 6.906 1.000 0.890 155 VAL B O 1
ATOM 6145 N N . ALA B 2 156 ? 7.929 14.501 5.078 1.000 0.900 156 ALA B N 1
ATOM 6146 C CA . ALA B 2 156 ? 8.828 15.457 4.415 1.000 0.900 156 ALA B CA 1
ATOM 6147 C C . ALA B 2 156 ? 8.142 16.192 3.236 1.000 0.900 156 ALA B C 1
ATOM 6148 O O . ALA B 2 156 ? 8.287 15.769 2.093 1.000 0.900 156 ALA B O 1
ATOM 6155 N N . PRO B 2 157 ? 7.387 17.274 3.464 1.000 0.910 157 PRO B N 1
ATOM 6156 C CA . PRO B 2 157 ? 6.439 17.808 2.478 1.000 0.910 157 PRO B CA 1
ATOM 6157 C C . PRO B 2 157 ? 7.120 18.274 1.178 1.000 0.910 157 PRO B C 1
ATOM 6158 O O . PRO B 2 157 ? 6.687 17.889 0.085 1.000 0.910 157 PRO B O 1
ATOM 6169 N N . ALA B 2 158 ? 8.255 18.966 1.303 1.000 0.930 158 ALA B N 1
ATOM 6170 C CA . ALA B 2 158 ? 9.089 19.455 0.204 1.000 0.930 158 ALA B CA 1
ATOM 6171 C C . ALA B 2 158 ? 10.074 18.405 -0.362 1.000 0.930 158 ALA B C 1
ATOM 6172 O O . ALA B 2 158 ? 11.087 18.763 -0.956 1.000 0.930 158 ALA B O 1
ATOM 6179 N N . LEU B 2 159 ? 9.812 17.099 -0.191 1.000 0.920 159 LEU B N 1
ATOM 6180 C CA . LEU B 2 159 ? 10.699 16.015 -0.660 1.000 0.920 159 LEU B CA 1
ATOM 6181 C C . LEU B 2 159 ? 11.008 16.072 -2.169 1.000 0.920 159 LEU B C 1
ATOM 6182 O O . LEU B 2 159 ? 12.024 15.542 -2.607 1.000 0.920 159 LEU B O 1
ATOM 6198 N N . HIS B 2 160 ? 10.143 16.706 -2.957 1.000 0.900 160 HIS B N 1
ATOM 6199 C CA . HIS B 2 160 ? 10.303 16.889 -4.397 1.000 0.900 160 HIS B CA 1
ATOM 6200 C C . HIS B 2 160 ? 11.203 18.080 -4.784 1.000 0.900 160 HIS B C 1
ATOM 6201 O O . HIS B 2 160 ? 11.361 18.318 -5.981 1.000 0.900 160 HIS B O 1
ATOM 6215 N N . LYS B 2 161 ? 11.803 18.806 -3.822 1.000 0.920 161 LYS B N 1
ATOM 6216 C CA . LYS B 2 161 ? 12.748 19.915 -4.064 1.000 0.920 161 LYS B CA 1
ATOM 6217 C C . LYS B 2 161 ? 14.166 19.593 -3.587 1.000 0.920 161 LYS B C 1
ATOM 6218 O O . LYS B 2 161 ? 14.357 18.962 -2.548 1.000 0.920 161 LYS B O 1
ATOM 6237 N N . ASN B 2 162 ? 15.176 20.050 -4.329 1.000 0.910 162 ASN B N 1
ATOM 6238 C CA . ASN B 2 162 ? 16.569 20.053 -3.862 1.000 0.910 162 ASN B CA 1
ATOM 6239 C C . ASN B 2 162 ? 16.947 21.371 -3.189 1.000 0.910 162 ASN B C 1
ATOM 6240 O O . ASN B 2 162 ? 16.237 22.372 -3.244 1.000 0.910 162 ASN B O 1
ATOM 6251 N N . LYS B 2 163 ? 18.132 21.352 -2.576 1.000 0.920 163 LYS B N 1
ATOM 6252 C CA . LYS B 2 163 ? 18.766 22.510 -1.956 1.000 0.920 163 LYS B CA 1
ATOM 6253 C C . LYS B 2 163 ? 19.014 23.660 -2.945 1.000 0.920 163 LYS B C 1
ATOM 6254 O O . LYS B 2 163 ? 18.900 24.809 -2.537 1.000 0.920 163 LYS B O 1
ATOM 6273 N N . GLU B 2 164 ? 19.308 23.387 -4.219 1.000 0.950 164 GLU B N 1
ATOM 6274 C CA . GLU B 2 164 ? 19.493 24.423 -5.243 1.000 0.950 164 GLU B CA 1
ATOM 6275 C C . GLU B 2 164 ? 18.175 25.145 -5.570 1.000 0.950 164 GLU B C 1
ATOM 6276 O O . GLU B 2 164 ? 18.141 26.370 -5.564 1.000 0.950 164 GLU B O 1
ATOM 6288 N N . GLN B 2 165 ? 17.078 24.409 -5.754 1.000 0.940 165 GLN B N 1
ATOM 6289 C CA . GLN B 2 165 ? 15.733 24.955 -5.957 1.000 0.940 165 GLN B CA 1
ATOM 6290 C C . GLN B 2 165 ? 15.273 25.753 -4.735 1.000 0.940 165 GLN B C 1
ATOM 6291 O O . GLN B 2 165 ? 14.777 26.863 -4.884 1.000 0.940 165 GLN B O 1
ATOM 6305 N N . ILE B 2 166 ? 15.493 25.235 -3.520 1.000 0.960 166 ILE B N 1
ATOM 6306 C CA . ILE B 2 166 ? 15.163 25.951 -2.275 1.000 0.960 166 ILE B CA 1
ATOM 6307 C C . ILE B 2 166 ? 15.956 27.255 -2.180 1.000 0.960 166 ILE B C 1
ATOM 6308 O O . ILE B 2 166 ? 15.400 28.299 -1.846 1.000 0.960 166 ILE B O 1
ATOM 6324 N N . ARG B 2 167 ? 17.254 27.211 -2.498 1.000 0.970 167 ARG B N 1
ATOM 6325 C CA . ARG B 2 167 ? 18.088 28.411 -2.566 1.000 0.970 167 ARG B CA 1
ATOM 6326 C C . ARG B 2 167 ? 17.508 29.423 -3.550 1.000 0.970 167 ARG B C 1
ATOM 6327 O O . ARG B 2 167 ? 17.462 30.604 -3.222 1.000 0.970 167 ARG B O 1
ATOM 6348 N N . ASP B 2 168 ? 17.090 28.989 -4.733 1.000 0.970 168 ASP B N 1
ATOM 6349 C CA . ASP B 2 168 ? 16.575 29.887 -5.769 1.000 0.970 168 ASP B CA 1
ATOM 6350 C C . ASP B 2 168 ? 15.239 30.523 -5.348 1.000 0.970 168 ASP B C 1
ATOM 6351 O O . ASP B 2 168 ? 15.108 31.745 -5.425 1.000 0.970 168 ASP B O 1
ATOM 6360 N N . VAL B 2 169 ? 14.333 29.743 -4.743 1.000 0.970 169 VAL B N 1
ATOM 6361 C CA . VAL B 2 169 ? 13.115 30.253 -4.083 1.000 0.970 169 VAL B CA 1
ATOM 6362 C C . VAL B 2 169 ? 13.468 31.303 -3.024 1.000 0.970 169 VAL B C 1
ATOM 6363 O O . VAL B 2 169 ? 12.866 32.373 -2.973 1.000 0.970 169 VAL B O 1
ATOM 6376 N N . PHE B 2 170 ? 14.480 31.052 -2.189 1.000 0.980 170 PHE B N 1
ATOM 6377 C CA . PHE B 2 170 ? 14.896 31.986 -1.137 1.000 0.980 170 PHE B CA 1
ATOM 6378 C C . PHE B 2 170 ? 15.485 33.286 -1.707 1.000 0.980 170 PHE B C 1
ATOM 6379 O O . PHE B 2 170 ? 15.252 34.357 -1.145 1.000 0.980 170 PHE B O 1
ATOM 6396 N N . LYS B 2 171 ? 16.238 33.224 -2.812 1.000 0.970 171 LYS B N 1
ATOM 6397 C CA . LYS B 2 171 ? 16.767 34.417 -3.496 1.000 0.970 171 LYS B CA 1
ATOM 6398 C C . LYS B 2 171 ? 15.641 35.269 -4.062 1.000 0.970 171 LYS B C 1
ATOM 6399 O O . LYS B 2 171 ? 15.637 36.479 -3.867 1.000 0.970 171 LYS B O 1
ATOM 6418 N N . GLU B 2 172 ? 14.689 34.630 -4.735 1.000 0.970 172 GLU B N 1
ATOM 6419 C CA . GLU B 2 172 ? 13.580 35.314 -5.394 1.000 0.970 172 GLU B CA 1
ATOM 6420 C C . GLU B 2 172 ? 12.575 35.895 -4.390 1.000 0.970 172 GLU B C 1
ATOM 6421 O O . GLU B 2 172 ? 12.062 36.993 -4.595 1.000 0.970 172 GLU B O 1
ATOM 6433 N N . ARG B 2 173 ? 12.304 35.182 -3.288 1.000 0.960 173 ARG B N 1
ATOM 6434 C CA . ARG B 2 173 ? 11.196 35.508 -2.375 1.000 0.960 173 ARG B CA 1
ATOM 6435 C C . ARG B 2 173 ? 11.620 36.143 -1.051 1.000 0.960 173 ARG B C 1
ATOM 6436 O O . ARG B 2 173 ? 10.782 36.768 -0.408 1.000 0.960 173 ARG B O 1
ATOM 6457 N N . LEU B 2 174 ? 12.880 36.002 -0.621 1.000 0.960 174 LEU B N 1
ATOM 6458 C CA . LEU B 2 174 ? 13.343 36.392 0.726 1.000 0.960 174 LEU B CA 1
ATOM 6459 C C . LEU B 2 174 ? 14.660 37.186 0.743 1.000 0.960 174 LEU B C 1
ATOM 6460 O O . LEU B 2 174 ? 15.296 37.261 1.798 1.000 0.960 174 LEU B O 1
ATOM 6476 N N . ASP B 2 175 ? 15.084 37.732 -0.401 1.000 0.950 175 ASP B N 1
ATOM 6477 C CA . ASP B 2 175 ? 16.339 38.490 -0.554 1.000 0.950 175 ASP B CA 1
ATOM 6478 C C . ASP B 2 175 ? 17.568 37.743 0.017 1.000 0.950 175 ASP B C 1
ATOM 6479 O O . ASP B 2 175 ? 18.448 38.302 0.673 1.000 0.950 175 ASP B O 1
ATOM 6488 N N . TYR B 2 176 ? 17.600 36.419 -0.170 1.000 0.970 176 TYR B N 1
ATOM 6489 C CA . TYR B 2 176 ? 18.705 35.571 0.274 1.000 0.970 176 TYR B CA 1
ATOM 6490 C C . TYR B 2 176 ? 19.943 35.751 -0.613 1.000 0.970 176 TYR B C 1
ATOM 6491 O O . TYR B 2 176 ? 19.829 35.868 -1.828 1.000 0.970 176 TYR B O 1
ATOM 6509 N N . GLN B 2 177 ? 21.144 35.729 -0.027 1.000 0.960 177 GLN B N 1
ATOM 6510 C CA . GLN B 2 177 ? 22.395 36.045 -0.744 1.000 0.960 177 GLN B CA 1
ATOM 6511 C C . GLN B 2 177 ? 23.509 34.994 -0.569 1.000 0.960 177 GLN B C 1
ATOM 6512 O O . GLN B 2 177 ? 24.632 35.209 -1.027 1.000 0.960 177 GLN B O 1
ATOM 6526 N N . HIS B 2 178 ? 23.237 33.859 0.088 1.000 0.960 178 HIS B N 1
ATOM 6527 C CA . HIS B 2 178 ? 24.251 32.830 0.359 1.000 0.960 178 HIS B CA 1
ATOM 6528 C C . HIS B 2 178 ? 24.113 31.598 -0.556 1.000 0.960 178 HIS B C 1
ATOM 6529 O O . HIS B 2 178 ? 23.593 31.682 -1.676 1.000 0.960 178 HIS B O 1
ATOM 6543 N N . THR B 2 179 ? 24.677 30.467 -0.132 1.000 0.960 179 THR B N 1
ATOM 6544 C CA . THR B 2 179 ? 24.790 29.252 -0.944 1.000 0.960 179 THR B CA 1
ATOM 6545 C C . THR B 2 179 ? 23.612 28.306 -0.720 1.000 0.960 179 THR B C 1
ATOM 6546 O O . THR B 2 179 ? 22.725 28.550 0.081 1.000 0.960 179 THR B O 1
ATOM 6557 N N . GLU B 2 180 ? 23.577 27.184 -1.424 1.000 0.950 180 GLU B N 1
ATOM 6558 C CA . GLU B 2 180 ? 22.612 26.106 -1.182 1.000 0.950 180 GLU B CA 1
ATOM 6559 C C . GLU B 2 180 ? 22.931 25.252 0.060 1.000 0.950 180 GLU B C 1
ATOM 6560 O O . GLU B 2 180 ? 22.320 24.200 0.262 1.000 0.950 180 GLU B O 1
ATOM 6572 N N . LYS B 2 181 ? 23.908 25.640 0.892 1.000 0.970 181 LYS B N 1
ATOM 6573 C CA . LYS B 2 181 ? 24.235 24.890 2.109 1.000 0.970 181 LYS B CA 1
ATOM 6574 C C . LYS B 2 181 ? 23.046 24.880 3.076 1.000 0.970 181 LYS B C 1
ATOM 6575 O O . LYS B 2 181 ? 22.558 25.953 3.441 1.000 0.970 181 LYS B O 1
ATOM 6594 N N . PRO B 2 182 ? 22.618 23.698 3.556 1.000 0.940 182 PRO B N 1
ATOM 6595 C CA . PRO B 2 182 ? 21.491 23.585 4.474 1.000 0.940 182 PRO B CA 1
ATOM 6596 C C . PRO B 2 182 ? 21.606 24.479 5.715 1.000 0.940 182 PRO B C 1
ATOM 6597 O O . PRO B 2 182 ? 20.612 25.077 6.117 1.000 0.940 182 PRO B O 1
ATOM 6608 N N . GLU B 2 183 ? 22.798 24.630 6.303 1.000 0.960 183 GLU B N 1
ATOM 6609 C CA . GLU B 2 183 ? 22.987 25.457 7.502 1.000 0.960 183 GLU B CA 1
ATOM 6610 C C . GLU B 2 183 ? 22.691 26.938 7.236 1.000 0.960 183 GLU B C 1
ATOM 6611 O O . GLU B 2 183 ? 22.088 27.612 8.069 1.000 0.960 183 GLU B O 1
ATOM 6623 N N . GLU B 2 184 ? 23.079 27.447 6.068 1.000 0.970 184 GLU B N 1
ATOM 6624 C CA . GLU B 2 184 ? 22.870 28.846 5.692 1.000 0.970 184 GLU B CA 1
ATOM 6625 C C . GLU B 2 184 ? 21.390 29.111 5.383 1.000 0.970 184 GLU B C 1
ATOM 6626 O O . GLU B 2 184 ? 20.834 30.117 5.828 1.000 0.970 184 GLU B O 1
ATOM 6638 N N . LEU B 2 185 ? 20.737 28.190 4.667 1.000 0.960 185 LEU B N 1
ATOM 6639 C CA . LEU B 2 185 ? 19.306 28.265 4.361 1.000 0.960 185 LEU B CA 1
ATOM 6640 C C . LEU B 2 185 ? 18.463 28.255 5.646 1.000 0.960 185 LEU B C 1
ATOM 6641 O O . LEU B 2 185 ? 17.617 29.128 5.850 1.000 0.960 185 LEU B O 1
ATOM 6657 N N . VAL B 2 186 ? 18.733 27.315 6.558 1.000 0.950 186 VAL B N 1
ATOM 6658 C CA . VAL B 2 186 ? 18.007 27.204 7.833 1.000 0.950 186 VAL B CA 1
ATOM 6659 C C . VAL B 2 186 ? 18.223 28.440 8.702 1.000 0.950 186 VAL B C 1
ATOM 6660 O O . VAL B 2 186 ? 17.269 28.937 9.300 1.000 0.950 186 VAL B O 1
ATOM 6673 N N . MET B 2 187 ? 19.452 28.963 8.779 1.000 0.960 187 MET B N 1
ATOM 6674 C CA . MET B 2 187 ? 19.734 30.165 9.570 1.000 0.960 187 MET B CA 1
ATOM 6675 C C . MET B 2 187 ? 18.997 31.399 9.036 1.000 0.960 187 MET B C 1
ATOM 6676 O O . MET B 2 187 ? 18.506 32.195 9.842 1.000 0.960 187 MET B O 1
ATOM 6690 N N . HIS B 2 188 ? 18.846 31.525 7.713 1.000 0.970 188 HIS B N 1
ATOM 6691 C CA . HIS B 2 188 ? 18.062 32.601 7.095 1.000 0.970 188 HIS B CA 1
ATOM 6692 C C . HIS B 2 188 ? 16.571 32.484 7.415 1.000 0.970 188 HIS B C 1
ATOM 6693 O O . HIS B 2 188 ? 15.978 33.414 7.967 1.000 0.970 188 HIS B O 1
ATOM 6707 N N . ALA B 2 189 ? 15.976 31.313 7.164 1.000 0.960 189 ALA B N 1
ATOM 6708 C CA . ALA B 2 189 ? 14.572 31.055 7.487 1.000 0.960 189 ALA B CA 1
ATOM 6709 C C . ALA B 2 189 ? 14.291 31.268 8.982 1.000 0.960 189 ALA B C 1
ATOM 6710 O O . ALA B 2 189 ? 13.297 31.891 9.353 1.000 0.960 189 ALA B O 1
ATOM 6717 N N . ARG B 2 190 ? 15.206 30.831 9.859 1.000 0.950 190 ARG B N 1
ATOM 6718 C CA . ARG B 2 190 ? 15.101 31.032 11.309 1.000 0.950 190 ARG B CA 1
ATOM 6719 C C . ARG B 2 190 ? 15.065 32.508 11.680 1.000 0.950 190 ARG B C 1
ATOM 6720 O O . ARG B 2 190 ? 14.268 32.870 12.542 1.000 0.950 190 ARG B O 1
ATOM 6741 N N . ALA B 2 191 ? 15.908 33.345 11.075 1.000 0.960 191 ALA B N 1
ATOM 6742 C CA . ALA B 2 191 ? 15.912 34.782 11.344 1.000 0.960 191 ALA B CA 1
ATOM 6743 C C . ALA B 2 191 ? 14.548 35.411 11.012 1.000 0.960 191 ALA B C 1
ATOM 6744 O O . ALA B 2 191 ? 14.004 36.171 11.815 1.000 0.960 191 ALA B O 1
ATOM 6751 N N . ILE B 2 192 ? 13.962 35.019 9.881 1.000 0.970 192 ILE B N 1
ATOM 6752 C CA . ILE B 2 192 ? 12.654 35.501 9.427 1.000 0.970 192 ILE B CA 1
ATOM 6753 C C . ILE B 2 192 ? 11.532 34.983 10.335 1.000 0.970 192 ILE B C 1
ATOM 6754 O O . ILE B 2 192 ? 10.797 35.781 10.922 1.000 0.970 192 ILE B O 1
ATOM 6770 N N . LEU B 2 193 ? 11.427 33.661 10.518 1.000 0.960 193 LEU B N 1
ATOM 6771 C CA . LEU B 2 193 ? 10.375 33.027 11.319 1.000 0.960 193 LEU B CA 1
ATOM 6772 C C . LEU B 2 193 ? 10.413 33.479 12.784 1.000 0.960 193 LEU B C 1
ATOM 6773 O O . LEU B 2 193 ? 9.363 33.670 13.389 1.000 0.960 193 LEU B O 1
ATOM 6789 N N . ARG B 2 194 ? 11.597 33.744 13.361 1.000 0.960 194 ARG B N 1
ATOM 6790 C CA . ARG B 2 194 ? 11.725 34.270 14.734 1.000 0.960 194 ARG B CA 1
ATOM 6791 C C . ARG B 2 194 ? 10.958 35.576 14.926 1.000 0.960 194 ARG B C 1
ATOM 6792 O O . ARG B 2 194 ? 10.314 35.733 15.960 1.000 0.960 194 ARG B O 1
ATOM 6813 N N . LYS B 2 195 ? 11.005 36.479 13.943 1.000 0.960 195 LYS B N 1
ATOM 6814 C CA . LYS B 2 195 ? 10.236 37.728 13.966 1.000 0.960 195 LYS B CA 1
ATOM 6815 C C . LYS B 2 195 ? 8.734 37.451 13.833 1.000 0.960 195 LYS B C 1
ATOM 6816 O O . LYS B 2 195 ? 7.959 38.028 14.586 1.000 0.960 195 LYS B O 1
ATOM 6835 N N . LYS B 2 196 ? 8.336 36.505 12.969 1.000 0.970 196 LYS B N 1
ATOM 6836 C CA . LYS B 2 196 ? 6.928 36.089 12.804 1.000 0.970 196 LYS B CA 1
ATOM 6837 C C . LYS B 2 196 ? 6.324 35.555 14.101 1.000 0.970 196 LYS B C 1
ATOM 6838 O O . LYS B 2 196 ? 5.235 35.967 14.470 1.000 0.970 196 LYS B O 1
ATOM 6857 N N . PHE B 2 197 ? 7.057 34.719 14.835 1.000 0.960 197 PHE B N 1
ATOM 6858 C CA . PHE B 2 197 ? 6.607 34.186 16.123 1.000 0.960 197 PHE B CA 1
ATOM 6859 C C . PHE B 2 197 ? 6.342 35.262 17.178 1.000 0.960 197 PHE B C 1
ATOM 6860 O O . PHE B 2 197 ? 5.378 35.157 17.925 1.000 0.960 197 PHE B O 1
ATOM 6877 N N . LEU B 2 198 ? 7.209 36.273 17.260 1.000 0.960 198 LEU B N 1
ATOM 6878 C CA . LEU B 2 198 ? 7.098 37.337 18.262 1.000 0.960 198 LEU B CA 1
ATOM 6879 C C . LEU B 2 198 ? 5.982 38.340 17.945 1.000 0.960 198 LEU B C 1
ATOM 6880 O O . LEU B 2 198 ? 5.525 39.042 18.841 1.000 0.960 198 LEU B O 1
ATOM 6896 N N . GLU B 2 199 ? 5.574 38.424 16.680 1.000 0.960 199 GLU B N 1
ATOM 6897 C CA . GLU B 2 199 ? 4.522 39.325 16.205 1.000 0.960 199 GLU B CA 1
ATOM 6898 C C . GLU B 2 199 ? 3.160 38.631 16.049 1.000 0.960 199 GLU B C 1
ATOM 6899 O O . GLU B 2 199 ? 2.200 39.287 15.656 1.000 0.960 199 GLU B O 1
ATOM 6911 N N . ALA B 2 200 ? 3.073 37.323 16.297 1.000 0.970 200 ALA B N 1
ATOM 6912 C CA . ALA B 2 200 ? 1.867 36.548 16.048 1.000 0.970 200 ALA B CA 1
ATOM 6913 C C . ALA B 2 200 ? 0.785 36.782 17.109 1.000 0.970 200 ALA B C 1
ATOM 6914 O O . ALA B 2 200 ? 1.032 36.678 18.311 1.000 0.970 200 ALA B O 1
ATOM 6921 N N . ASP B 2 201 ? -0.441 37.006 16.645 1.000 0.960 201 ASP B N 1
ATOM 6922 C CA . ASP B 2 201 ? -1.622 37.160 17.492 1.000 0.960 201 ASP B CA 1
ATOM 6923 C C . ASP B 2 201 ? -2.175 35.794 17.919 1.000 0.960 201 ASP B C 1
ATOM 6924 O O . ASP B 2 201 ? -2.608 35.605 19.061 1.000 0.960 201 ASP B O 1
ATOM 6933 N N . ILE B 2 202 ? -2.163 34.839 16.982 1.000 0.980 202 ILE B N 1
ATOM 6934 C CA . ILE B 2 202 ? -2.810 33.531 17.109 1.000 0.980 202 ILE B CA 1
ATOM 6935 C C . ILE B 2 202 ? -1.860 32.431 16.637 1.000 0.980 202 ILE B C 1
ATOM 6936 O O . ILE B 2 202 ? -1.200 32.556 15.601 1.000 0.980 202 ILE B O 1
ATOM 6952 N N . GLY B 2 203 ? -1.813 31.346 17.407 1.000 0.980 203 GLY B N 1
ATOM 6953 C CA . GLY B 2 203 ? -1.131 30.108 17.058 1.000 0.980 203 GLY B CA 1
ATOM 6954 C C . GLY B 2 203 ? -2.134 29.071 16.576 1.000 0.980 203 GLY B C 1
ATOM 6955 O O . GLY B 2 203 ? -3.147 28.835 17.234 1.000 0.980 203 GLY B O 1
ATOM 6959 N N . ILE B 2 204 ? -1.870 28.450 15.426 1.000 0.980 204 ILE B N 1
ATOM 6960 C CA . ILE B 2 204 ? -2.682 27.342 14.911 1.000 0.980 204 ILE B CA 1
ATOM 6961 C C . ILE B 2 204 ? -1.830 26.083 14.806 1.000 0.980 204 ILE B C 1
ATOM 6962 O O . ILE B 2 204 ? -0.793 26.081 14.149 1.000 0.980 204 ILE B O 1
ATOM 6978 N N . THR B 2 205 ? -2.262 24.986 15.424 1.000 0.980 205 THR B N 1
ATOM 6979 C CA . THR B 2 205 ? -1.551 23.700 15.353 1.000 0.980 205 THR B CA 1
ATOM 6980 C C . THR B 2 205 ? -2.456 22.552 14.926 1.000 0.980 205 THR B C 1
ATOM 6981 O O . THR B 2 205 ? -3.674 22.591 15.095 1.000 0.980 205 THR B O 1
ATOM 6992 N N . GLY B 2 206 ? -1.850 21.487 14.398 1.000 0.960 206 GLY B N 1
ATOM 6993 C CA . GLY B 2 206 ? -2.497 20.178 14.307 1.000 0.960 206 GLY B CA 1
ATOM 6994 C C . GLY B 2 206 ? -2.516 19.444 15.649 1.000 0.960 206 GLY B C 1
ATOM 6995 O O . GLY B 2 206 ? -2.115 19.984 16.679 1.000 0.960 206 GLY B O 1
ATOM 6999 N N . CYS B 2 207 ? -2.929 18.180 15.622 1.000 0.970 207 CYS B N 1
ATOM 7000 C CA . CYS B 2 207 ? -2.862 17.282 16.770 1.000 0.970 207 CYS B CA 1
ATOM 7001 C C . CYS B 2 207 ? -2.462 15.878 16.310 1.000 0.970 207 CYS B C 1
ATOM 7002 O O . CYS B 2 207 ? -3.149 15.254 15.492 1.000 0.970 207 CYS B O 1
ATOM 7010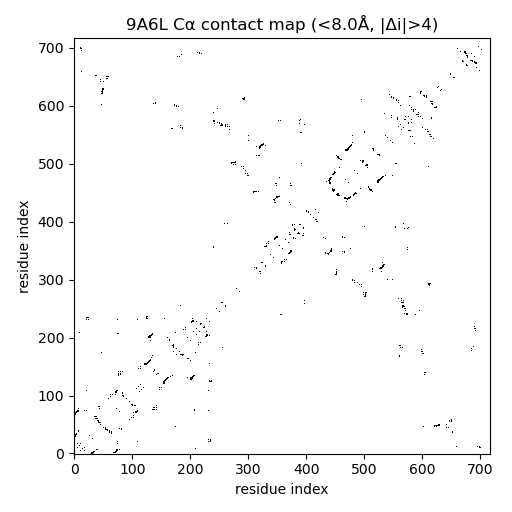 N N . ASN B 2 208 ? -1.349 15.362 16.830 1.000 0.960 208 ASN B N 1
ATOM 7011 C CA . ASN B 2 208 ? -0.956 13.982 16.580 1.000 0.960 208 ASN B CA 1
ATOM 7012 C C . ASN B 2 208 ? -1.894 13.036 17.335 1.000 0.960 208 ASN B C 1
ATOM 7013 O O . ASN B 2 208 ? -2.512 12.187 16.699 1.000 0.960 208 ASN B O 1
ATOM 7024 N N . PHE B 2 209 ? -2.035 13.211 18.643 1.000 0.980 209 PHE B N 1
ATOM 7025 C CA . PHE B 2 209 ? -3.000 12.495 19.477 1.000 0.980 209 PHE B CA 1
ATOM 7026 C C . PHE B 2 209 ? -3.538 13.426 20.560 1.000 0.980 209 PHE B C 1
ATOM 7027 O O . PHE B 2 209 ? -2.757 14.022 21.304 1.000 0.980 209 PHE B O 1
ATOM 7044 N N . ALA B 2 210 ? -4.854 13.544 20.660 1.000 0.990 210 ALA B N 1
ATOM 7045 C CA . ALA B 2 210 ? -5.490 14.074 21.850 1.000 0.990 210 ALA B CA 1
ATOM 7046 C C . ALA B 2 210 ? -5.535 12.979 22.919 1.000 0.990 210 ALA B C 1
ATOM 7047 O O . ALA B 2 210 ? -5.686 11.804 22.589 1.000 0.990 210 ALA B O 1
ATOM 7054 N N . ILE B 2 211 ? -5.389 13.357 24.180 1.000 0.990 211 ILE B N 1
ATOM 7055 C CA . ILE B 2 211 ? -5.367 12.449 25.325 1.000 0.990 211 ILE B CA 1
ATOM 7056 C C . ILE B 2 211 ? -6.646 12.709 26.118 1.000 0.990 211 ILE B C 1
ATOM 7057 O O . ILE B 2 211 ? -6.828 13.798 26.670 1.000 0.990 211 ILE B O 1
ATOM 7073 N N . ALA B 2 212 ? -7.564 11.742 26.085 1.000 0.990 212 ALA B N 1
ATOM 7074 C CA . ALA B 2 212 ? -8.942 11.930 26.522 1.000 0.990 212 ALA B CA 1
ATOM 7075 C C . ALA B 2 212 ? -9.051 12.218 28.026 1.000 0.990 212 ALA B C 1
ATOM 7076 O O . ALA B 2 212 ? -9.724 13.173 28.418 1.000 0.990 212 ALA B O 1
ATOM 7083 N N . ASP B 2 213 ? -8.360 11.443 28.865 1.000 0.980 213 ASP B N 1
ATOM 7084 C CA . ASP B 2 213 ? -8.449 11.521 30.328 1.000 0.980 213 ASP B CA 1
ATOM 7085 C C . ASP B 2 213 ? -7.899 12.824 30.938 1.000 0.980 213 ASP B C 1
ATOM 7086 O O . ASP B 2 213 ? -8.369 13.252 31.995 1.000 0.980 213 ASP B O 1
ATOM 7095 N N . THR B 2 214 ? -6.952 13.490 30.270 1.000 0.980 214 THR B N 1
ATOM 7096 C CA . THR B 2 214 ? -6.368 14.759 30.728 1.000 0.980 214 THR B CA 1
ATOM 7097 C C . THR B 2 214 ? -6.887 15.987 29.994 1.000 0.980 214 THR B C 1
ATOM 7098 O O . THR B 2 214 ? -6.698 17.101 30.493 1.000 0.980 214 THR B O 1
ATOM 7109 N N . GLY B 2 215 ? -7.526 15.824 28.831 1.000 0.980 215 GLY B N 1
ATOM 7110 C CA . GLY B 2 215 ? -7.880 16.959 27.976 1.000 0.980 215 GLY B CA 1
ATOM 7111 C C . GLY B 2 215 ? -6.688 17.517 27.192 1.000 0.980 215 GLY B C 1
ATOM 7112 O O . GLY B 2 215 ? -6.715 18.677 26.786 1.000 0.980 215 GLY B O 1
ATOM 7116 N N . SER B 2 216 ? -5.604 16.750 27.041 1.000 0.980 216 SER B N 1
ATOM 7117 C CA . SER B 2 216 ? -4.373 17.237 26.408 1.000 0.980 216 SER B CA 1
ATOM 7118 C C . SER B 2 216 ? -4.395 17.041 24.891 1.000 0.980 216 SER B C 1
ATOM 7119 O O . SER B 2 216 ? -5.025 16.122 24.375 1.000 0.980 216 SER B O 1
ATOM 7127 N N . VAL B 2 217 ? -3.637 17.857 24.164 1.000 0.980 217 VAL B N 1
ATOM 7128 C CA . VAL B 2 217 ? -3.323 17.657 22.740 1.000 0.980 217 VAL B CA 1
ATOM 7129 C C . VAL B 2 217 ? -1.822 17.497 22.562 1.000 0.980 217 VAL B C 1
ATOM 7130 O O . VAL B 2 217 ? -1.043 18.165 23.241 1.000 0.980 217 VAL B O 1
ATOM 7143 N N . SER B 2 218 ? -1.395 16.610 21.664 1.000 0.970 218 SER B N 1
ATOM 7144 C CA . SER B 2 218 ? 0.030 16.344 21.448 1.000 0.970 218 SER B CA 1
ATOM 7145 C C . SER B 2 218 ? 0.542 16.770 20.077 1.000 0.970 218 SER B C 1
ATOM 7146 O O . SER B 2 218 ? -0.157 16.685 19.064 1.000 0.970 218 SER B O 1
ATOM 7154 N N . LEU B 2 219 ? 1.808 17.179 20.061 1.000 0.950 219 LEU B N 1
ATOM 7155 C CA . LEU B 2 219 ? 2.573 17.539 18.876 1.000 0.950 219 LEU B CA 1
ATOM 7156 C C . LEU B 2 219 ? 3.871 16.736 18.844 1.000 0.950 219 LEU B C 1
ATOM 7157 O O . LEU B 2 219 ? 4.648 16.754 19.802 1.000 0.950 219 LEU B O 1
ATOM 7173 N N . VAL B 2 220 ? 4.104 16.055 17.725 1.000 0.930 220 VAL B N 1
ATOM 7174 C CA . VAL B 2 220 ? 5.345 15.335 17.434 1.000 0.930 220 VAL B CA 1
ATOM 7175 C C . VAL B 2 220 ? 6.048 16.062 16.296 1.000 0.930 220 VAL B C 1
ATOM 7176 O O . VAL B 2 220 ? 5.629 15.966 15.142 1.000 0.930 220 VAL B O 1
ATOM 7189 N N . THR B 2 221 ? 7.110 16.799 16.619 1.000 0.890 221 THR B N 1
ATOM 7190 C CA . THR B 2 221 ? 7.867 17.603 15.652 1.000 0.890 221 THR B CA 1
ATOM 7191 C C . THR B 2 221 ? 9.364 17.311 15.743 1.000 0.890 221 THR B C 1
ATOM 7192 O O . THR B 2 221 ? 9.901 16.934 16.787 1.000 0.890 221 THR B O 1
ATOM 7203 N N . ASN B 2 222 ? 10.059 17.473 14.618 1.000 0.830 222 ASN B N 1
ATOM 7204 C CA . ASN B 2 222 ? 11.527 17.461 14.584 1.000 0.830 222 ASN B CA 1
ATOM 7205 C C . ASN B 2 222 ? 12.117 18.862 14.768 1.000 0.830 222 ASN B C 1
ATOM 7206 O O . ASN B 2 222 ? 13.287 19.009 15.104 1.000 0.830 222 ASN B O 1
ATOM 7217 N N . GLU B 2 223 ? 11.293 19.887 14.589 1.000 0.830 223 GLU B N 1
ATOM 7218 C CA . GLU B 2 223 ? 11.656 21.287 14.724 1.000 0.830 223 GLU B CA 1
ATOM 7219 C C . GLU B 2 223 ? 10.996 21.882 15.973 1.000 0.830 223 GLU B C 1
ATOM 7220 O O . GLU B 2 223 ? 9.920 21.458 16.401 1.000 0.830 223 GLU B O 1
ATOM 7232 N N . GLY B 2 224 ? 11.641 22.882 16.578 1.000 0.810 224 GLY B N 1
ATOM 7233 C CA . GLY B 2 224 ? 11.110 23.572 17.761 1.000 0.810 224 GLY B CA 1
ATOM 7234 C C . GLY B 2 224 ? 9.950 24.531 17.455 1.000 0.810 224 GLY B C 1
ATOM 7235 O O . GLY B 2 224 ? 9.443 25.188 18.363 1.000 0.810 224 GLY B O 1
ATOM 7239 N N . ASN B 2 225 ? 9.539 24.636 16.189 1.000 0.880 225 ASN B N 1
ATOM 7240 C CA . ASN B 2 225 ? 8.492 25.532 15.704 1.000 0.880 225 ASN B CA 1
ATOM 7241 C C . ASN B 2 225 ? 7.136 25.264 16.369 1.000 0.880 225 ASN B C 1
ATOM 7242 O O . ASN B 2 225 ? 6.504 26.211 16.823 1.000 0.880 225 ASN B O 1
ATOM 7253 N N . GLY B 2 226 ? 6.720 23.998 16.505 1.000 0.910 226 GLY B N 1
ATOM 7254 C CA . GLY B 2 226 ? 5.411 23.643 17.067 1.000 0.910 226 GLY B CA 1
ATOM 7255 C C . GLY B 2 226 ? 5.198 24.210 18.470 1.000 0.910 226 GLY B C 1
ATOM 7256 O O . GLY B 2 226 ? 4.124 24.719 18.773 1.000 0.910 226 GLY B O 1
ATOM 7260 N N . ARG B 2 227 ? 6.258 24.219 19.288 1.000 0.910 227 ARG B N 1
ATOM 7261 C CA . ARG B 2 227 ? 6.220 24.787 20.638 1.000 0.910 227 ARG B CA 1
ATOM 7262 C C . ARG B 2 227 ? 6.171 26.317 20.633 1.000 0.910 227 ARG B C 1
ATOM 7263 O O . ARG B 2 227 ? 5.481 26.899 21.455 1.000 0.910 227 ARG B O 1
ATOM 7284 N N . LEU B 2 228 ? 6.854 26.985 19.698 1.000 0.940 228 LEU B N 1
ATOM 7285 C CA . LEU B 2 228 ? 6.765 28.445 19.550 1.000 0.940 228 LEU B CA 1
ATOM 7286 C C . LEU B 2 228 ? 5.380 28.885 19.060 1.000 0.940 228 LEU B C 1
ATOM 7287 O O . LEU B 2 228 ? 4.867 29.882 19.562 1.000 0.940 228 LEU B O 1
ATOM 7303 N N . VAL B 2 229 ? 4.772 28.121 18.140 1.000 0.960 229 VAL B N 1
ATOM 7304 C CA . VAL B 2 229 ? 3.384 28.335 17.699 1.000 0.960 229 VAL B CA 1
ATOM 7305 C C . VAL B 2 229 ? 2.425 28.204 18.876 1.000 0.960 229 VAL B C 1
ATOM 7306 O O . VAL B 2 229 ? 1.525 29.021 18.997 1.000 0.960 229 VAL B O 1
ATOM 7319 N N . SER B 2 230 ? 2.623 27.214 19.751 1.000 0.950 230 SER B N 1
ATOM 7320 C CA . SER B 2 230 ? 1.694 26.950 20.850 1.000 0.950 230 SER B CA 1
ATOM 7321 C C . SER B 2 230 ? 1.889 27.791 22.110 1.000 0.950 230 SER B C 1
ATOM 7322 O O . SER B 2 230 ? 1.008 27.781 22.961 1.000 0.950 230 SER B O 1
ATOM 7330 N N . THR B 2 231 ? 3.045 28.440 22.290 1.000 0.920 231 THR B N 1
ATOM 7331 C CA . THR B 2 231 ? 3.422 29.081 23.566 1.000 0.920 231 THR B CA 1
ATOM 7332 C C . THR B 2 231 ? 3.475 30.613 23.503 1.000 0.920 231 THR B C 1
ATOM 7333 O O . THR B 2 231 ? 3.225 31.247 24.525 1.000 0.920 231 THR B O 1
ATOM 7344 N N . LEU B 2 232 ? 3.812 31.222 22.355 1.000 0.940 232 LEU B N 1
ATOM 7345 C CA . LEU B 2 232 ? 3.978 32.685 22.238 1.000 0.940 232 LEU B CA 1
ATOM 7346 C C . LEU B 2 232 ? 2.676 33.461 21.958 1.000 0.940 232 LEU B C 1
ATOM 7347 O O . LEU B 2 232 ? 2.468 34.487 22.611 1.000 0.940 232 LEU B O 1
ATOM 7363 N N . PRO B 2 233 ? 1.810 33.036 21.017 1.000 0.960 233 PRO B N 1
ATOM 7364 C CA . PRO B 2 233 ? 0.562 33.738 20.740 1.000 0.960 233 PRO B CA 1
ATOM 7365 C C . PRO B 2 233 ? -0.406 33.673 21.925 1.000 0.960 233 PRO B C 1
ATOM 7366 O O . PRO B 2 233 ? -0.457 32.685 22.657 1.000 0.960 233 PRO B O 1
ATOM 7377 N N . LYS B 2 234 ? -1.228 34.713 22.099 1.000 0.950 234 LYS B N 1
ATOM 7378 C CA . LYS B 2 234 ? -2.171 34.780 23.231 1.000 0.950 234 LYS B CA 1
ATOM 7379 C C . LYS B 2 234 ? -3.354 33.832 23.086 1.000 0.950 234 LYS B C 1
ATOM 7380 O O . LYS B 2 234 ? -3.938 33.434 24.088 1.000 0.950 234 LYS B O 1
ATOM 7399 N N . THR B 2 235 ? -3.734 33.503 21.856 1.000 0.980 235 THR B N 1
ATOM 7400 C CA . THR B 2 235 ? -4.804 32.547 21.562 1.000 0.980 235 THR B CA 1
ATOM 7401 C C . THR B 2 235 ? -4.220 31.380 20.788 1.000 0.980 235 THR B C 1
ATOM 7402 O O . THR B 2 235 ? -3.562 31.579 19.767 1.000 0.980 235 THR B O 1
ATOM 7413 N N . GLN B 2 236 ? -4.488 30.170 21.265 1.000 0.980 236 GLN B N 1
ATOM 7414 C CA . GLN B 2 236 ? -4.088 28.934 20.611 1.000 0.980 236 GLN B CA 1
ATOM 7415 C C . GLN B 2 236 ? -5.316 28.214 20.055 1.000 0.980 236 GLN B C 1
ATOM 7416 O O . GLN B 2 236 ? -6.285 27.980 20.773 1.000 0.980 236 GLN B O 1
ATOM 7430 N N . ILE B 2 237 ? -5.257 27.804 18.790 1.000 0.990 237 ILE B N 1
ATOM 7431 C CA . ILE B 2 237 ? -6.279 26.988 18.133 1.000 0.990 237 ILE B CA 1
ATOM 7432 C C . ILE B 2 237 ? -5.628 25.681 17.679 1.000 0.990 237 ILE B C 1
ATOM 7433 O O . ILE B 2 237 ? -4.687 25.678 16.892 1.000 0.990 237 ILE B O 1
ATOM 7449 N N . THR B 2 238 ? -6.125 24.549 18.163 1.000 0.990 238 THR B N 1
ATOM 7450 C CA . THR B 2 238 ? -5.708 23.222 17.701 1.000 0.990 238 THR B CA 1
ATOM 7451 C C . THR B 2 238 ? -6.812 22.585 16.884 1.000 0.990 238 THR B C 1
ATOM 7452 O O . THR B 2 238 ? -7.953 22.516 17.331 1.000 0.990 238 THR B O 1
ATOM 7463 N N . VAL B 2 239 ? -6.467 22.084 15.702 1.000 0.990 239 VAL B N 1
ATOM 7464 C CA . VAL B 2 239 ? -7.393 21.378 14.814 1.000 0.990 239 VAL B CA 1
ATOM 7465 C C . VAL B 2 239 ? -7.008 19.903 14.771 1.000 0.990 239 VAL B C 1
ATOM 7466 O O . VAL B 2 239 ? -5.837 19.561 14.586 1.000 0.990 239 VAL B O 1
ATOM 7479 N N . MET B 2 240 ? -7.983 19.012 14.930 1.000 0.980 240 MET B N 1
ATOM 7480 C CA . MET B 2 240 ? -7.766 17.564 14.908 1.000 0.980 240 MET B CA 1
ATOM 7481 C C . MET B 2 240 ? -8.866 16.841 14.136 1.000 0.980 240 MET B C 1
ATOM 7482 O O . MET B 2 240 ? -10.018 17.253 14.178 1.000 0.980 240 MET B O 1
ATOM 7496 N N . GLY B 2 241 ? -8.532 15.728 13.478 1.000 0.980 241 GLY B N 1
ATOM 7497 C CA . GLY B 2 241 ? -9.553 14.767 13.051 1.000 0.980 241 GLY B CA 1
ATOM 7498 C C . GLY B 2 241 ? -10.146 14.055 14.270 1.000 0.980 241 GLY B C 1
ATOM 7499 O O . GLY B 2 241 ? -9.406 13.753 15.209 1.000 0.980 241 GLY B O 1
ATOM 7503 N N . MET B 2 242 ? -11.454 13.790 14.277 1.000 0.980 242 MET B N 1
ATOM 7504 C CA . MET B 2 242 ? -12.148 13.186 15.428 1.000 0.980 242 MET B CA 1
ATOM 7505 C C . MET B 2 242 ? -11.568 11.834 15.868 1.000 0.980 242 MET B C 1
ATOM 7506 O O . MET B 2 242 ? -11.635 11.482 17.037 1.000 0.980 242 MET B O 1
ATOM 7520 N N . GLU B 2 243 ? -10.931 11.091 14.963 1.000 0.980 243 GLU B N 1
ATOM 7521 C CA . GLU B 2 243 ? -10.309 9.799 15.250 1.000 0.980 243 GLU B CA 1
ATOM 7522 C C . GLU B 2 243 ? -8.970 9.915 16.000 1.000 0.980 243 GLU B C 1
ATOM 7523 O O . GLU B 2 243 ? -8.427 8.913 16.474 1.000 0.980 243 GLU B O 1
ATOM 7535 N N . ARG B 2 244 ? -8.381 11.114 16.085 1.000 0.980 244 ARG B N 1
ATOM 7536 C CA . ARG B 2 244 ? -7.006 11.353 16.560 1.000 0.980 244 ARG B CA 1
ATOM 7537 C C . ARG B 2 244 ? -6.903 11.412 18.083 1.000 0.980 244 ARG B C 1
ATOM 7538 O O . ARG B 2 244 ? -6.356 12.366 18.623 1.000 0.980 244 ARG B O 1
ATOM 7559 N N . ILE B 2 245 ? -7.399 10.391 18.769 1.000 0.990 245 ILE B N 1
ATOM 7560 C CA . ILE B 2 245 ? -7.495 10.361 20.232 1.000 0.990 245 ILE B CA 1
ATOM 7561 C C . ILE B 2 245 ? -6.912 9.072 20.830 1.000 0.990 245 ILE B C 1
ATOM 7562 O O . ILE B 2 245 ? -6.860 8.043 20.153 1.000 0.990 245 ILE B O 1
ATOM 7578 N N . VAL B 2 246 ? -6.437 9.141 22.072 1.000 0.990 246 VAL B N 1
ATOM 7579 C CA . VAL B 2 246 ? -6.020 8.006 22.909 1.000 0.990 246 VAL B CA 1
ATOM 7580 C C . VAL B 2 246 ? -6.649 8.130 24.299 1.000 0.990 246 VAL B C 1
ATOM 7581 O O . VAL B 2 246 ? -6.919 9.258 24.720 1.000 0.990 246 VAL B O 1
ATOM 7594 N N . PRO B 2 247 ? -6.873 7.017 25.019 1.000 0.990 247 PRO B N 1
ATOM 7595 C CA . PRO B 2 247 ? -7.495 7.057 26.339 1.000 0.990 247 PRO B CA 1
ATOM 7596 C C . PRO B 2 247 ? -6.661 7.846 27.355 1.000 0.990 247 PRO B C 1
ATOM 7597 O O . PRO B 2 247 ? -7.167 8.801 27.940 1.000 0.990 247 PRO B O 1
ATOM 7608 N N . SER B 2 248 ? -5.385 7.477 27.520 1.000 0.990 248 SER B N 1
ATOM 7609 C CA . SER B 2 248 ? -4.482 8.049 28.522 1.000 0.990 248 SER B CA 1
ATOM 7610 C C . SER B 2 248 ? -3.050 8.226 28.006 1.000 0.990 248 SER B C 1
ATOM 7611 O O . SER B 2 248 ? -2.705 7.850 26.878 1.000 0.990 248 SER B O 1
ATOM 7619 N N . PHE B 2 249 ? -2.175 8.768 28.860 1.000 0.980 249 PHE B N 1
ATOM 7620 C CA . PHE B 2 249 ? -0.733 8.823 28.597 1.000 0.980 249 PHE B CA 1
ATOM 7621 C C . PHE B 2 249 ? -0.086 7.436 28.406 1.000 0.980 249 PHE B C 1
ATOM 7622 O O . PHE B 2 249 ? 0.945 7.346 27.741 1.000 0.980 249 PHE B O 1
ATOM 7639 N N . SER B 2 250 ? -0.690 6.365 28.932 1.000 0.980 250 SER B N 1
ATOM 7640 C CA . SER B 2 250 ? -0.174 4.996 28.782 1.000 0.980 250 SER B CA 1
ATOM 7641 C C . SER B 2 250 ? -0.241 4.542 27.319 1.000 0.980 250 SER B C 1
ATOM 7642 O O . SER B 2 250 ? 0.755 4.109 26.746 1.000 0.980 250 SER B O 1
ATOM 7650 N N . GLU B 2 251 ? -1.390 4.723 26.660 1.000 0.980 251 GLU B N 1
ATOM 7651 C CA . GLU B 2 251 ? -1.550 4.414 25.233 1.000 0.980 251 GLU B CA 1
ATOM 7652 C C . GLU B 2 251 ? -0.826 5.430 24.340 1.000 0.980 251 GLU B C 1
ATOM 7653 O O . GLU B 2 251 ? -0.335 5.086 23.258 1.000 0.980 251 GLU B O 1
ATOM 7665 N N . PHE B 2 252 ? -0.740 6.687 24.795 1.000 0.980 252 PHE B N 1
ATOM 7666 C CA . PHE B 2 252 ? 0.028 7.735 24.125 1.000 0.980 252 PHE B CA 1
ATOM 7667 C C . PHE B 2 252 ? 1.498 7.339 23.955 1.000 0.980 252 PHE B C 1
ATOM 7668 O O . PHE B 2 252 ? 2.041 7.473 22.856 1.000 0.980 252 PHE B O 1
ATOM 7685 N N . GLU B 2 253 ? 2.133 6.819 25.009 1.000 0.970 253 GLU B N 1
ATOM 7686 C CA . GLU B 2 253 ? 3.530 6.382 24.976 1.000 0.970 253 GLU B CA 1
ATOM 7687 C C . GLU B 2 253 ? 3.764 5.322 23.887 1.000 0.970 253 GLU B C 1
ATOM 7688 O O . GLU B 2 253 ? 4.685 5.459 23.074 1.000 0.970 253 GLU B O 1
ATOM 7700 N N . VAL B 2 254 ? 2.885 4.315 23.804 1.000 0.980 254 VAL B N 1
ATOM 7701 C CA . VAL B 2 254 ? 2.948 3.241 22.800 1.000 0.980 254 VAL B CA 1
ATOM 7702 C C . VAL B 2 254 ? 2.864 3.811 21.385 1.000 0.980 254 VAL B C 1
ATOM 7703 O O . VAL B 2 254 ? 3.727 3.555 20.540 1.000 0.980 254 VAL B O 1
ATOM 7716 N N . LEU B 2 255 ? 1.839 4.617 21.109 1.000 0.980 255 LEU B N 1
ATOM 7717 C CA . LEU B 2 255 ? 1.578 5.094 19.754 1.000 0.980 255 LEU B CA 1
ATOM 7718 C C . LEU B 2 255 ? 2.603 6.125 19.280 1.000 0.980 255 LEU B C 1
ATOM 7719 O O . LEU B 2 255 ? 2.947 6.121 18.096 1.000 0.980 255 LEU B O 1
ATOM 7735 N N . VAL B 2 256 ? 3.136 6.967 20.171 1.000 0.970 256 VAL B N 1
ATOM 7736 C CA . VAL B 2 256 ? 4.252 7.866 19.839 1.000 0.970 256 VAL B CA 1
ATOM 7737 C C . VAL B 2 256 ? 5.516 7.068 19.549 1.000 0.970 256 VAL B C 1
ATOM 7738 O O . VAL B 2 256 ? 6.133 7.290 18.507 1.000 0.970 256 VAL B O 1
ATOM 7751 N N . SER B 2 257 ? 5.855 6.099 20.403 1.000 0.970 257 SER B N 1
ATOM 7752 C CA . SER B 2 257 ? 6.999 5.195 20.225 1.000 0.970 257 SER B CA 1
ATOM 7753 C C . SER B 2 257 ? 6.961 4.474 18.868 1.000 0.970 257 SER B C 1
ATOM 7754 O O . SER B 2 257 ? 7.985 4.357 18.183 1.000 0.970 257 SER B O 1
ATOM 7762 N N . MET B 2 258 ? 5.769 4.051 18.435 1.000 0.980 258 MET B N 1
ATOM 7763 C CA . MET B 2 258 ? 5.556 3.403 17.139 1.000 0.980 258 MET B CA 1
ATOM 7764 C C . MET B 2 258 ? 5.530 4.385 15.967 1.000 0.980 258 MET B C 1
ATOM 7765 O O . MET B 2 258 ? 6.003 4.047 14.877 1.000 0.980 258 MET B O 1
ATOM 7779 N N . LEU B 2 259 ? 5.022 5.605 16.161 1.000 0.970 259 LEU B N 1
ATOM 7780 C CA . LEU B 2 259 ? 5.006 6.661 15.149 1.000 0.970 259 LEU B CA 1
ATOM 7781 C C . LEU B 2 259 ? 6.425 7.088 14.764 1.000 0.970 259 LEU B C 1
ATOM 7782 O O . LEU B 2 259 ? 6.747 7.094 13.575 1.000 0.970 259 LEU B O 1
ATOM 7798 N N . THR B 2 260 ? 7.268 7.421 15.744 1.000 0.960 260 THR B N 1
ATOM 7799 C CA . THR B 2 260 ? 8.619 7.973 15.529 1.000 0.960 260 THR B CA 1
ATOM 7800 C C . THR B 2 260 ? 9.550 6.962 14.860 1.000 0.960 260 THR B C 1
ATOM 7801 O O . THR B 2 260 ? 10.198 7.281 13.853 1.000 0.960 260 THR B O 1
ATOM 7812 N N . ARG B 2 261 ? 9.533 5.705 15.325 1.000 0.970 261 ARG B N 1
ATOM 7813 C CA . ARG B 2 261 ? 10.296 4.602 14.718 1.000 0.970 261 ARG B CA 1
ATOM 7814 C C . ARG B 2 261 ? 9.826 4.295 13.302 1.000 0.970 261 ARG B C 1
ATOM 7815 O O . ARG B 2 261 ? 10.641 4.080 12.411 1.000 0.970 261 ARG B O 1
ATOM 7836 N N . SER B 2 262 ? 8.518 4.333 13.061 1.000 0.970 262 SER B N 1
ATOM 7837 C CA . SER B 2 262 ? 7.960 4.027 11.738 1.000 0.970 262 SER B CA 1
ATOM 7838 C C . SER B 2 262 ? 8.148 5.136 10.711 1.000 0.970 262 SER B C 1
ATOM 7839 O O . SER B 2 262 ? 8.237 4.842 9.519 1.000 0.970 262 SER B O 1
ATOM 7847 N N . ALA B 2 263 ? 8.179 6.392 11.158 1.000 0.940 263 ALA B N 1
ATOM 7848 C CA . ALA B 2 263 ? 8.307 7.548 10.282 1.000 0.940 263 ALA B CA 1
ATOM 7849 C C . ALA B 2 263 ? 9.749 7.789 9.840 1.000 0.940 263 ALA B C 1
ATOM 7850 O O . ALA B 2 263 ? 10.007 7.939 8.647 1.000 0.940 263 ALA B O 1
ATOM 7857 N N . VAL B 2 264 ? 10.676 7.830 10.802 1.000 0.920 264 VAL B N 1
ATOM 7858 C CA . VAL B 2 264 ? 12.066 8.262 10.576 1.000 0.920 264 VAL B CA 1
ATOM 7859 C C . VAL B 2 264 ? 13.111 7.345 11.219 1.000 0.920 264 VAL B C 1
ATOM 7860 O O . VAL B 2 264 ? 14.305 7.634 11.130 1.000 0.920 264 VAL B O 1
ATOM 7873 N N . GLY B 2 265 ? 12.681 6.243 11.845 1.000 0.940 265 GLY B N 1
ATOM 7874 C CA . GLY B 2 265 ? 13.565 5.289 12.520 1.000 0.940 265 GLY B CA 1
ATOM 7875 C C . GLY B 2 265 ? 14.248 5.853 13.761 1.000 0.940 265 GLY B C 1
ATOM 7876 O O . GLY B 2 265 ? 15.374 5.486 14.066 1.000 0.940 265 GLY B O 1
ATOM 7880 N N . GLN B 2 266 ? 13.594 6.777 14.464 1.000 0.900 266 GLN B N 1
ATOM 7881 C CA . GLN B 2 266 ? 14.104 7.340 15.714 1.000 0.900 266 GLN B CA 1
ATOM 7882 C C . GLN B 2 266 ? 13.313 6.796 16.898 1.000 0.900 266 GLN B C 1
ATOM 7883 O O . GLN B 2 266 ? 12.099 6.631 16.799 1.000 0.900 266 GLN B O 1
ATOM 7897 N N . ARG B 2 267 ? 13.982 6.581 18.039 1.000 0.870 267 ARG B N 1
ATOM 7898 C CA . ARG B 2 267 ? 13.311 6.214 19.300 1.000 0.870 267 ARG B CA 1
ATOM 7899 C C . ARG B 2 267 ? 12.260 7.263 19.679 1.000 0.870 267 ARG B C 1
ATOM 7900 O O . ARG B 2 267 ? 11.105 6.930 19.914 1.000 0.870 267 ARG B O 1
ATOM 7921 N N . LEU B 2 268 ? 12.663 8.532 19.673 1.000 0.830 268 LEU B N 1
ATOM 7922 C CA . LEU B 2 268 ? 11.826 9.712 19.885 1.000 0.830 268 LEU B CA 1
ATOM 7923 C C . LEU B 2 268 ? 12.314 10.819 18.941 1.000 0.830 268 LEU B C 1
ATOM 7924 O O . LEU B 2 268 ? 13.508 10.877 18.634 1.000 0.830 268 LEU B O 1
ATOM 7940 N N . THR B 2 269 ? 11.406 11.673 18.467 1.000 0.770 269 THR B N 1
ATOM 7941 C CA . THR B 2 269 ? 11.781 12.885 17.723 1.000 0.770 269 THR B CA 1
ATOM 7942 C C . THR B 2 269 ? 12.391 13.916 18.665 1.000 0.770 269 THR B C 1
ATOM 7943 O O . THR B 2 269 ? 12.319 13.785 19.888 1.000 0.770 269 THR B O 1
ATOM 7954 N N . SER B 2 270 ? 12.970 14.977 18.100 1.000 0.740 270 SER B N 1
ATOM 7955 C CA . SER B 2 270 ? 13.554 16.064 18.891 1.000 0.740 270 SER B CA 1
ATOM 7956 C C . SER B 2 270 ? 12.551 16.718 19.845 1.000 0.740 270 SER B C 1
ATOM 7957 O O . SER B 2 270 ? 12.943 17.137 20.933 1.000 0.740 270 SER B O 1
ATOM 7965 N N . TYR B 2 271 ? 11.270 16.785 19.466 1.000 0.880 271 TYR B N 1
ATOM 7966 C CA . TYR B 2 271 ? 10.231 17.404 20.279 1.000 0.880 271 TYR B CA 1
ATOM 7967 C C . TYR B 2 271 ? 8.958 16.552 20.302 1.000 0.880 271 TYR B C 1
ATOM 7968 O O . TYR B 2 271 ? 8.310 16.327 19.279 1.000 0.880 271 TYR B O 1
ATOM 7986 N N . ILE B 2 272 ? 8.582 16.117 21.505 1.000 0.930 272 ILE B N 1
ATOM 7987 C CA . ILE B 2 272 ? 7.267 15.557 21.819 1.000 0.930 272 ILE B CA 1
ATOM 7988 C C . ILE B 2 272 ? 6.677 16.449 22.900 1.000 0.930 272 ILE B C 1
ATOM 7989 O O . ILE B 2 272 ? 7.249 16.593 23.979 1.000 0.930 272 ILE B O 1
ATOM 8005 N N . THR B 2 273 ? 5.562 17.093 22.586 1.000 0.930 273 THR B N 1
ATOM 8006 C CA . THR B 2 273 ? 4.912 18.052 23.480 1.000 0.930 273 THR B CA 1
ATOM 8007 C C . THR B 2 273 ? 3.487 17.599 23.724 1.000 0.930 273 THR B C 1
ATOM 8008 O O . THR B 2 273 ? 2.783 17.283 22.772 1.000 0.930 273 THR B O 1
ATOM 8019 N N . ALA B 2 274 ? 3.059 17.594 24.981 1.000 0.940 274 ALA B N 1
ATOM 8020 C CA . ALA B 2 274 ? 1.659 17.474 25.357 1.000 0.940 274 ALA B CA 1
ATOM 8021 C C . ALA B 2 274 ? 1.225 18.807 25.975 1.000 0.940 274 ALA B C 1
ATOM 8022 O O . ALA B 2 274 ? 1.804 19.253 26.964 1.000 0.940 274 ALA B O 1
ATOM 8029 N N . LEU B 2 275 ? 0.246 19.460 25.360 1.000 0.950 275 LEU B N 1
ATOM 8030 C CA . LEU B 2 275 ? -0.310 20.745 25.774 1.000 0.950 275 LEU B CA 1
ATOM 8031 C C . LEU B 2 275 ? -1.641 20.487 26.473 1.000 0.950 275 LEU B C 1
ATOM 8032 O O . LEU B 2 275 ? -2.461 19.731 25.955 1.000 0.950 275 LEU B O 1
ATOM 8048 N N . THR B 2 276 ? -1.857 21.092 27.640 1.000 0.950 276 THR B N 1
ATOM 8049 C CA . THR B 2 276 ? -3.027 20.796 28.483 1.000 0.950 276 THR B CA 1
ATOM 8050 C C . THR B 2 276 ? -3.763 22.073 28.880 1.000 0.950 276 THR B C 1
ATOM 8051 O O . THR B 2 276 ? -3.631 22.542 30.008 1.000 0.950 276 THR B O 1
ATOM 8062 N N . GLY B 2 277 ? -4.568 22.598 27.953 1.000 0.910 277 GLY B N 1
ATOM 8063 C CA . GLY B 2 277 ? -5.392 23.791 28.163 1.000 0.910 277 GLY B CA 1
ATOM 8064 C C . GLY B 2 277 ? -4.629 25.121 28.049 1.000 0.910 277 GLY B C 1
ATOM 8065 O O . GLY B 2 277 ? -3.485 25.136 27.588 1.000 0.910 277 GLY B O 1
ATOM 8069 N N . PRO B 2 278 ? -5.285 26.240 28.412 1.000 0.950 278 PRO B N 1
ATOM 8070 C CA . PRO B 2 278 ? -4.647 27.551 28.510 1.000 0.950 278 PRO B CA 1
ATOM 8071 C C . PRO B 2 278 ? -3.663 27.607 29.687 1.000 0.950 278 PRO B C 1
ATOM 8072 O O . PRO B 2 278 ? -3.713 26.764 30.587 1.000 0.950 278 PRO B O 1
ATOM 8083 N N . LYS B 2 279 ? -2.788 28.619 29.687 1.000 0.930 279 LYS B N 1
ATOM 8084 C CA . LYS B 2 279 ? -1.843 28.865 30.779 1.000 0.930 279 LYS B CA 1
ATOM 8085 C C . LYS B 2 279 ? -2.584 29.055 32.101 1.000 0.930 279 LYS B C 1
ATOM 8086 O O . LYS B 2 279 ? -3.642 29.688 32.157 1.000 0.930 279 LYS B O 1
ATOM 8105 N N . LEU B 2 280 ? -1.996 28.543 33.168 1.000 0.910 280 LEU B N 1
ATOM 8106 C CA . LEU B 2 280 ? -2.490 28.684 34.526 1.000 0.910 280 LEU B CA 1
ATOM 8107 C C . LEU B 2 280 ? -1.963 29.959 35.184 1.000 0.910 280 LEU B C 1
ATOM 8108 O O . LEU B 2 280 ? -1.012 30.605 34.737 1.000 0.910 280 LEU B O 1
ATOM 8124 N N . GLU B 2 281 ? -2.594 30.324 36.293 1.000 0.890 281 GLU B N 1
ATOM 8125 C CA . GLU B 2 281 ? -2.138 31.442 37.104 1.000 0.890 281 GLU B CA 1
ATOM 8126 C C . GLU B 2 281 ? -0.713 31.190 37.627 1.000 0.890 281 GLU B C 1
ATOM 8127 O O . GLU B 2 281 ? -0.413 30.137 38.189 1.000 0.890 281 GLU B O 1
ATOM 8139 N N . GLY B 2 282 ? 0.176 32.166 37.426 1.000 0.910 282 GLY B N 1
ATOM 8140 C CA . GLY B 2 282 ? 1.591 32.072 37.796 1.000 0.910 282 GLY B CA 1
ATOM 8141 C C . GLY B 2 282 ? 2.503 31.461 36.726 1.000 0.910 282 GLY B C 1
ATOM 8142 O O . GLY B 2 282 ? 3.723 31.573 36.859 1.000 0.910 282 GLY B O 1
ATOM 8146 N N . GLU B 2 283 ? 1.958 30.878 35.653 1.000 0.890 283 GLU B N 1
ATOM 8147 C CA . GLU B 2 283 ? 2.762 30.442 34.509 1.000 0.890 283 GLU B CA 1
ATOM 8148 C C . GLU B 2 283 ? 3.245 31.652 33.700 1.000 0.890 283 GLU B C 1
ATOM 8149 O O . GLU B 2 283 ? 2.499 32.594 33.419 1.000 0.890 283 GLU B O 1
ATOM 8161 N N . VAL B 2 284 ? 4.537 31.643 33.365 1.000 0.880 284 VAL B N 1
ATOM 8162 C CA . VAL B 2 284 ? 5.204 32.774 32.701 1.000 0.880 284 VAL B CA 1
ATOM 8163 C C . VAL B 2 284 ? 4.914 32.784 31.199 1.000 0.880 284 VAL B C 1
ATOM 8164 O O . VAL B 2 284 ? 4.877 33.853 30.589 1.000 0.880 284 VAL B O 1
ATOM 8177 N N . ASP B 2 285 ? 4.709 31.611 30.602 1.000 0.870 285 ASP B N 1
ATOM 8178 C CA . ASP B 2 285 ? 4.480 31.422 29.176 1.000 0.870 285 ASP B CA 1
ATOM 8179 C C . ASP B 2 285 ? 3.257 30.536 28.894 1.000 0.870 285 ASP B C 1
ATOM 8180 O O . ASP B 2 285 ? 2.761 29.821 29.762 1.000 0.870 285 ASP B O 1
ATOM 8189 N N . GLY B 2 286 ? 2.734 30.640 27.670 1.000 0.910 286 GLY B N 1
ATOM 8190 C CA . GLY B 2 286 ? 1.548 29.916 27.224 1.000 0.910 286 GLY B CA 1
ATOM 8191 C C . GLY B 2 286 ? 0.395 30.826 26.783 1.000 0.910 286 GLY B C 1
ATOM 8192 O O . GLY B 2 286 ? 0.377 32.026 27.081 1.000 0.910 286 GLY B O 1
ATOM 8196 N N . PRO B 2 287 ? -0.580 30.255 26.061 1.000 0.950 287 PRO B N 1
ATOM 8197 C CA . PRO B 2 287 ? -1.731 30.987 25.564 1.000 0.950 287 PRO B CA 1
ATOM 8198 C C . PRO B 2 287 ? -2.704 31.290 26.705 1.000 0.950 287 PRO B C 1
ATOM 8199 O O . PRO B 2 287 ? -2.895 30.485 27.612 1.000 0.950 287 PRO B O 1
ATOM 8210 N N . GLU B 2 288 ? -3.359 32.441 26.650 1.000 0.960 288 GLU B N 1
ATOM 8211 C CA . GLU B 2 288 ? -4.387 32.850 27.620 1.000 0.960 288 GLU B CA 1
ATOM 8212 C C . GLU B 2 288 ? -5.733 32.177 27.318 1.000 0.960 288 GLU B C 1
ATOM 8213 O O . GLU B 2 288 ? -6.586 32.053 28.190 1.000 0.960 288 GLU B O 1
ATOM 8225 N N . GLU B 2 289 ? -5.905 31.715 26.079 1.000 0.970 289 GLU B N 1
ATOM 8226 C CA . GLU B 2 289 ? -7.125 31.093 25.579 1.000 0.970 289 GLU B CA 1
ATOM 8227 C C . GLU B 2 289 ? -6.791 29.942 24.630 1.000 0.970 289 GLU B C 1
ATOM 8228 O O . GLU B 2 289 ? -5.865 30.037 23.819 1.000 0.970 289 GLU B O 1
ATOM 8240 N N . PHE B 2 290 ? -7.557 28.854 24.719 1.000 0.980 290 PHE B N 1
ATOM 8241 C CA . PHE B 2 290 ? -7.350 27.643 23.931 1.000 0.980 290 PHE B CA 1
ATOM 8242 C C . PHE B 2 290 ? -8.653 27.183 23.278 1.000 0.980 290 PHE B C 1
ATOM 8243 O O . PHE B 2 290 ? -9.670 27.035 23.954 1.000 0.980 290 PHE B O 1
ATOM 8260 N N . HIS B 2 291 ? -8.604 26.896 21.980 1.000 0.990 291 HIS B N 1
ATOM 8261 C CA . HIS B 2 291 ? -9.699 26.306 21.217 1.000 0.990 291 HIS B CA 1
ATOM 8262 C C . HIS B 2 291 ? -9.274 24.954 20.638 1.000 0.990 291 HIS B C 1
ATOM 8263 O O . HIS B 2 291 ? -8.253 24.864 19.957 1.000 0.990 291 HIS B O 1
ATOM 8277 N N . LEU B 2 292 ? -10.086 23.919 20.842 1.000 0.990 292 LEU B N 1
ATOM 8278 C CA . LEU B 2 292 ? -9.965 22.618 20.192 1.000 0.990 292 LEU B CA 1
ATOM 8279 C C . LEU B 2 292 ? -11.083 22.445 19.159 1.000 0.990 292 LEU B C 1
ATOM 8280 O O . LEU B 2 292 ? -12.252 22.308 19.518 1.000 0.990 292 LEU B O 1
ATOM 8296 N N . VAL B 2 293 ? -10.714 22.427 17.879 1.000 0.990 293 VAL B N 1
ATOM 8297 C CA . VAL B 2 293 ? -11.612 22.164 16.749 1.000 0.990 293 VAL B CA 1
ATOM 8298 C C . VAL B 2 293 ? -11.489 20.694 16.352 1.000 0.990 293 VAL B C 1
ATOM 8299 O O . VAL B 2 293 ? -10.465 20.266 15.817 1.000 0.990 293 VAL B O 1
ATOM 8312 N N . ILE B 2 294 ? -12.531 19.916 16.634 1.000 0.990 294 ILE B N 1
ATOM 8313 C CA . ILE B 2 294 ? -12.620 18.485 16.326 1.000 0.990 294 ILE B CA 1
ATOM 8314 C C . ILE B 2 294 ? -13.395 18.323 15.016 1.000 0.990 294 ILE B C 1
ATOM 8315 O O . ILE B 2 294 ? -14.569 18.674 14.944 1.000 0.990 294 ILE B O 1
ATOM 8331 N N . VAL B 2 295 ? -12.740 17.798 13.981 1.000 0.980 295 VAL B N 1
ATOM 8332 C CA . VAL B 2 295 ? -13.245 17.714 12.604 1.000 0.980 295 VAL B CA 1
ATOM 8333 C C . VAL B 2 295 ? -13.694 16.286 12.278 1.000 0.980 295 VAL B C 1
ATOM 8334 O O . VAL B 2 295 ? -12.878 15.360 12.269 1.000 0.980 295 VAL B O 1
ATOM 8347 N N . ASP B 2 296 ? -14.981 16.110 11.973 1.000 0.980 296 ASP B N 1
ATOM 8348 C CA . ASP B 2 296 ? -15.528 14.873 11.399 1.000 0.980 296 ASP B CA 1
ATOM 8349 C C . ASP B 2 296 ? -15.187 14.798 9.906 1.000 0.980 296 ASP B C 1
ATOM 8350 O O . ASP B 2 296 ? -14.352 13.990 9.491 1.000 0.980 296 ASP B O 1
ATOM 8359 N N . ASN B 2 297 ? -15.783 15.684 9.102 1.000 0.960 297 ASN B N 1
ATOM 8360 C CA . ASN B 2 297 ? -15.583 15.772 7.655 1.000 0.960 297 ASN B CA 1
ATOM 8361 C C . ASN B 2 297 ? -15.746 14.415 6.934 1.000 0.960 297 ASN B C 1
ATOM 8362 O O . ASN B 2 297 ? -15.004 14.084 6.013 1.000 0.960 297 ASN B O 1
ATOM 8373 N N . GLY B 2 298 ? -16.711 13.607 7.390 1.000 0.950 298 GLY B N 1
ATOM 8374 C CA . GLY B 2 298 ? -17.074 12.320 6.797 1.000 0.950 298 GLY B CA 1
ATOM 8375 C C . GLY B 2 298 ? -16.453 11.089 7.464 1.000 0.950 298 GLY B C 1
ATOM 8376 O O . GLY B 2 298 ? -16.801 9.971 7.085 1.000 0.950 298 GLY B O 1
ATOM 8380 N N . ARG B 2 299 ? -15.591 11.248 8.476 1.000 0.970 299 ARG B N 1
ATOM 8381 C CA . ARG B 2 299 ? -15.006 10.136 9.252 1.000 0.970 299 ARG B CA 1
ATOM 8382 C C . ARG B 2 299 ? -16.065 9.297 9.957 1.000 0.970 299 ARG B C 1
ATOM 8383 O O . ARG B 2 299 ? -15.939 8.074 9.990 1.000 0.970 299 ARG B O 1
ATOM 8404 N N . SER B 2 300 ? -17.119 9.924 10.469 1.000 0.970 300 SER B N 1
ATOM 8405 C CA . SER B 2 300 ? -18.243 9.224 11.096 1.000 0.970 300 SER B CA 1
ATOM 8406 C C . SER B 2 300 ? -18.942 8.251 10.135 1.000 0.970 300 SER B C 1
ATOM 8407 O O . SER B 2 300 ? -19.378 7.188 10.564 1.000 0.970 300 SER B O 1
ATOM 8415 N N . ASN B 2 301 ? -18.955 8.538 8.827 1.000 0.970 301 ASN B N 1
ATOM 8416 C CA . ASN B 2 301 ? -19.505 7.640 7.803 1.000 0.970 301 ASN B CA 1
ATOM 8417 C C . ASN B 2 301 ? -18.601 6.426 7.501 1.000 0.970 301 ASN B C 1
ATOM 8418 O O . ASN B 2 301 ? -19.040 5.494 6.830 1.000 0.970 301 ASN B O 1
ATOM 8429 N N . ILE B 2 302 ? -17.337 6.440 7.944 1.000 0.980 302 ILE B N 1
ATOM 8430 C CA . ILE B 2 302 ? -16.383 5.331 7.773 1.000 0.980 302 ILE B CA 1
ATOM 8431 C C . ILE B 2 302 ? -16.499 4.334 8.941 1.000 0.980 302 ILE B C 1
ATOM 8432 O O . ILE B 2 302 ? -16.217 3.143 8.767 1.000 0.980 302 ILE B O 1
ATOM 8448 N N . LEU B 2 303 ? -16.940 4.791 10.116 1.000 0.980 303 LEU B N 1
ATOM 8449 C CA . LEU B 2 303 ? -17.162 3.945 11.292 1.000 0.980 303 LEU B CA 1
ATOM 8450 C C . LEU B 2 303 ? -18.243 2.889 11.033 1.000 0.980 303 LEU B C 1
ATOM 8451 O O . LEU B 2 303 ? -19.206 3.118 10.305 1.000 0.980 303 LEU B O 1
ATOM 8467 N N . GLY B 2 304 ? -18.057 1.700 11.602 1.000 0.970 304 GLY B N 1
ATOM 8468 C CA . GLY B 2 304 ? -18.915 0.532 11.401 1.000 0.970 304 GLY B CA 1
ATOM 8469 C C . GLY B 2 304 ? -18.856 -0.072 9.994 1.000 0.970 304 GLY B C 1
ATOM 8470 O O . GLY B 2 304 ? -19.481 -1.102 9.744 1.000 0.970 304 GLY B O 1
ATOM 8474 N N . THR B 2 305 ? -18.115 0.534 9.061 1.000 0.970 305 THR B N 1
ATOM 8475 C CA . THR B 2 305 ? -17.976 0.016 7.699 1.000 0.970 305 THR B CA 1
ATOM 8476 C C . THR B 2 305 ? -16.779 -0.919 7.563 1.000 0.970 305 THR B C 1
ATOM 8477 O O . THR B 2 305 ? -15.845 -0.931 8.362 1.000 0.970 305 THR B O 1
ATOM 8488 N N . GLU B 2 306 ? -16.759 -1.628 6.440 1.000 0.960 306 GLU B N 1
ATOM 8489 C CA . GLU B 2 306 ? -15.631 -2.409 5.924 1.000 0.960 306 GLU B CA 1
ATOM 8490 C C . GLU B 2 306 ? -14.312 -1.604 5.779 1.000 0.960 306 GLU B C 1
ATOM 8491 O O . GLU B 2 306 ? -13.258 -2.209 5.606 1.000 0.960 306 GLU B O 1
ATOM 8503 N N . PHE B 2 307 ? -14.334 -0.266 5.890 1.000 0.990 307 PHE B N 1
ATOM 8504 C CA . PHE B 2 307 ? -13.145 0.599 5.841 1.000 0.990 307 PHE B CA 1
ATOM 8505 C C . PHE B 2 307 ? -12.701 1.165 7.196 1.000 0.990 307 PHE B C 1
ATOM 8506 O O . PHE B 2 307 ? -11.707 1.892 7.225 1.000 0.990 307 PHE B O 1
ATOM 8523 N N . GLN B 2 308 ? -13.377 0.846 8.308 1.000 0.990 308 GLN B N 1
ATOM 8524 C CA . GLN B 2 308 ? -13.113 1.441 9.630 1.000 0.990 308 GLN B CA 1
ATOM 8525 C C . GLN B 2 308 ? -11.625 1.455 10.017 1.000 0.990 308 GLN B C 1
ATOM 8526 O O . GLN B 2 308 ? -11.129 2.454 10.544 1.000 0.990 308 GLN B O 1
ATOM 8540 N N . SER B 2 309 ? -10.884 0.389 9.700 1.000 0.990 309 SER B N 1
ATOM 8541 C CA . SER B 2 309 ? -9.463 0.256 10.042 1.000 0.990 309 SER B CA 1
ATOM 8542 C C . SER B 2 309 ? -8.571 1.347 9.433 1.000 0.990 309 SER B C 1
ATOM 8543 O O . SER B 2 309 ? -7.501 1.628 9.972 1.000 0.990 309 SER B O 1
ATOM 8551 N N . VAL B 2 310 ? -8.997 2.049 8.372 1.000 0.990 310 VAL B N 1
ATOM 8552 C CA . VAL B 2 310 ? -8.248 3.201 7.833 1.000 0.990 310 VAL B CA 1
ATOM 8553 C C . VAL B 2 310 ? -8.100 4.330 8.864 1.000 0.990 310 VAL B C 1
ATOM 8554 O O . VAL B 2 310 ? -7.076 5.019 8.879 1.000 0.990 310 VAL B O 1
ATOM 8567 N N . LEU B 2 311 ? -9.076 4.487 9.769 1.000 0.990 311 LEU B N 1
ATOM 8568 C CA . LEU B 2 311 ? -9.070 5.494 10.837 1.000 0.990 311 LEU B CA 1
ATOM 8569 C C . LEU B 2 311 ? -8.088 5.151 11.973 1.000 0.990 311 LEU B C 1
ATOM 8570 O O . LEU B 2 311 ? -7.771 5.997 12.814 1.000 0.990 311 LEU B O 1
ATOM 8586 N N . GLN B 2 312 ? -7.508 3.944 11.979 1.000 0.990 312 GLN B N 1
ATOM 8587 C CA . GLN B 2 312 ? -6.411 3.607 12.890 1.000 0.990 312 GLN B CA 1
ATOM 8588 C C . GLN B 2 312 ? -5.129 4.386 12.542 1.000 0.990 312 GLN B C 1
ATOM 8589 O O . GLN B 2 312 ? -4.224 4.461 13.371 1.000 0.990 312 GLN B O 1
ATOM 8603 N N . CYS B 2 313 ? -5.035 4.980 11.340 1.000 0.980 313 CYS B N 1
ATOM 8604 C CA . CYS B 2 313 ? -3.816 5.589 10.808 1.000 0.980 313 CYS B CA 1
ATOM 8605 C C . CYS B 2 313 ? -3.194 6.605 11.758 1.000 0.980 313 CYS B C 1
ATOM 8606 O O . CYS B 2 313 ? -3.798 7.622 12.077 1.000 0.980 313 CYS B O 1
ATOM 8614 N N . ILE B 2 314 ? -1.923 6.383 12.107 1.000 0.980 314 ILE B N 1
ATOM 8615 C CA . ILE B 2 314 ? -1.133 7.287 12.953 1.000 0.980 314 ILE B CA 1
ATOM 8616 C C . ILE B 2 314 ? -0.337 8.340 12.163 1.000 0.980 314 ILE B C 1
ATOM 8617 O O . ILE B 2 314 ? 0.294 9.194 12.772 1.000 0.980 314 ILE B O 1
ATOM 8633 N N . ARG B 2 315 ? -0.437 8.347 10.824 1.000 0.960 315 ARG B N 1
ATOM 8634 C CA . ARG B 2 315 ? 0.215 9.307 9.900 1.000 0.960 315 ARG B CA 1
ATOM 8635 C C . ARG B 2 315 ? 1.752 9.259 9.891 1.000 0.960 315 ARG B C 1
ATOM 8636 O O . ARG B 2 315 ? 2.404 10.252 9.604 1.000 0.960 315 ARG B O 1
ATOM 8657 N N . CYS B 2 316 ? 2.344 8.086 10.119 1.000 0.970 316 CYS B N 1
ATOM 8658 C CA . CYS B 2 316 ? 3.802 7.906 10.085 1.000 0.970 316 CYS B CA 1
ATOM 8659 C C . CYS B 2 316 ? 4.410 7.801 8.671 1.000 0.970 316 CYS B C 1
ATOM 8660 O O . CYS B 2 316 ? 5.624 7.787 8.537 1.000 0.970 316 CYS B O 1
ATOM 8668 N N . ALA B 2 317 ? 3.601 7.670 7.614 1.000 0.970 317 ALA B N 1
ATOM 8669 C CA . ALA B 2 317 ? 4.053 7.478 6.227 1.000 0.970 317 ALA B CA 1
ATOM 8670 C C . ALA B 2 317 ? 4.876 6.203 5.933 1.000 0.970 317 ALA B C 1
ATOM 8671 O O . ALA B 2 317 ? 5.341 6.038 4.808 1.000 0.970 317 ALA B O 1
ATOM 8678 N N . ALA B 2 318 ? 4.981 5.242 6.860 1.000 0.980 318 ALA B N 1
ATOM 8679 C CA . ALA B 2 318 ? 5.687 3.978 6.610 1.000 0.980 318 ALA B CA 1
ATOM 8680 C C . ALA B 2 318 ? 5.179 3.240 5.355 1.000 0.980 318 ALA B C 1
ATOM 8681 O O . ALA B 2 318 ? 5.972 2.669 4.614 1.000 0.980 318 ALA B O 1
ATOM 8688 N N . CYS B 2 319 ? 3.872 3.309 5.071 1.000 0.980 319 CYS B N 1
ATOM 8689 C CA . CYS B 2 319 ? 3.284 2.752 3.850 1.000 0.980 319 CYS B CA 1
ATOM 8690 C C . CYS B 2 319 ? 3.713 3.488 2.568 1.000 0.980 319 CYS B C 1
ATOM 8691 O O . CYS B 2 319 ? 3.843 2.856 1.523 1.000 0.980 319 CYS B O 1
ATOM 8699 N N . ILE B 2 320 ? 3.946 4.801 2.639 1.000 0.980 320 ILE B N 1
ATOM 8700 C CA . ILE B 2 320 ? 4.438 5.629 1.529 1.000 0.980 320 ILE B CA 1
ATOM 8701 C C . ILE B 2 320 ? 5.906 5.291 1.259 1.000 0.980 320 ILE B C 1
ATOM 8702 O O . ILE B 2 320 ? 6.290 5.076 0.110 1.000 0.980 320 ILE B O 1
ATOM 8718 N N . ASN B 2 321 ? 6.689 5.119 2.328 1.000 0.980 321 ASN B N 1
ATOM 8719 C CA . ASN B 2 321 ? 8.123 4.830 2.281 1.000 0.980 321 ASN B CA 1
ATOM 8720 C C . ASN B 2 321 ? 8.487 3.453 1.696 1.000 0.980 321 ASN B C 1
ATOM 8721 O O . ASN B 2 321 ? 9.658 3.173 1.472 1.000 0.980 321 ASN B O 1
ATOM 8732 N N . VAL B 2 322 ? 7.498 2.591 1.448 1.000 0.980 322 VAL B N 1
ATOM 8733 C CA . VAL B 2 322 ? 7.685 1.256 0.851 1.000 0.980 322 VAL B CA 1
ATOM 8734 C C . VAL B 2 322 ? 6.845 1.042 -0.408 1.000 0.980 322 VAL B C 1
ATOM 8735 O O . VAL B 2 322 ? 6.801 -0.065 -0.945 1.000 0.980 322 VAL B O 1
ATOM 8748 N N . CYS B 2 323 ? 6.111 2.064 -0.858 1.000 0.980 323 CYS B N 1
ATOM 8749 C CA . CYS B 2 323 ? 5.205 1.928 -1.988 1.000 0.980 323 CYS B CA 1
ATOM 8750 C C . CYS B 2 323 ? 5.971 2.081 -3.310 1.000 0.980 323 CYS B C 1
ATOM 8751 O O . CYS B 2 323 ? 6.476 3.172 -3.588 1.000 0.980 323 CYS B O 1
ATOM 8759 N N . PRO B 2 324 ? 5.996 1.047 -4.170 1.000 0.980 324 PRO B N 1
ATOM 8760 C CA . PRO B 2 324 ? 6.699 1.126 -5.444 1.000 0.980 324 PRO B CA 1
ATOM 8761 C C . PRO B 2 324 ? 5.965 2.007 -6.464 1.000 0.980 324 PRO B C 1
ATOM 8762 O O . PRO B 2 324 ? 6.600 2.567 -7.341 1.000 0.980 324 PRO B O 1
ATOM 8773 N N . VAL B 2 325 ? 4.645 2.205 -6.346 1.000 0.980 325 VAL B N 1
ATOM 8774 C CA . VAL B 2 325 ? 3.944 3.179 -7.202 1.000 0.980 325 VAL B CA 1
ATOM 8775 C C . VAL B 2 325 ? 4.362 4.596 -6.827 1.000 0.980 325 VAL B C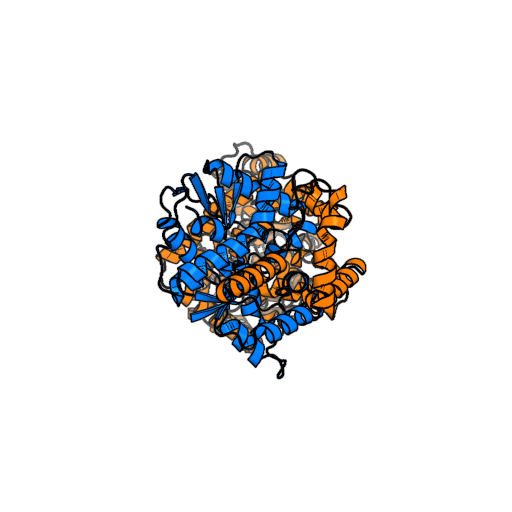 1
ATOM 8776 O O . VAL B 2 325 ? 4.856 5.323 -7.679 1.000 0.980 325 VAL B O 1
ATOM 8789 N N . TYR B 2 326 ? 4.244 4.962 -5.543 1.000 0.980 326 TYR B N 1
ATOM 8790 C CA . TYR B 2 326 ? 4.691 6.267 -5.037 1.000 0.980 326 TYR B CA 1
ATOM 8791 C C . TYR B 2 326 ? 6.145 6.563 -5.425 1.000 0.980 326 TYR B C 1
ATOM 8792 O O . TYR B 2 326 ? 6.451 7.681 -5.822 1.000 0.980 326 TYR B O 1
ATOM 8810 N N . ARG B 2 327 ? 7.013 5.543 -5.382 1.000 0.970 327 ARG B N 1
ATOM 8811 C CA . ARG B 2 327 ? 8.423 5.642 -5.769 1.000 0.970 327 ARG B CA 1
ATOM 8812 C C . ARG B 2 327 ? 8.652 6.229 -7.165 1.000 0.970 327 ARG B C 1
ATOM 8813 O O . ARG B 2 327 ? 9.599 6.985 -7.345 1.000 0.970 327 ARG B O 1
ATOM 8834 N N . HIS B 2 328 ? 7.809 5.878 -8.136 1.000 0.980 328 HIS B N 1
ATOM 8835 C CA . HIS B 2 328 ? 8.012 6.239 -9.544 1.000 0.980 328 HIS B CA 1
ATOM 8836 C C . HIS B 2 328 ? 7.139 7.393 -10.038 1.000 0.980 328 HIS B C 1
ATOM 8837 O O . HIS B 2 328 ? 7.394 7.894 -11.127 1.000 0.980 328 HIS B O 1
ATOM 8851 N N . VAL B 2 329 ? 6.120 7.802 -9.275 1.000 0.970 329 VAL B N 1
ATOM 8852 C CA . VAL B 2 329 ? 5.202 8.886 -9.681 1.000 0.970 329 VAL B CA 1
ATOM 8853 C C . VAL B 2 329 ? 5.158 10.055 -8.694 1.000 0.970 329 VAL B C 1
ATOM 8854 O O . VAL B 2 329 ? 4.605 11.104 -9.009 1.000 0.970 329 VAL B O 1
ATOM 8867 N N . GLY B 2 330 ? 5.710 9.898 -7.490 1.000 0.960 330 GLY B N 1
ATOM 8868 C CA . GLY B 2 330 ? 5.686 10.930 -6.458 1.000 0.960 330 GLY B CA 1
ATOM 8869 C C . GLY B 2 330 ? 4.303 11.196 -5.860 1.000 0.960 330 GLY B C 1
ATOM 8870 O O . GLY B 2 330 ? 3.302 10.549 -6.180 1.000 0.960 330 GLY B O 1
ATOM 8874 N N . GLY B 2 331 ? 4.256 12.161 -4.943 1.000 0.960 331 GLY B N 1
ATOM 8875 C CA . GLY B 2 331 ? 3.046 12.497 -4.195 1.000 0.960 331 GLY B CA 1
ATOM 8876 C C . GLY B 2 331 ? 1.980 13.234 -4.991 1.000 0.960 331 GLY B C 1
ATOM 8877 O O . GLY B 2 331 ? 0.802 12.895 -4.885 1.000 0.960 331 GLY B O 1
ATOM 8881 N N . HIS B 2 332 ? 2.384 14.196 -5.821 1.000 0.950 332 HIS B N 1
ATOM 8882 C CA . HIS B 2 332 ? 1.453 15.049 -6.568 1.000 0.950 332 HIS B CA 1
ATOM 8883 C C . HIS B 2 332 ? 0.588 14.267 -7.563 1.000 0.950 332 HIS B C 1
ATOM 8884 O O . HIS B 2 332 ? -0.572 14.610 -7.780 1.000 0.950 332 HIS B O 1
ATOM 8898 N N . SER B 2 333 ? 1.088 13.136 -8.068 1.000 0.960 333 SER B N 1
ATOM 8899 C CA . SER B 2 333 ? 0.333 12.218 -8.932 1.000 0.960 333 SER B CA 1
ATOM 8900 C C . SER B 2 333 ? -0.997 11.750 -8.327 1.000 0.960 333 SER B C 1
ATOM 8901 O O . SER B 2 333 ? -1.971 11.520 -9.051 1.000 0.960 333 SER B O 1
ATOM 8909 N N . TYR B 2 334 ? -1.086 11.667 -6.994 1.000 0.960 334 TYR B N 1
ATOM 8910 C CA . TYR B 2 334 ? -2.308 11.262 -6.296 1.000 0.960 334 TYR B CA 1
ATOM 8911 C C . TYR B 2 334 ? -3.403 12.343 -6.351 1.000 0.960 334 TYR B C 1
ATOM 8912 O O . TYR B 2 334 ? -4.572 12.019 -6.163 1.000 0.960 334 TYR B O 1
ATOM 8930 N N . GLY B 2 335 ? -3.072 13.605 -6.658 1.000 0.950 335 GLY B N 1
ATOM 8931 C CA . GLY B 2 335 ? -4.043 14.707 -6.758 1.000 0.950 335 GLY B CA 1
ATOM 8932 C C . GLY B 2 335 ? -4.782 15.019 -5.454 1.000 0.950 335 GLY B C 1
ATOM 8933 O O . GLY B 2 335 ? -5.830 15.658 -5.470 1.000 0.950 335 GLY B O 1
ATOM 8937 N N . SER B 2 336 ? -4.261 14.536 -4.329 1.000 0.940 336 SER B N 1
ATOM 8938 C CA . SER B 2 336 ? -4.817 14.712 -2.994 1.000 0.940 336 SER B CA 1
ATOM 8939 C C . SER B 2 336 ? -3.685 15.002 -2.025 1.000 0.940 336 SER B C 1
ATOM 8940 O O . SER B 2 336 ? -2.608 14.416 -2.152 1.000 0.940 336 SER B O 1
ATOM 8948 N N . ILE B 2 337 ? -3.952 15.834 -1.017 1.000 0.920 337 ILE B N 1
ATOM 8949 C CA . ILE B 2 337 ? -3.029 16.061 0.108 1.000 0.920 337 ILE B CA 1
ATOM 8950 C C . ILE B 2 337 ? -2.609 14.751 0.784 1.000 0.920 337 ILE B C 1
ATOM 8951 O O . ILE B 2 337 ? -1.503 14.626 1.309 1.000 0.920 337 ILE B O 1
ATOM 8967 N N . TYR B 2 338 ? -3.471 13.734 0.731 1.000 0.950 338 TYR B N 1
ATOM 8968 C CA . TYR B 2 338 ? -3.134 12.389 1.153 1.000 0.950 338 TYR B CA 1
ATOM 8969 C C . TYR B 2 338 ? -2.557 11.613 -0.032 1.000 0.950 338 TYR B C 1
ATOM 8970 O O . TYR B 2 338 ? -3.282 11.159 -0.917 1.000 0.950 338 TYR B O 1
ATOM 8988 N N . SER B 2 339 ? -1.240 11.420 -0.023 1.000 0.950 339 SER B N 1
ATOM 8989 C CA . SER B 2 339 ? -0.525 10.650 -1.040 1.000 0.950 339 SER B CA 1
ATOM 8990 C C . SER B 2 339 ? -0.237 9.206 -0.605 1.000 0.950 339 SER B C 1
ATOM 8991 O O . SER B 2 339 ? -0.414 8.804 0.553 1.000 0.950 339 SER B O 1
ATOM 8999 N N . GLY B 2 340 ? 0.205 8.386 -1.560 1.000 0.970 340 GLY B N 1
ATOM 9000 C CA . GLY B 2 340 ? 0.609 7.005 -1.306 1.000 0.970 340 GLY B CA 1
ATOM 9001 C C . GLY B 2 340 ? -0.553 6.065 -0.953 1.000 0.970 340 GLY B C 1
ATOM 9002 O O . GLY B 2 340 ? -1.720 6.386 -1.175 1.000 0.970 340 GLY B O 1
ATOM 9006 N N . PRO B 2 341 ? -0.259 4.874 -0.398 1.000 0.980 341 PRO B N 1
ATOM 9007 C CA . PRO B 2 341 ? -1.274 3.846 -0.156 1.000 0.980 341 PRO B CA 1
ATOM 9008 C C . PRO B 2 341 ? -2.375 4.273 0.814 1.000 0.980 341 PRO B C 1
ATOM 9009 O O . PRO B 2 341 ? -3.535 3.945 0.595 1.000 0.980 341 PRO B O 1
ATOM 9020 N N . ILE B 2 342 ? -2.023 5.017 1.868 1.000 0.980 342 ILE B N 1
ATOM 9021 C CA . ILE B 2 342 ? -3.019 5.541 2.807 1.000 0.980 342 ILE B CA 1
ATOM 9022 C C . ILE B 2 342 ? -3.943 6.555 2.127 1.000 0.980 342 ILE B C 1
ATOM 9023 O O . ILE B 2 342 ? -5.147 6.507 2.348 1.000 0.980 342 ILE B O 1
ATOM 9039 N N . GLY B 2 343 ? -3.407 7.423 1.264 1.000 0.970 343 GLY B N 1
ATOM 9040 C CA . GLY B 2 343 ? -4.207 8.354 0.473 1.000 0.970 343 GLY B CA 1
ATOM 9041 C C . GLY B 2 343 ? -5.101 7.657 -0.543 1.000 0.970 343 GLY B C 1
ATOM 9042 O O . GLY B 2 343 ? -6.272 7.990 -0.670 1.000 0.970 343 GLY B O 1
ATOM 9046 N N . ALA B 2 344 ? -4.600 6.604 -1.189 1.000 0.980 344 ALA B N 1
ATOM 9047 C CA . ALA B 2 344 ? -5.378 5.826 -2.148 1.000 0.980 344 ALA B CA 1
ATOM 9048 C C . ALA B 2 344 ? -6.597 5.102 -1.542 1.000 0.980 344 ALA B C 1
ATOM 9049 O O . ALA B 2 344 ? -7.504 4.736 -2.288 1.000 0.980 344 ALA B O 1
ATOM 9056 N N . VAL B 2 345 ? -6.624 4.907 -0.219 1.000 0.990 345 VAL B N 1
ATOM 9057 C CA . VAL B 2 345 ? -7.793 4.402 0.522 1.000 0.990 345 VAL B CA 1
ATOM 9058 C C . VAL B 2 345 ? -8.598 5.550 1.134 1.000 0.990 345 VAL B C 1
ATOM 9059 O O . VAL B 2 345 ? -9.818 5.576 1.052 1.000 0.990 345 VAL B O 1
ATOM 9072 N N . LEU B 2 346 ? -7.940 6.533 1.746 1.000 0.980 346 LEU B N 1
ATOM 9073 C CA . LEU B 2 346 ? -8.642 7.576 2.487 1.000 0.980 346 LEU B CA 1
ATOM 9074 C C . LEU B 2 346 ? -9.307 8.621 1.579 1.000 0.980 346 LEU B C 1
ATOM 9075 O O . LEU B 2 346 ? -10.431 9.034 1.856 1.000 0.980 346 LEU B O 1
ATOM 9091 N N . SER B 2 347 ? -8.648 9.051 0.501 1.000 0.970 347 SER B N 1
ATOM 9092 C CA . SER B 2 347 ? -9.163 10.126 -0.354 1.000 0.970 347 SER B CA 1
ATOM 9093 C C . SER B 2 347 ? -10.510 9.786 -1.008 1.000 0.970 347 SER B C 1
ATOM 9094 O O . SER B 2 347 ? -11.395 10.636 -0.957 1.000 0.970 347 SER B O 1
ATOM 9102 N N . PRO B 2 348 ? -10.752 8.563 -1.528 1.000 0.970 348 PRO B N 1
ATOM 9103 C CA . PRO B 2 348 ? -12.083 8.175 -2.001 1.000 0.970 348 PRO B CA 1
ATOM 9104 C C . PRO B 2 348 ? -13.159 8.124 -0.908 1.000 0.970 348 PRO B C 1
ATOM 9105 O O . PRO B 2 348 ? -14.329 8.322 -1.218 1.000 0.970 348 PRO B O 1
ATOM 9116 N N . LEU B 2 349 ? -12.798 7.849 0.351 1.000 0.970 349 LEU B N 1
ATOM 9117 C CA . LEU B 2 349 ? -13.758 7.806 1.463 1.000 0.970 349 LEU B CA 1
ATOM 9118 C C . LEU B 2 349 ? -14.193 9.205 1.908 1.000 0.970 349 LEU B C 1
ATOM 9119 O O . LEU B 2 349 ? -15.354 9.389 2.258 1.000 0.970 349 LEU B O 1
ATOM 9135 N N . LEU B 2 350 ? -13.278 10.178 1.881 1.000 0.950 350 LEU B N 1
ATOM 9136 C CA . LEU B 2 350 ? -13.566 11.560 2.283 1.000 0.950 350 LEU B CA 1
ATOM 9137 C C . LEU B 2 350 ? -14.098 12.418 1.123 1.000 0.950 350 LEU B C 1
ATOM 9138 O O . LEU B 2 350 ? -14.984 13.240 1.324 1.000 0.950 350 LEU B O 1
ATOM 9154 N N . GLY B 2 351 ? -13.568 12.232 -0.091 1.000 0.940 351 GLY B N 1
ATOM 9155 C CA . GLY B 2 351 ? -13.894 13.052 -1.265 1.000 0.940 351 GLY B CA 1
ATOM 9156 C C . GLY B 2 351 ? -14.677 12.340 -2.372 1.000 0.940 351 GLY B C 1
ATOM 9157 O O . GLY B 2 351 ? -15.034 12.968 -3.363 1.000 0.940 351 GLY B O 1
ATOM 9161 N N . GLY B 2 352 ? -14.955 11.042 -2.234 1.000 0.940 352 GLY B N 1
ATOM 9162 C CA . GLY B 2 352 ? -15.774 10.284 -3.180 1.000 0.940 352 GLY B CA 1
ATOM 9163 C C . GLY B 2 352 ? -15.048 9.796 -4.440 1.000 0.940 352 GLY B C 1
ATOM 9164 O O . GLY B 2 352 ? -13.913 10.155 -4.756 1.000 0.940 352 GLY B O 1
ATOM 9168 N N . TYR B 2 353 ? -15.730 8.933 -5.197 1.000 0.960 353 TYR B N 1
ATOM 9169 C CA . TYR B 2 353 ? -15.191 8.322 -6.418 1.000 0.960 353 TYR B CA 1
ATOM 9170 C C . TYR B 2 353 ? -15.268 9.213 -7.663 1.000 0.960 353 TYR B C 1
ATOM 9171 O O . TYR B 2 353 ? -14.733 8.826 -8.702 1.000 0.960 353 TYR B O 1
ATOM 9189 N N . ASP B 2 354 ? -15.935 10.366 -7.610 1.000 0.940 354 ASP B N 1
ATOM 9190 C CA . ASP B 2 354 ? -15.957 11.293 -8.748 1.000 0.940 354 ASP B CA 1
ATOM 9191 C C . ASP B 2 354 ? -14.555 11.836 -9.043 1.000 0.940 354 ASP B C 1
ATOM 9192 O O . ASP B 2 354 ? -14.139 11.841 -10.200 1.000 0.940 354 ASP B O 1
ATOM 9201 N N . ASP B 2 355 ? -13.798 12.169 -7.994 1.000 0.930 355 ASP B N 1
ATOM 9202 C CA . ASP B 2 355 ? -12.434 12.692 -8.105 1.000 0.930 355 ASP B CA 1
ATOM 9203 C C . ASP B 2 355 ? -11.338 11.632 -7.914 1.000 0.930 355 ASP B C 1
ATOM 9204 O O . ASP B 2 355 ? -10.223 11.799 -8.414 1.000 0.930 355 ASP B O 1
ATOM 9213 N N . TYR B 2 356 ? -11.630 10.546 -7.185 1.000 0.960 356 TYR B N 1
ATOM 9214 C CA . TYR B 2 356 ? -10.592 9.634 -6.685 1.000 0.960 356 TYR B CA 1
ATOM 9215 C C . TYR B 2 356 ? -10.761 8.158 -7.089 1.000 0.960 356 TYR B C 1
ATOM 9216 O O . TYR B 2 356 ? -10.067 7.296 -6.544 1.000 0.960 356 TYR B O 1
ATOM 9234 N N . LYS B 2 357 ? -11.631 7.816 -8.055 1.000 0.950 357 LYS B N 1
ATOM 9235 C CA . LYS B 2 357 ? -11.827 6.412 -8.500 1.000 0.950 357 LYS B CA 1
ATOM 9236 C C . LYS B 2 357 ? -10.568 5.744 -9.058 1.000 0.950 357 LYS B C 1
ATOM 9237 O O . LYS B 2 357 ? -10.480 4.520 -9.028 1.000 0.950 357 LYS B O 1
ATOM 9256 N N . GLU B 2 358 ? -9.610 6.499 -9.592 1.000 0.960 358 GLU B N 1
ATOM 9257 C CA . GLU B 2 358 ? -8.372 5.955 -10.156 1.000 0.960 358 GLU B CA 1
ATOM 9258 C C . GLU B 2 358 ? -7.389 5.498 -9.070 1.000 0.960 358 GLU B C 1
ATOM 9259 O O . GLU B 2 358 ? -6.637 4.545 -9.294 1.000 0.960 358 GLU B O 1
ATOM 9271 N N . LEU B 2 359 ? -7.403 6.126 -7.887 1.000 0.970 359 LEU B N 1
ATOM 9272 C CA . LEU B 2 359 ? -6.401 5.879 -6.845 1.000 0.970 359 LEU B CA 1
ATOM 9273 C C . LEU B 2 359 ? -6.380 4.426 -6.347 1.000 0.970 359 LEU B C 1
ATOM 9274 O O . LEU B 2 359 ? -5.289 3.854 -6.277 1.000 0.970 359 LEU B O 1
ATOM 9290 N N . PRO B 2 360 ? -7.526 3.754 -6.107 1.000 0.980 360 PRO B N 1
ATOM 9291 C CA . PRO B 2 360 ? -7.534 2.331 -5.776 1.000 0.980 360 PRO B CA 1
ATOM 9292 C C . PRO B 2 360 ? -6.849 1.438 -6.821 1.000 0.980 360 PRO B C 1
ATOM 9293 O O . PRO B 2 360 ? -6.330 0.367 -6.489 1.000 0.980 360 PRO B O 1
ATOM 9304 N N . TYR B 2 361 ? -6.822 1.856 -8.091 1.000 0.960 361 TYR B N 1
ATOM 9305 C CA . TYR B 2 361 ? -6.158 1.139 -9.184 1.000 0.960 361 TYR B CA 1
ATOM 9306 C C . TYR B 2 361 ? -4.680 1.514 -9.352 1.000 0.960 361 TYR B C 1
ATOM 9307 O O . TYR B 2 361 ? -3.935 0.736 -9.952 1.000 0.960 361 TYR B O 1
ATOM 9325 N N . ALA B 2 362 ? -4.224 2.629 -8.771 1.000 0.960 362 ALA B N 1
ATOM 9326 C CA . ALA B 2 362 ? -2.822 3.055 -8.721 1.000 0.960 362 ALA B CA 1
ATOM 9327 C C . ALA B 2 362 ? -2.009 2.233 -7.697 1.000 0.960 362 ALA B C 1
ATOM 9328 O O . ALA B 2 362 ? -1.279 2.752 -6.857 1.000 0.960 362 ALA B O 1
ATOM 9335 N N . SER B 2 363 ? -2.159 0.910 -7.748 1.000 0.970 363 SER B N 1
ATOM 9336 C CA . SER B 2 363 ? -1.493 -0.044 -6.872 1.000 0.970 363 SER B CA 1
ATOM 9337 C C . SER B 2 363 ? -1.301 -1.369 -7.596 1.000 0.970 363 SER B C 1
ATOM 9338 O O . SER B 2 363 ? -2.246 -1.934 -8.157 1.000 0.970 363 SER B O 1
ATOM 9346 N N . SER B 2 364 ? -0.085 -1.906 -7.511 1.000 0.970 364 SER B N 1
ATOM 9347 C CA . SER B 2 364 ? 0.233 -3.264 -7.955 1.000 0.970 364 SER B CA 1
ATOM 9348 C C . SER B 2 364 ? -0.267 -4.348 -6.993 1.000 0.970 364 SER B C 1
ATOM 9349 O O . SER B 2 364 ? -0.022 -5.525 -7.240 1.000 0.970 364 SER B O 1
ATOM 9357 N N . LEU B 2 365 ? -0.936 -3.962 -5.895 1.000 0.970 365 LEU B N 1
ATOM 9358 C CA . LEU B 2 365 ? -1.431 -4.840 -4.830 1.000 0.970 365 LEU B CA 1
ATOM 9359 C C . LEU B 2 365 ? -0.342 -5.665 -4.126 1.000 0.970 365 LEU B C 1
ATOM 9360 O O . LEU B 2 365 ? -0.643 -6.633 -3.445 1.000 0.970 365 LEU B O 1
ATOM 9376 N N . CYS B 2 366 ? 0.919 -5.235 -4.181 1.000 0.980 366 CYS B N 1
ATOM 9377 C CA . CYS B 2 366 ? 2.052 -5.979 -3.619 1.000 0.980 366 CYS B CA 1
ATOM 9378 C C . CYS B 2 366 ? 2.115 -6.088 -2.080 1.000 0.980 366 CYS B C 1
ATOM 9379 O O . CYS B 2 366 ? 3.113 -6.595 -1.568 1.000 0.980 366 CYS B O 1
ATOM 9387 N N . ALA B 2 367 ? 1.124 -5.554 -1.355 1.000 0.980 367 ALA B N 1
ATOM 9388 C CA . ALA B 2 367 ? 0.975 -5.588 0.106 1.000 0.980 367 ALA B CA 1
ATOM 9389 C C . ALA B 2 367 ? 2.128 -5.002 0.951 1.000 0.980 367 ALA B C 1
ATOM 9390 O O . ALA B 2 367 ? 2.106 -5.107 2.175 1.000 0.980 367 ALA B O 1
ATOM 9397 N N . ALA B 2 368 ? 3.101 -4.316 0.336 1.000 0.980 368 ALA B N 1
ATOM 9398 C CA . ALA B 2 368 ? 4.195 -3.656 1.061 1.000 0.980 368 ALA B CA 1
ATOM 9399 C C . ALA B 2 368 ? 3.677 -2.668 2.120 1.000 0.980 368 ALA B C 1
ATOM 9400 O O . ALA B 2 368 ? 4.214 -2.579 3.219 1.000 0.980 368 ALA B O 1
ATOM 9407 N N . CYS B 2 369 ? 2.595 -1.958 1.799 1.000 0.980 369 CYS B N 1
ATOM 9408 C CA . CYS B 2 369 ? 1.950 -1.009 2.695 1.000 0.980 369 CYS B CA 1
ATOM 9409 C C . CYS B 2 369 ? 1.356 -1.659 3.955 1.000 0.980 369 CYS B C 1
ATOM 9410 O O . CYS B 2 369 ? 1.569 -1.122 5.041 1.000 0.980 369 CYS B O 1
ATOM 9418 N N . SER B 2 370 ? 0.659 -2.794 3.822 1.000 0.980 370 SER B N 1
ATOM 9419 C CA . SER B 2 370 ? 0.107 -3.549 4.958 1.000 0.980 370 SER B CA 1
ATOM 9420 C C . SER B 2 370 ? 1.223 -4.113 5.840 1.000 0.980 370 SER B C 1
ATOM 9421 O O . SER B 2 370 ? 1.182 -3.974 7.061 1.000 0.980 370 SER B O 1
ATOM 9429 N N . GLU B 2 371 ? 2.273 -4.674 5.228 1.000 0.980 371 GLU B N 1
ATOM 9430 C CA . GLU B 2 371 ? 3.437 -5.201 5.955 1.000 0.980 371 GLU B CA 1
ATOM 9431 C C . GLU B 2 371 ? 4.152 -4.107 6.765 1.000 0.980 371 GLU B C 1
ATOM 9432 O O . GLU B 2 371 ? 4.547 -4.337 7.905 1.000 0.980 371 GLU B O 1
ATOM 9444 N N . ALA B 2 372 ? 4.297 -2.901 6.209 1.000 0.980 372 ALA B N 1
ATOM 9445 C CA . ALA B 2 372 ? 5.003 -1.806 6.872 1.000 0.980 372 ALA B CA 1
ATOM 9446 C C . ALA B 2 372 ? 4.166 -1.044 7.913 1.000 0.980 372 ALA B C 1
ATOM 9447 O O . ALA B 2 372 ? 4.728 -0.240 8.658 1.000 0.980 372 ALA B O 1
ATOM 9454 N N . CYS B 2 373 ? 2.844 -1.235 7.954 1.000 0.990 373 CYS B N 1
ATOM 9455 C CA . CYS B 2 373 ? 1.964 -0.444 8.808 1.000 0.990 373 CYS B CA 1
ATOM 9456 C C . CYS B 2 373 ? 2.159 -0.789 10.300 1.000 0.990 373 CYS B C 1
ATOM 9457 O O . CYS B 2 373 ? 1.869 -1.922 10.696 1.000 0.990 373 CYS B O 1
ATOM 9465 N N . PRO B 2 374 ? 2.574 0.161 11.162 1.000 0.990 374 PRO B N 1
ATOM 9466 C CA . PRO B 2 374 ? 2.809 -0.120 12.582 1.000 0.990 374 PRO B CA 1
ATOM 9467 C C . PRO B 2 374 ? 1.538 -0.380 13.392 1.000 0.990 374 PRO B C 1
ATOM 9468 O O . PRO B 2 374 ? 1.623 -0.922 14.480 1.000 0.990 374 PRO B O 1
ATOM 9479 N N . VAL B 2 375 ? 0.375 -0.006 12.859 1.000 0.990 375 VAL B N 1
ATOM 9480 C CA . VAL B 2 375 ? -0.944 -0.221 13.480 1.000 0.990 375 VAL B CA 1
ATOM 9481 C C . VAL B 2 375 ? -1.818 -1.145 12.628 1.000 0.990 375 VAL B C 1
ATOM 9482 O O . VAL B 2 375 ? -3.035 -1.013 12.616 1.000 0.990 375 VAL B O 1
ATOM 9495 N N . LYS B 2 376 ? -1.163 -2.006 11.833 1.000 0.980 376 LYS B N 1
ATOM 9496 C CA . LYS B 2 376 ? -1.736 -3.141 11.084 1.000 0.980 376 LYS B CA 1
ATOM 9497 C C . LYS B 2 376 ? -2.921 -2.860 10.150 1.000 0.980 376 LYS B C 1
ATOM 9498 O O . LYS B 2 376 ? -3.595 -3.781 9.719 1.000 0.980 376 LYS B O 1
ATOM 9517 N N . ILE B 2 377 ? -3.094 -1.616 9.702 1.000 0.990 377 ILE B N 1
ATOM 9518 C CA . ILE B 2 377 ? -4.108 -1.281 8.684 1.000 0.990 377 ILE B CA 1
ATOM 9519 C C . ILE B 2 377 ? -3.913 -2.153 7.434 1.000 0.990 377 ILE B C 1
ATOM 9520 O O . ILE B 2 377 ? -2.855 -2.046 6.791 1.000 0.990 377 ILE B O 1
ATOM 9536 N N . PRO B 2 378 ? -4.925 -2.940 7.032 1.000 0.980 378 PRO B N 1
ATOM 9537 C CA . PRO B 2 378 ? -4.846 -3.842 5.893 1.000 0.980 378 PRO B CA 1
ATOM 9538 C C . PRO B 2 378 ? -5.057 -3.087 4.572 1.000 0.980 378 PRO B C 1
ATOM 9539 O O . PRO B 2 378 ? -5.977 -3.341 3.801 1.000 0.980 378 PRO B O 1
ATOM 9550 N N . LEU B 2 379 ? -4.181 -2.120 4.281 1.000 0.990 379 LEU B N 1
ATOM 9551 C CA . LEU B 2 379 ? -4.292 -1.229 3.118 1.000 0.990 379 LEU B CA 1
ATOM 9552 C C . LEU B 2 379 ? -4.436 -1.996 1.791 1.000 0.990 379 LEU B C 1
ATOM 9553 O O . LEU B 2 379 ? -5.143 -1.539 0.899 1.000 0.990 379 LEU B O 1
ATOM 9569 N N . HIS B 2 380 ? -3.793 -3.159 1.658 1.000 0.970 380 HIS B N 1
ATOM 9570 C CA . HIS B 2 380 ? -3.979 -4.070 0.523 1.000 0.970 380 HIS B CA 1
ATOM 9571 C C . HIS B 2 380 ? -5.448 -4.492 0.328 1.000 0.970 380 HIS B C 1
ATOM 9572 O O . HIS B 2 380 ? -5.989 -4.313 -0.766 1.000 0.970 380 HIS B O 1
ATOM 9586 N N . GLU B 2 381 ? -6.096 -5.008 1.374 1.000 0.980 381 GLU B N 1
ATOM 9587 C CA . GLU B 2 381 ? -7.498 -5.444 1.334 1.000 0.980 381 GLU B CA 1
ATOM 9588 C C . GLU B 2 381 ? -8.444 -4.262 1.131 1.000 0.980 381 GLU B C 1
ATOM 9589 O O . GLU B 2 381 ? -9.376 -4.346 0.333 1.000 0.980 381 GLU B O 1
ATOM 9601 N N . LEU B 2 382 ? -8.170 -3.118 1.762 1.000 0.990 382 LEU B N 1
ATOM 9602 C CA . LEU B 2 382 ? -8.993 -1.918 1.588 1.000 0.990 382 LEU B CA 1
ATOM 9603 C C . LEU B 2 382 ? -8.958 -1.395 0.141 1.000 0.990 382 LEU B C 1
ATOM 9604 O O . LEU B 2 382 ? -9.982 -0.968 -0.395 1.000 0.990 382 LEU B O 1
ATOM 9620 N N . LEU B 2 383 ? -7.815 -1.486 -0.548 1.000 0.990 383 LEU B N 1
ATOM 9621 C CA . LEU B 2 383 ? -7.732 -1.158 -1.977 1.000 0.990 383 LEU B CA 1
ATOM 9622 C C . LEU B 2 383 ? -8.570 -2.118 -2.832 1.000 0.990 383 LEU B C 1
ATOM 9623 O O . LEU B 2 383 ? -9.267 -1.672 -3.745 1.000 0.990 383 LEU B O 1
ATOM 9639 N N . LEU B 2 384 ? -8.535 -3.423 -2.543 1.000 0.980 384 LEU B N 1
ATOM 9640 C CA . LEU B 2 384 ? -9.396 -4.412 -3.205 1.000 0.980 384 LEU B CA 1
ATOM 9641 C C . LEU B 2 384 ? -10.877 -4.104 -2.965 1.000 0.980 384 LEU B C 1
ATOM 9642 O O . LEU B 2 384 ? -11.677 -4.146 -3.902 1.000 0.980 384 LEU B O 1
ATOM 9658 N N . LYS B 2 385 ? -11.228 -3.711 -1.739 1.000 0.980 385 LYS B N 1
ATOM 9659 C CA . LYS B 2 385 ? -12.594 -3.355 -1.358 1.000 0.980 385 LYS B CA 1
ATOM 9660 C C . LYS B 2 385 ? -13.101 -2.116 -2.086 1.000 0.980 385 LYS B C 1
ATOM 9661 O O . LYS B 2 385 ? -14.227 -2.115 -2.582 1.000 0.980 385 LYS B O 1
ATOM 9680 N N . HIS B 2 386 ? -12.256 -1.100 -2.260 1.000 0.990 386 HIS B N 1
ATOM 9681 C CA . HIS B 2 386 ? -12.573 0.032 -3.130 1.000 0.990 386 HIS B CA 1
ATOM 9682 C C . HIS B 2 386 ? -12.836 -0.403 -4.570 1.000 0.990 386 HIS B C 1
ATOM 9683 O O . HIS B 2 386 ? -13.847 -0.009 -5.148 1.000 0.990 386 HIS B O 1
ATOM 9697 N N . ARG B 2 387 ? -11.968 -1.241 -5.153 1.000 0.980 387 ARG B N 1
ATOM 9698 C CA . ARG B 2 387 ? -12.172 -1.748 -6.521 1.000 0.980 387 ARG B CA 1
ATOM 9699 C C . ARG B 2 387 ? -13.488 -2.518 -6.638 1.000 0.980 387 ARG B C 1
ATOM 9700 O O . ARG B 2 387 ? -14.207 -2.318 -7.614 1.000 0.980 387 ARG B O 1
ATOM 9721 N N . GLN B 2 388 ? -13.827 -3.344 -5.644 1.000 0.980 388 GLN B N 1
ATOM 9722 C CA . GLN B 2 388 ? -15.120 -4.026 -5.581 1.000 0.980 388 GLN B CA 1
ATOM 9723 C C . GLN B 2 388 ? -16.273 -3.020 -5.565 1.000 0.980 388 GLN B C 1
ATOM 9724 O O . GLN B 2 388 ? -17.183 -3.123 -6.381 1.000 0.980 388 GLN B O 1
ATOM 9738 N N . ASN B 2 389 ? -16.230 -2.023 -4.683 1.000 0.980 389 ASN B N 1
ATOM 9739 C CA . ASN B 2 389 ? -17.302 -1.038 -4.569 1.000 0.980 389 ASN B CA 1
ATOM 9740 C C . ASN B 2 389 ? -17.466 -0.217 -5.862 1.000 0.980 389 ASN B C 1
ATOM 9741 O O . ASN B 2 389 ? -18.593 -0.045 -6.318 1.000 0.980 389 ASN B O 1
ATOM 9752 N N . ILE B 2 390 ? -16.372 0.187 -6.516 1.000 0.980 390 ILE B N 1
ATOM 9753 C CA . ILE B 2 390 ? -16.392 0.892 -7.811 1.000 0.980 390 ILE B CA 1
ATOM 9754 C C . ILE B 2 390 ? -17.069 0.052 -8.912 1.000 0.980 390 ILE B C 1
ATOM 9755 O O . ILE B 2 390 ? -17.801 0.588 -9.748 1.000 0.980 390 ILE B O 1
ATOM 9771 N N . VAL B 2 391 ? -16.837 -1.263 -8.934 1.000 0.980 391 VAL B N 1
ATOM 9772 C CA . VAL B 2 391 ? -17.364 -2.168 -9.970 1.000 0.980 391 VAL B CA 1
ATOM 9773 C C . VAL B 2 391 ? -18.796 -2.622 -9.672 1.000 0.980 391 VAL B C 1
ATOM 9774 O O . VAL B 2 391 ? -19.654 -2.566 -10.561 1.000 0.980 391 VAL B O 1
ATOM 9787 N N . GLU B 2 392 ? -19.037 -3.105 -8.453 1.000 0.970 392 GLU B N 1
ATOM 9788 C CA . GLU B 2 392 ? -20.228 -3.875 -8.074 1.000 0.970 392 GLU B CA 1
ATOM 9789 C C . GLU B 2 392 ? -21.315 -3.034 -7.402 1.000 0.970 392 GLU B C 1
ATOM 9790 O O . GLU B 2 392 ? -22.489 -3.280 -7.670 1.000 0.970 392 GLU B O 1
ATOM 9802 N N . LYS B 2 393 ? -20.958 -2.038 -6.576 1.000 0.970 393 LYS B N 1
ATOM 9803 C CA . LYS B 2 393 ? -21.939 -1.143 -5.930 1.000 0.970 393 LYS B CA 1
ATOM 9804 C C . LYS B 2 393 ? -22.223 0.093 -6.785 1.000 0.970 393 LYS B C 1
ATOM 9805 O O . LYS B 2 393 ? -23.371 0.383 -7.087 1.000 0.970 393 LYS B O 1
ATOM 9824 N N . GLU B 2 394 ? -21.172 0.773 -7.232 1.000 0.960 394 GLU B N 1
ATOM 9825 C CA . GLU B 2 394 ? -21.266 2.022 -8.000 1.000 0.960 394 GLU B CA 1
ATOM 9826 C C . GLU B 2 394 ? -21.497 1.794 -9.499 1.000 0.960 394 GLU B C 1
ATOM 9827 O O . GLU B 2 394 ? -21.957 2.678 -10.218 1.000 0.960 394 GLU B O 1
ATOM 9839 N N . GLY B 2 395 ? -21.120 0.623 -10.019 1.000 0.960 395 GLY B N 1
ATOM 9840 C CA . GLY B 2 395 ? -21.261 0.313 -11.439 1.000 0.960 395 GLY B CA 1
ATOM 9841 C C . GLY B 2 395 ? -20.406 1.171 -12.383 1.000 0.960 395 GLY B C 1
ATOM 9842 O O . GLY B 2 395 ? -20.662 1.138 -13.585 1.000 0.960 395 GLY B O 1
ATOM 9846 N N . ARG B 2 396 ? -19.382 1.871 -11.873 1.000 0.950 396 ARG B N 1
ATOM 9847 C CA . ARG B 2 396 ? -18.549 2.872 -12.576 1.000 0.950 396 ARG B CA 1
ATOM 9848 C C . ARG B 2 396 ? -17.463 2.287 -13.488 1.000 0.950 396 ARG B C 1
ATOM 9849 O O . ARG B 2 396 ? -16.721 3.034 -14.127 1.000 0.950 396 ARG B O 1
ATOM 9870 N N . ALA B 2 397 ? -17.339 0.964 -13.553 1.000 0.930 397 ALA B N 1
ATOM 9871 C CA . ALA B 2 397 ? -16.373 0.307 -14.426 1.000 0.930 397 ALA B CA 1
ATOM 9872 C C . ALA B 2 397 ? -16.776 0.390 -15.916 1.000 0.930 397 ALA B C 1
ATOM 9873 O O . ALA B 2 397 ? -17.970 0.307 -16.226 1.000 0.930 397 ALA B O 1
ATOM 9880 N N . PRO B 2 398 ? -15.812 0.488 -16.856 1.000 0.910 398 PRO B N 1
ATOM 9881 C CA . PRO B 2 398 ? -16.112 0.526 -18.286 1.000 0.910 398 PRO B CA 1
ATOM 9882 C C . PRO B 2 398 ? -16.913 -0.697 -18.755 1.000 0.910 398 PRO B C 1
ATOM 9883 O O . PRO B 2 398 ? -16.609 -1.831 -18.382 1.000 0.910 398 PRO B O 1
ATOM 9894 N N . ILE B 2 399 ? -17.899 -0.493 -19.638 1.000 0.930 399 ILE B N 1
ATOM 9895 C CA . ILE B 2 399 ? -18.766 -1.575 -20.150 1.000 0.930 399 ILE B CA 1
ATOM 9896 C C . ILE B 2 399 ? -17.944 -2.675 -20.840 1.000 0.930 399 ILE B C 1
ATOM 9897 O O . ILE B 2 399 ? -18.214 -3.861 -20.646 1.000 0.930 399 ILE B O 1
ATOM 9913 N N . SER B 2 400 ? -16.913 -2.297 -21.602 1.000 0.920 400 SER B N 1
ATOM 9914 C CA . SER B 2 400 ? -15.994 -3.239 -22.253 1.000 0.920 400 SER B CA 1
ATOM 9915 C C . SER B 2 400 ? -15.248 -4.119 -21.245 1.000 0.920 400 SER B C 1
ATOM 9916 O O . SER B 2 400 ? -15.077 -5.315 -21.479 1.000 0.920 400 SER B O 1
ATOM 9924 N N . GLU B 2 401 ? -14.864 -3.557 -20.097 1.000 0.920 401 GLU B N 1
ATOM 9925 C CA . GLU B 2 401 ? -14.205 -4.284 -19.013 1.000 0.920 401 GLU B CA 1
ATOM 9926 C C . GLU B 2 401 ? -15.177 -5.227 -18.298 1.000 0.920 401 GLU B C 1
ATOM 9927 O O . GLU B 2 401 ? -14.850 -6.395 -18.087 1.000 0.920 401 GLU B O 1
ATOM 9939 N N . LYS B 2 402 ? -16.407 -4.768 -18.028 1.000 0.950 402 LYS B N 1
ATOM 9940 C CA . LYS B 2 402 ? -17.489 -5.617 -17.508 1.000 0.950 402 LYS B CA 1
ATOM 9941 C C . LYS B 2 402 ? -17.743 -6.822 -18.408 1.000 0.950 402 LYS B C 1
ATOM 9942 O O . LYS B 2 402 ? -17.853 -7.940 -17.910 1.000 0.950 402 LYS B O 1
ATOM 9961 N N . LEU B 2 403 ? -17.807 -6.622 -19.725 1.000 0.950 403 LEU B N 1
ATOM 9962 C CA . LEU B 2 403 ? -18.035 -7.711 -20.676 1.000 0.950 403 LEU B CA 1
ATOM 9963 C C . LEU B 2 403 ? -16.862 -8.705 -20.688 1.000 0.950 403 LEU B C 1
ATOM 9964 O O . LEU B 2 403 ? -17.085 -9.914 -20.630 1.000 0.950 403 LEU B O 1
ATOM 9980 N N . ALA B 2 404 ? -15.624 -8.199 -20.696 1.000 0.930 404 ALA B N 1
ATOM 9981 C CA . ALA B 2 404 ? -14.418 -9.022 -20.654 1.000 0.930 404 ALA B CA 1
ATOM 9982 C C . ALA B 2 404 ? -14.325 -9.850 -19.362 1.000 0.930 404 ALA B C 1
ATOM 9983 O O . ALA B 2 404 ? -14.010 -11.038 -19.415 1.000 0.930 404 ALA B O 1
ATOM 9990 N N . MET B 2 405 ? -14.657 -9.260 -18.211 1.000 0.950 405 MET B N 1
ATOM 9991 C CA . MET B 2 405 ? -14.612 -9.946 -16.915 1.000 0.950 405 MET B CA 1
ATOM 9992 C C . MET B 2 405 ? -15.753 -10.948 -16.741 1.000 0.950 405 MET B C 1
ATOM 9993 O O . MET B 2 405 ? -15.542 -12.033 -16.200 1.000 0.950 405 MET B O 1
ATOM 10007 N N . LYS B 2 406 ? -16.933 -10.665 -17.298 1.000 0.950 406 LYS B N 1
ATOM 10008 C CA . LYS B 2 406 ? -18.042 -11.625 -17.353 1.000 0.950 406 LYS B CA 1
ATOM 10009 C C . LYS B 2 406 ? -17.703 -12.830 -18.239 1.000 0.950 406 LYS B C 1
ATOM 10010 O O . LYS B 2 406 ? -17.998 -13.968 -17.870 1.000 0.950 406 LYS B O 1
ATOM 10029 N N . ALA B 2 407 ? -17.042 -12.596 -19.377 1.000 0.940 407 ALA B N 1
ATOM 10030 C CA . ALA B 2 407 ? -16.517 -13.653 -20.242 1.000 0.940 407 ALA B CA 1
ATOM 10031 C C . ALA B 2 407 ? -15.403 -14.455 -19.549 1.000 0.940 407 ALA B C 1
ATOM 10032 O O . ALA B 2 407 ? -15.424 -15.684 -19.602 1.000 0.940 407 ALA B O 1
ATOM 10039 N N . PHE B 2 408 ? -14.490 -13.786 -18.831 1.000 0.930 408 PHE B N 1
ATOM 10040 C CA . PHE B 2 408 ? -13.490 -14.443 -17.986 1.000 0.930 408 PHE B CA 1
ATOM 10041 C C . PHE B 2 408 ? -14.155 -15.345 -16.940 1.000 0.930 408 PHE B C 1
ATOM 10042 O O . PHE B 2 408 ? -13.801 -16.514 -16.854 1.000 0.930 408 PHE B O 1
ATOM 10059 N N . GLY B 2 409 ? -15.155 -14.857 -16.198 1.000 0.950 409 GLY B N 1
ATOM 10060 C CA . GLY B 2 409 ? -15.858 -15.647 -15.182 1.000 0.950 409 GLY B CA 1
ATOM 10061 C C . GLY B 2 409 ? -16.572 -16.877 -15.754 1.000 0.950 409 GLY B C 1
ATOM 10062 O O . GLY B 2 409 ? -16.572 -17.940 -15.133 1.000 0.950 409 GLY B O 1
ATOM 10066 N N . LEU B 2 410 ? -17.149 -16.770 -16.957 1.000 0.940 410 LEU B N 1
ATOM 10067 C CA . LEU B 2 410 ? -17.746 -17.905 -17.674 1.000 0.940 410 LEU B CA 1
ATOM 10068 C C . LEU B 2 410 ? -16.686 -18.907 -18.162 1.000 0.940 410 LEU B C 1
ATOM 10069 O O . LEU B 2 410 ? -16.829 -20.107 -17.937 1.000 0.940 410 LEU B O 1
ATOM 10085 N N . GLY B 2 411 ? -15.605 -18.432 -18.787 1.000 0.940 411 GLY B N 1
ATOM 10086 C CA . GLY B 2 411 ? -14.519 -19.286 -19.277 1.000 0.940 411 GLY B CA 1
ATOM 10087 C C . GLY B 2 411 ? -13.752 -19.979 -18.149 1.000 0.940 411 GLY B C 1
ATOM 10088 O O . GLY B 2 411 ? -13.431 -21.157 -18.254 1.000 0.940 411 GLY B O 1
ATOM 10092 N N . ALA B 2 412 ? -13.529 -19.280 -17.035 1.000 0.950 412 ALA B N 1
ATOM 10093 C CA . ALA B 2 412 ? -12.813 -19.789 -15.869 1.000 0.950 412 ALA B CA 1
ATOM 10094 C C . ALA B 2 412 ? -13.649 -20.726 -14.974 1.000 0.950 412 ALA B C 1
ATOM 10095 O O . ALA B 2 412 ? -13.095 -21.357 -14.078 1.000 0.950 412 ALA B O 1
ATOM 10102 N N . SER B 2 413 ? -14.964 -20.838 -15.207 1.000 0.960 413 SER B N 1
ATOM 10103 C CA . SER B 2 413 ? -15.857 -21.762 -14.484 1.000 0.960 413 SER B CA 1
ATOM 10104 C C . SER B 2 413 ? -16.314 -22.962 -15.319 1.000 0.960 413 SER B C 1
ATOM 10105 O O . SER B 2 413 ? -16.907 -23.901 -14.779 1.000 0.960 413 SER B O 1
ATOM 10113 N N . SER B 2 414 ? -16.011 -22.989 -16.620 1.000 0.960 414 SER B N 1
ATOM 10114 C CA . SER B 2 414 ? -16.432 -24.049 -17.538 1.000 0.960 414 SER B CA 1
ATOM 10115 C C . SER B 2 414 ? -15.242 -24.778 -18.152 1.000 0.960 414 SER B C 1
ATOM 10116 O O . SER B 2 414 ? -14.513 -24.229 -18.979 1.000 0.960 414 SER B O 1
ATOM 10124 N N . LEU B 2 415 ? -15.095 -26.059 -17.798 1.000 0.940 415 LEU B N 1
ATOM 10125 C CA . LEU B 2 415 ? -14.035 -26.913 -18.332 1.000 0.940 415 LEU B CA 1
ATOM 10126 C C . LEU B 2 415 ? -14.110 -27.047 -19.860 1.000 0.940 415 LEU B C 1
ATOM 10127 O O . LEU B 2 415 ? -13.072 -27.004 -20.516 1.000 0.940 415 LEU B O 1
ATOM 10143 N N . SER B 2 416 ? -15.310 -27.173 -20.443 1.000 0.950 416 SER B N 1
ATOM 10144 C CA . SER B 2 416 ? -15.463 -27.308 -21.899 1.000 0.950 416 SER B CA 1
ATOM 10145 C C . SER B 2 416 ? -15.049 -26.032 -22.635 1.000 0.950 416 SER B C 1
ATOM 10146 O O . SER B 2 416 ? -14.312 -26.111 -23.620 1.000 0.950 416 SER B O 1
ATOM 10154 N N . LEU B 2 417 ? -15.440 -24.857 -22.122 1.000 0.950 417 LEU B N 1
ATOM 10155 C CA . LEU B 2 417 ? -15.049 -23.565 -22.694 1.000 0.950 417 LEU B CA 1
ATOM 10156 C C . LEU B 2 417 ? -13.546 -23.331 -22.558 1.000 0.950 417 LEU B C 1
ATOM 10157 O O . LEU B 2 417 ? -12.909 -22.927 -23.530 1.000 0.950 417 LEU B O 1
ATOM 10173 N N . TYR B 2 418 ? -12.969 -23.626 -21.391 1.000 0.950 418 TYR B N 1
ATOM 10174 C CA . TYR B 2 418 ? -11.532 -23.493 -21.187 1.000 0.950 418 TYR B CA 1
ATOM 10175 C C . TYR B 2 418 ? -10.744 -24.433 -22.100 1.000 0.950 418 TYR B C 1
ATOM 10176 O O . TYR B 2 418 ? -9.821 -23.984 -22.780 1.000 0.950 418 TYR B O 1
ATOM 10194 N N . LYS B 2 419 ? -11.125 -25.718 -22.183 1.000 0.930 419 LYS B N 1
ATOM 10195 C CA . LYS B 2 419 ? -10.471 -26.696 -23.066 1.000 0.930 419 LYS B CA 1
ATOM 10196 C C . LYS B 2 419 ? -10.534 -26.264 -24.528 1.000 0.930 419 LYS B C 1
ATOM 10197 O O . LYS B 2 419 ? -9.529 -26.398 -25.223 1.000 0.930 419 LYS B O 1
ATOM 10216 N N . MET B 2 420 ? -11.675 -25.749 -24.986 1.000 0.920 420 MET B N 1
ATOM 10217 C CA . MET B 2 420 ? -11.838 -25.298 -26.367 1.000 0.920 420 MET B CA 1
ATOM 10218 C C . MET B 2 420 ? -11.007 -24.038 -26.639 1.000 0.920 420 MET B C 1
ATOM 10219 O O . MET B 2 420 ? -10.203 -24.030 -27.565 1.000 0.920 420 MET B O 1
ATOM 10233 N N . GLY B 2 421 ? -11.121 -23.007 -25.799 1.000 0.920 421 GLY B N 1
ATOM 10234 C CA . GLY B 2 421 ? -10.377 -21.758 -25.974 1.000 0.920 421 GLY B CA 1
ATOM 10235 C C . GLY B 2 421 ? -8.860 -21.953 -25.920 1.000 0.920 421 GLY B C 1
ATOM 10236 O O . GLY B 2 421 ? -8.146 -21.503 -26.814 1.000 0.920 421 GLY B O 1
ATOM 10240 N N . SER B 2 422 ? -8.365 -22.685 -24.917 1.000 0.920 422 SER B N 1
ATOM 10241 C CA . SER B 2 422 ? -6.924 -22.933 -24.755 1.000 0.920 422 SER B CA 1
ATOM 10242 C C . SER B 2 422 ? -6.339 -23.816 -25.861 1.000 0.920 422 SER B C 1
ATOM 10243 O O . SER B 2 422 ? -5.189 -23.616 -26.233 1.000 0.920 422 SER B O 1
ATOM 10251 N N . LYS B 2 423 ? -7.116 -24.742 -26.446 1.000 0.910 423 LYS B N 1
ATOM 10252 C CA . LYS B 2 423 ? -6.661 -25.578 -27.575 1.000 0.910 423 LYS B CA 1
ATOM 10253 C C . LYS B 2 423 ? -6.487 -24.777 -28.868 1.000 0.910 423 LYS B C 1
ATOM 10254 O O . LYS B 2 423 ? -5.634 -25.101 -29.686 1.000 0.910 423 LYS B O 1
ATOM 10273 N N . TRP B 2 424 ? -7.293 -23.736 -29.057 1.000 0.920 424 TRP B N 1
ATOM 10274 C CA . TRP B 2 424 ? -7.262 -22.899 -30.258 1.000 0.920 424 TRP B CA 1
ATOM 10275 C C . TRP B 2 424 ? -6.333 -21.684 -30.142 1.000 0.920 424 TRP B C 1
ATOM 10276 O O . TRP B 2 424 ? -5.928 -21.136 -31.167 1.000 0.920 424 TRP B O 1
ATOM 10297 N N . ALA B 2 425 ? -5.959 -21.278 -28.923 1.000 0.910 425 ALA B N 1
ATOM 10298 C CA . ALA B 2 425 ? -5.094 -20.123 -28.687 1.000 0.910 425 ALA B CA 1
ATOM 10299 C C . ALA B 2 425 ? -3.756 -20.156 -29.466 1.000 0.910 425 ALA B C 1
ATOM 10300 O O . ALA B 2 425 ? -3.419 -19.124 -30.046 1.000 0.910 425 ALA B O 1
ATOM 10307 N N . PRO B 2 426 ? -3.027 -21.290 -29.587 1.000 0.910 426 PRO B N 1
ATOM 10308 C CA . PRO B 2 426 ? -1.811 -21.366 -30.409 1.000 0.910 426 PRO B CA 1
ATOM 10309 C C . PRO B 2 426 ? -2.021 -20.994 -31.881 1.000 0.910 426 PRO B C 1
ATOM 10310 O O . PRO B 2 426 ? -1.322 -20.128 -32.409 1.000 0.910 426 PRO B O 1
ATOM 10321 N N . ALA B 2 427 ? -3.022 -21.583 -32.542 1.000 0.920 427 ALA B N 1
ATOM 10322 C CA . ALA B 2 427 ? -3.315 -21.304 -33.950 1.000 0.920 427 ALA B CA 1
ATOM 10323 C C . ALA B 2 427 ? -3.810 -19.864 -34.161 1.000 0.920 427 ALA B C 1
ATOM 10324 O O . ALA B 2 427 ? -3.415 -19.209 -35.124 1.000 0.920 427 ALA B O 1
ATOM 10331 N N . ALA B 2 428 ? -4.628 -19.352 -33.234 1.000 0.910 428 ALA B N 1
ATOM 10332 C CA . ALA B 2 428 ? -5.145 -17.986 -33.287 1.000 0.910 428 ALA B CA 1
ATOM 10333 C C . ALA B 2 428 ? -4.047 -16.922 -33.120 1.000 0.910 428 ALA B C 1
ATOM 10334 O O . ALA B 2 428 ? -4.159 -15.833 -33.677 1.000 0.910 428 ALA B O 1
ATOM 10341 N N . MET B 2 429 ? -2.988 -17.233 -32.368 1.000 0.920 429 MET B N 1
ATOM 10342 C CA . MET B 2 429 ? -1.887 -16.301 -32.110 1.000 0.920 429 MET B CA 1
ATOM 10343 C C . MET B 2 429 ? -0.727 -16.427 -33.096 1.000 0.920 429 MET B C 1
ATOM 10344 O O . MET B 2 429 ? 0.050 -15.485 -33.214 1.000 0.920 429 MET B O 1
ATOM 10358 N N . THR B 2 430 ? -0.656 -17.526 -33.852 1.000 0.910 430 THR B N 1
ATOM 10359 C CA . THR B 2 430 ? 0.420 -17.800 -34.820 1.000 0.910 430 THR B CA 1
ATOM 10360 C C . THR B 2 430 ? 0.768 -16.601 -35.726 1.000 0.910 430 THR B C 1
ATOM 10361 O O . THR B 2 430 ? 1.952 -16.300 -35.823 1.000 0.910 430 THR B O 1
ATOM 10372 N N . PRO B 2 431 ? -0.185 -15.849 -36.332 1.000 0.920 431 PRO B N 1
ATOM 10373 C CA . PRO B 2 431 ? 0.140 -14.708 -37.205 1.000 0.920 431 PRO B CA 1
ATOM 10374 C C . PRO B 2 431 ? 0.879 -13.547 -36.519 1.000 0.920 431 PRO B C 1
ATOM 10375 O O . PRO B 2 431 ? 1.384 -12.658 -37.196 1.000 0.920 431 PRO B O 1
ATOM 10386 N N . PHE B 2 432 ? 0.893 -13.523 -35.186 1.000 0.930 432 PHE B N 1
ATOM 10387 C CA . PHE B 2 432 ? 1.532 -12.496 -34.362 1.000 0.930 432 PHE B CA 1
ATOM 10388 C C . PHE B 2 432 ? 2.754 -13.029 -33.602 1.000 0.930 432 PHE B C 1
ATOM 10389 O O . PHE B 2 432 ? 3.341 -12.289 -32.810 1.000 0.930 432 PHE B O 1
ATOM 10406 N N . THR B 2 433 ? 3.085 -14.310 -33.774 1.000 0.920 433 THR B N 1
ATOM 10407 C CA . THR B 2 433 ? 4.173 -14.984 -33.070 1.000 0.920 433 THR B CA 1
ATOM 10408 C C . THR B 2 433 ? 5.408 -15.081 -33.963 1.000 0.920 433 THR B C 1
ATOM 10409 O O . THR B 2 433 ? 5.346 -15.668 -35.037 1.000 0.920 433 THR B O 1
ATOM 10420 N N . GLU B 2 434 ? 6.540 -14.578 -33.480 1.000 0.900 434 GLU B N 1
ATOM 10421 C CA . GLU B 2 434 ? 7.890 -14.807 -34.018 1.000 0.900 434 GLU B CA 1
ATOM 10422 C C . GLU B 2 434 ? 8.747 -15.366 -32.880 1.000 0.900 434 GLU B C 1
ATOM 10423 O O . GLU B 2 434 ? 8.647 -14.861 -31.768 1.000 0.900 434 GLU B O 1
ATOM 10435 N N . ASP B 2 435 ? 9.559 -16.401 -33.113 1.000 0.880 435 ASP B N 1
ATOM 10436 C CA . ASP B 2 435 ? 10.464 -16.989 -32.102 1.000 0.880 435 ASP B CA 1
ATOM 10437 C C . ASP B 2 435 ? 9.816 -17.246 -30.721 1.000 0.880 435 ASP B C 1
ATOM 10438 O O . ASP B 2 435 ? 10.336 -16.844 -29.683 1.000 0.880 435 ASP B O 1
ATOM 10447 N N . GLU B 2 436 ? 8.638 -17.883 -30.704 1.000 0.890 436 GLU B N 1
ATOM 10448 C CA . GLU B 2 436 ? 7.855 -18.193 -29.487 1.000 0.890 436 GLU B CA 1
ATOM 10449 C C . GLU B 2 436 ? 7.434 -16.976 -28.639 1.000 0.890 436 GLU B C 1
ATOM 10450 O O . GLU B 2 436 ? 6.960 -17.117 -27.508 1.000 0.890 436 GLU B O 1
ATOM 10462 N N . LYS B 2 437 ? 7.521 -15.767 -29.196 1.000 0.920 437 LYS B N 1
ATOM 10463 C CA . LYS B 2 437 ? 7.112 -14.525 -28.539 1.000 0.920 437 LYS B CA 1
ATOM 10464 C C . LYS B 2 437 ? 6.176 -13.703 -29.410 1.000 0.920 437 LYS B C 1
ATOM 10465 O O . LYS B 2 437 ? 6.096 -13.843 -30.627 1.000 0.920 437 LYS B O 1
ATOM 10484 N N . ILE B 2 438 ? 5.423 -12.837 -28.748 1.000 0.950 438 ILE B N 1
ATOM 10485 C CA . ILE B 2 438 ? 4.507 -11.885 -29.362 1.000 0.950 438 ILE B CA 1
ATOM 10486 C C . ILE B 2 438 ? 4.995 -10.487 -28.992 1.000 0.950 438 ILE B C 1
ATOM 10487 O O . ILE B 2 438 ? 4.788 -10.008 -27.874 1.000 0.950 438 ILE B O 1
ATOM 10503 N N . SER B 2 439 ? 5.630 -9.829 -29.958 1.000 0.930 439 SER B N 1
ATOM 10504 C CA . SER B 2 439 ? 6.206 -8.487 -29.802 1.000 0.930 439 SER B CA 1
ATOM 10505 C C . SER B 2 439 ? 5.194 -7.374 -30.110 1.000 0.930 439 SER B C 1
ATOM 10506 O O . SER B 2 439 ? 5.352 -6.242 -29.654 1.000 0.930 439 SER B O 1
ATOM 10514 N N . LYS B 2 440 ? 4.138 -7.679 -30.882 1.000 0.920 440 LYS B N 1
ATOM 10515 C CA . LYS B 2 440 ? 3.041 -6.761 -31.254 1.000 0.920 440 LYS B CA 1
ATOM 10516 C C . LYS B 2 440 ? 1.701 -7.501 -31.281 1.000 0.920 440 LYS B C 1
ATOM 10517 O O . LYS B 2 440 ? 1.207 -7.895 -32.334 1.000 0.920 440 LYS B O 1
ATOM 10536 N N . GLY B 2 441 ? 1.111 -7.699 -30.108 1.000 0.900 441 GLY B N 1
ATOM 10537 C CA . GLY B 2 441 ? -0.153 -8.416 -29.962 1.000 0.900 441 GLY B CA 1
ATOM 10538 C C . GLY B 2 441 ? -1.387 -7.548 -30.266 1.000 0.900 441 GLY B C 1
ATOM 10539 O O . GLY B 2 441 ? -1.357 -6.330 -30.069 1.000 0.900 441 GLY B O 1
ATOM 10543 N N . PRO B 2 442 ? -2.500 -8.148 -30.722 1.000 0.840 442 PRO B N 1
ATOM 10544 C CA . PRO B 2 442 ? -3.738 -7.430 -31.018 1.000 0.840 442 PRO B CA 1
ATOM 10545 C C . PRO B 2 442 ? -4.558 -7.111 -29.755 1.000 0.840 442 PRO B C 1
ATOM 10546 O O . PRO B 2 442 ? -4.427 -7.752 -28.712 1.000 0.840 442 PRO B O 1
ATOM 10557 N N . GLY B 2 443 ? -5.472 -6.140 -29.858 1.000 0.770 443 GLY B N 1
ATOM 10558 C CA . GLY B 2 443 ? -6.490 -5.877 -28.832 1.000 0.770 443 GLY B CA 1
ATOM 10559 C C . GLY B 2 443 ? -5.903 -5.638 -27.426 1.000 0.770 443 GLY B C 1
ATOM 10560 O O . GLY B 2 443 ? -5.044 -4.769 -27.284 1.000 0.770 443 GLY B O 1
ATOM 10564 N N . PRO B 2 444 ? -6.325 -6.384 -26.382 1.000 0.730 444 PRO B N 1
ATOM 10565 C CA . PRO B 2 444 ? -5.816 -6.215 -25.015 1.000 0.730 444 PRO B CA 1
ATOM 10566 C C . PRO B 2 444 ? -4.309 -6.477 -24.880 1.000 0.730 444 PRO B C 1
ATOM 10567 O O . PRO B 2 444 ? -3.648 -5.853 -24.051 1.000 0.730 444 PRO B O 1
ATOM 10578 N N . LEU B 2 445 ? -3.755 -7.368 -25.714 1.000 0.860 445 LEU B N 1
ATOM 10579 C CA . LEU B 2 445 ? -2.319 -7.655 -25.741 1.000 0.860 445 LEU B CA 1
ATOM 10580 C C . LEU B 2 445 ? -1.504 -6.475 -26.282 1.000 0.860 445 LEU B C 1
ATOM 10581 O O . LEU B 2 445 ? -0.306 -6.408 -26.020 1.000 0.860 445 LEU B O 1
ATOM 10597 N N . LYS B 2 446 ? -2.121 -5.515 -26.982 1.000 0.870 446 LYS B N 1
ATOM 10598 C CA . LYS B 2 446 ? -1.421 -4.344 -27.527 1.000 0.870 446 LYS B CA 1
ATOM 10599 C C . LYS B 2 446 ? -0.765 -3.507 -26.428 1.000 0.870 446 LYS B C 1
ATOM 10600 O O . LYS B 2 446 ? 0.397 -3.147 -26.557 1.000 0.870 446 LYS B O 1
ATOM 10619 N N . ASN B 2 447 ? -1.479 -3.245 -25.332 1.000 0.850 447 ASN B N 1
ATOM 10620 C CA . ASN B 2 447 ? -0.958 -2.431 -24.227 1.000 0.850 447 ASN B CA 1
ATOM 10621 C C . ASN B 2 447 ? 0.184 -3.131 -23.476 1.000 0.850 447 ASN B C 1
ATOM 10622 O O . ASN B 2 447 ? 1.130 -2.472 -23.064 1.000 0.850 447 ASN B O 1
ATOM 10633 N N . TRP B 2 448 ? 0.127 -4.460 -23.331 1.000 0.900 448 TRP B N 1
ATOM 10634 C CA . TRP B 2 448 ? 1.254 -5.235 -22.798 1.000 0.900 448 TRP B CA 1
ATOM 10635 C C . TRP B 2 448 ? 2.456 -5.161 -23.753 1.000 0.900 448 TRP B C 1
ATOM 10636 O O . TRP B 2 448 ? 3.558 -4.784 -23.360 1.000 0.900 448 TRP B O 1
ATOM 10657 N N . THR B 2 449 ? 2.220 -5.459 -25.034 1.000 0.940 449 THR B N 1
ATOM 10658 C CA . THR B 2 449 ? 3.269 -5.606 -26.059 1.000 0.940 449 THR B CA 1
ATOM 10659 C C . THR B 2 449 ? 3.902 -4.300 -26.536 1.000 0.940 449 THR B C 1
ATOM 10660 O O . THR B 2 449 ? 4.930 -4.321 -27.212 1.000 0.940 449 THR B O 1
ATOM 10671 N N . GLN B 2 450 ? 3.368 -3.145 -26.132 1.000 0.910 450 GLN B N 1
ATOM 10672 C CA . GLN B 2 450 ? 4.025 -1.856 -26.357 1.000 0.910 450 GLN B CA 1
ATOM 10673 C C . GLN B 2 450 ? 5.405 -1.777 -25.699 1.000 0.910 450 GLN B C 1
ATOM 10674 O O . GLN B 2 450 ? 6.320 -1.215 -26.293 1.000 0.910 450 GLN B O 1
ATOM 10688 N N . ILE B 2 451 ? 5.569 -2.370 -24.516 1.000 0.920 451 ILE B N 1
ATOM 10689 C CA . ILE B 2 451 ? 6.754 -2.151 -23.673 1.000 0.920 451 ILE B CA 1
ATOM 10690 C C . ILE B 2 451 ? 7.478 -3.437 -23.275 1.000 0.920 451 ILE B C 1
ATOM 10691 O O . ILE B 2 451 ? 8.577 -3.374 -22.733 1.000 0.920 451 ILE B O 1
ATOM 10707 N N . ARG B 2 452 ? 6.888 -4.608 -23.499 1.000 0.940 452 ARG B N 1
ATOM 10708 C CA . ARG B 2 452 ? 7.474 -5.896 -23.115 1.000 0.940 452 ARG B CA 1
ATOM 10709 C C . ARG B 2 452 ? 6.896 -7.009 -23.970 1.000 0.940 452 ARG B C 1
ATOM 10710 O O . ARG B 2 452 ? 5.742 -6.933 -24.372 1.000 0.940 452 ARG B O 1
ATOM 10731 N N . ASP B 2 453 ? 7.673 -8.041 -24.240 1.000 0.940 453 ASP B N 1
ATOM 10732 C CA . ASP B 2 453 ? 7.190 -9.162 -25.041 1.000 0.940 453 ASP B CA 1
ATOM 10733 C C . ASP B 2 453 ? 6.211 -10.031 -24.237 1.000 0.940 453 ASP B C 1
ATOM 10734 O O . ASP B 2 453 ? 6.211 -10.040 -23.001 1.000 0.940 453 ASP B O 1
ATOM 10743 N N . PHE B 2 454 ? 5.323 -10.734 -24.939 1.000 0.940 454 PHE B N 1
ATOM 10744 C CA . PHE B 2 454 ? 4.409 -11.706 -24.341 1.000 0.940 454 PHE B CA 1
ATOM 10745 C C . PHE B 2 454 ? 4.764 -13.112 -24.842 1.000 0.940 454 PHE B C 1
ATOM 10746 O O . PHE B 2 454 ? 4.995 -13.264 -26.043 1.000 0.940 454 PHE B O 1
ATOM 10763 N N . PRO B 2 455 ? 4.814 -14.142 -23.982 1.000 0.920 455 PRO B N 1
ATOM 10764 C CA . PRO B 2 455 ? 5.119 -15.499 -24.427 1.000 0.920 455 PRO B CA 1
ATOM 10765 C C . PRO B 2 455 ? 3.999 -16.045 -25.317 1.000 0.920 455 PRO B C 1
ATOM 10766 O O . PRO B 2 455 ? 2.812 -15.889 -25.015 1.000 0.920 455 PRO B O 1
ATOM 10777 N N . ALA B 2 456 ? 4.358 -16.703 -26.417 1.000 0.920 456 ALA B N 1
ATOM 10778 C CA . ALA B 2 456 ? 3.378 -17.383 -27.247 1.000 0.920 456 ALA B CA 1
ATOM 10779 C C . ALA B 2 456 ? 2.804 -18.610 -26.512 1.000 0.920 456 ALA B C 1
ATOM 10780 O O . ALA B 2 456 ? 3.519 -19.286 -25.773 1.000 0.920 456 ALA B O 1
ATOM 10787 N N . PRO B 2 457 ? 1.510 -18.923 -26.694 1.000 0.920 457 PRO B N 1
ATOM 10788 C CA . PRO B 2 457 ? 0.932 -20.138 -26.131 1.000 0.920 457 PRO B CA 1
ATOM 10789 C C . PRO B 2 457 ? 1.540 -21.383 -26.793 1.000 0.920 457 PRO B C 1
ATOM 10790 O O . PRO B 2 457 ? 1.615 -21.468 -28.023 1.000 0.920 457 PRO B O 1
ATOM 10801 N N . HIS B 2 458 ? 1.939 -22.368 -25.986 1.000 0.890 458 HIS B N 1
ATOM 10802 C CA . HIS B 2 458 ? 2.526 -23.606 -26.498 1.000 0.890 458 HIS B CA 1
ATOM 10803 C C . HIS B 2 458 ? 1.499 -24.449 -27.260 1.000 0.890 458 HIS B C 1
ATOM 10804 O O . HIS B 2 458 ? 0.325 -24.529 -26.895 1.000 0.890 458 HIS B O 1
ATOM 10818 N N . LYS B 2 459 ? 1.962 -25.142 -28.309 1.000 0.860 459 LYS B N 1
ATOM 10819 C CA . LYS B 2 459 ? 1.121 -26.061 -29.097 1.000 0.860 459 LYS B CA 1
ATOM 10820 C C . LYS B 2 459 ? 0.569 -27.222 -28.268 1.000 0.860 459 LYS B C 1
ATOM 10821 O O . LYS B 2 459 ? -0.563 -27.633 -28.493 1.000 0.860 459 LYS B O 1
ATOM 10840 N N . SER B 2 460 ? 1.375 -27.746 -27.348 1.000 0.900 460 SER B N 1
ATOM 10841 C CA . SER B 2 460 ? 0.969 -28.763 -26.378 1.000 0.900 460 SER B CA 1
ATOM 10842 C C . SER B 2 460 ? 0.857 -28.092 -25.016 1.000 0.900 460 SER B C 1
ATOM 10843 O O . SER B 2 460 ? 1.835 -27.522 -24.530 1.000 0.900 460 SER B O 1
ATOM 10851 N N . ARG B 2 461 ? -0.346 -28.115 -24.436 1.000 0.940 461 ARG B N 1
ATOM 10852 C CA . ARG B 2 461 ? -0.596 -27.594 -23.087 1.000 0.940 461 ARG B CA 1
ATOM 10853 C C . ARG B 2 461 ? -0.080 -28.585 -22.055 1.000 0.940 461 ARG B C 1
ATOM 10854 O O . ARG B 2 461 ? 0.093 -29.768 -22.354 1.000 0.940 461 ARG B O 1
ATOM 10875 N N . PHE B 2 462 ? 0.084 -28.138 -20.815 1.000 0.960 462 PHE B N 1
ATOM 10876 C CA . PHE B 2 462 ? 0.512 -29.032 -19.741 1.000 0.960 462 PHE B CA 1
ATOM 10877 C C . PHE B 2 462 ? -0.476 -30.190 -19.560 1.000 0.960 462 PHE B C 1
ATOM 10878 O O . PHE B 2 462 ? -0.055 -31.340 -19.490 1.000 0.960 462 PHE B O 1
ATOM 10895 N N . ARG B 2 463 ? -1.787 -29.903 -19.566 1.000 0.960 463 ARG B N 1
ATOM 10896 C CA . ARG B 2 463 ? -2.833 -30.936 -19.459 1.000 0.960 463 ARG B CA 1
ATOM 10897 C C . ARG B 2 463 ? -2.785 -31.992 -20.562 1.000 0.960 463 ARG B C 1
ATOM 10898 O O . ARG B 2 463 ? -3.170 -33.128 -20.323 1.000 0.960 463 ARG B O 1
ATOM 10919 N N . ASP B 2 464 ? -2.342 -31.607 -21.759 1.000 0.950 464 ASP B N 1
ATOM 10920 C CA . ASP B 2 464 ? -2.217 -32.543 -22.875 1.000 0.950 464 ASP B CA 1
ATOM 10921 C C . ASP B 2 464 ? -0.998 -33.442 -22.635 1.000 0.950 464 ASP B C 1
ATOM 10922 O O . ASP B 2 464 ? -1.113 -34.660 -22.680 1.000 0.950 464 ASP B O 1
ATOM 10931 N N . TRP B 2 465 ? 0.140 -32.846 -22.260 1.000 0.950 465 TRP B N 1
ATOM 10932 C CA . TRP B 2 465 ? 1.349 -33.592 -21.908 1.000 0.950 465 TRP B CA 1
ATOM 10933 C C . TRP B 2 465 ? 1.137 -34.578 -20.747 1.000 0.950 465 TRP B C 1
ATOM 10934 O O . TRP B 2 465 ? 1.613 -35.708 -20.827 1.000 0.950 465 TRP B O 1
ATOM 10955 N N . PHE B 2 466 ? 0.422 -34.182 -19.687 1.000 0.960 466 PHE B N 1
ATOM 10956 C CA . PHE B 2 466 ? 0.162 -35.060 -18.539 1.000 0.960 466 PHE B CA 1
ATOM 10957 C C . PHE B 2 466 ? -0.706 -36.265 -18.943 1.000 0.960 466 PHE B C 1
ATOM 10958 O O . PHE B 2 466 ? -0.385 -37.399 -18.592 1.000 0.960 466 PHE B O 1
ATOM 10975 N N . ALA B 2 467 ? -1.749 -36.037 -19.752 1.000 0.930 467 ALA B N 1
ATOM 10976 C CA . ALA B 2 467 ? -2.616 -37.099 -20.264 1.000 0.930 467 ALA B CA 1
ATOM 10977 C C . ALA B 2 467 ? -1.885 -38.049 -21.235 1.000 0.930 467 ALA B C 1
ATOM 10978 O O . ALA B 2 467 ? -2.030 -39.271 -21.135 1.000 0.930 467 ALA B O 1
ATOM 10985 N N . ASP B 2 468 ? -1.073 -37.507 -22.152 1.000 0.930 468 ASP B N 1
ATOM 10986 C CA . ASP B 2 468 ? -0.267 -38.298 -23.094 1.000 0.930 468 ASP B CA 1
ATOM 10987 C C . ASP B 2 468 ? 0.757 -39.178 -22.352 1.000 0.930 468 ASP B C 1
ATOM 10988 O O . ASP B 2 468 ? 1.016 -40.322 -22.742 1.000 0.930 468 ASP B O 1
ATOM 10997 N N . ARG B 2 469 ? 1.317 -38.670 -21.248 1.000 0.920 469 ARG B N 1
ATOM 10998 C CA . ARG B 2 469 ? 2.249 -39.402 -20.387 1.000 0.920 469 ARG B CA 1
ATOM 10999 C C . ARG B 2 469 ? 1.567 -40.536 -19.622 1.000 0.920 469 ARG B C 1
ATOM 11000 O O . ARG B 2 469 ? 2.043 -41.662 -19.732 1.000 0.920 469 ARG B O 1
ATOM 11021 N N . GLU B 2 470 ? 0.461 -40.271 -18.917 1.000 0.880 470 GLU B N 1
ATOM 11022 C CA . GLU B 2 470 ? -0.311 -41.318 -18.217 1.000 0.880 470 GLU B CA 1
ATOM 11023 C C . GLU B 2 470 ? -0.704 -42.450 -19.176 1.000 0.880 470 GLU B C 1
ATOM 11024 O O . GLU B 2 470 ? -0.613 -43.633 -18.846 1.000 0.880 470 GLU B O 1
ATOM 11036 N N . THR B 2 471 ? -1.109 -42.088 -20.396 1.000 0.870 471 THR B N 1
ATOM 11037 C CA . THR B 2 471 ? -1.458 -43.055 -21.444 1.000 0.870 471 THR B CA 1
ATOM 11038 C C . THR B 2 471 ? -0.247 -43.906 -21.843 1.000 0.870 471 THR B C 1
ATOM 11039 O O . THR B 2 471 ? -0.353 -45.127 -21.982 1.000 0.870 471 THR B O 1
ATOM 11050 N N . SER B 2 472 ? 0.921 -43.280 -21.996 1.000 0.880 472 SER B N 1
ATOM 11051 C CA . SER B 2 472 ? 2.173 -43.968 -22.331 1.000 0.880 472 SER B CA 1
ATOM 11052 C C . SER B 2 472 ? 2.674 -44.875 -21.198 1.000 0.880 472 SER B C 1
ATOM 11053 O O . SER B 2 472 ? 3.242 -45.929 -21.477 1.000 0.880 472 SER B O 1
ATOM 11061 N N . GLU B 2 473 ? 2.469 -44.486 -19.936 1.000 0.850 473 GLU B N 1
ATOM 11062 C CA . GLU B 2 473 ? 2.820 -45.286 -18.754 1.000 0.850 473 GLU B CA 1
ATOM 11063 C C . GLU B 2 473 ? 1.920 -46.524 -18.625 1.000 0.850 473 GLU B C 1
ATOM 11064 O O . GLU B 2 473 ? 2.448 -47.630 -18.519 1.000 0.850 473 GLU B O 1
ATOM 11076 N N . ARG B 2 474 ? 0.594 -46.392 -18.790 1.000 0.810 474 ARG B N 1
ATOM 11077 C CA . ARG B 2 474 ? -0.330 -47.549 -18.794 1.000 0.810 474 ARG B CA 1
ATOM 11078 C C . ARG B 2 474 ? -0.014 -48.554 -19.901 1.000 0.810 474 ARG B C 1
ATOM 11079 O O . ARG B 2 474 ? -0.012 -49.755 -19.665 1.000 0.810 474 ARG B O 1
ATOM 11100 N N . THR B 2 475 ? 0.331 -48.069 -21.096 1.000 0.850 475 THR B N 1
ATOM 11101 C CA . THR B 2 475 ? 0.683 -48.944 -22.230 1.000 0.850 475 THR B CA 1
ATOM 11102 C C . THR B 2 475 ? 1.957 -49.763 -21.962 1.000 0.850 475 THR B C 1
ATOM 11103 O O . THR B 2 475 ? 2.132 -50.823 -22.554 1.000 0.850 475 THR B O 1
ATOM 11114 N N . LYS B 2 476 ? 2.859 -49.292 -21.086 1.000 0.840 476 LYS B N 1
ATOM 11115 C CA . LYS B 2 476 ? 4.088 -50.014 -20.715 1.000 0.840 476 LYS B CA 1
ATOM 11116 C C . LYS B 2 476 ? 3.876 -51.084 -19.651 1.000 0.840 476 LYS B C 1
ATOM 11117 O O . LYS B 2 476 ? 4.653 -52.023 -19.627 1.000 0.840 476 LYS B O 1
ATOM 11136 N N . GLU B 2 477 ? 2.890 -50.936 -18.773 1.000 0.770 477 GLU B N 1
ATOM 11137 C CA . GLU B 2 477 ? 2.556 -51.955 -17.764 1.000 0.770 477 GLU B CA 1
ATOM 11138 C C . GLU B 2 477 ? 1.764 -53.122 -18.363 1.000 0.770 477 GLU B C 1
ATOM 11139 O O . GLU B 2 477 ? 1.775 -54.230 -17.831 1.000 0.770 477 GLU B O 1
ATOM 11151 N N . GLU B 2 478 ? 1.079 -52.865 -19.479 1.000 0.820 478 GLU B N 1
ATOM 11152 C CA . GLU B 2 478 ? 0.373 -53.883 -20.257 1.000 0.820 478 GLU B CA 1
ATOM 11153 C C . GLU B 2 478 ? 1.304 -54.729 -21.152 1.000 0.820 478 GLU B C 1
ATOM 11154 O O . GLU B 2 478 ? 0.845 -55.730 -21.707 1.000 0.820 478 GLU B O 1
ATOM 11166 N N . GLN B 2 479 ? 2.583 -54.355 -21.303 1.000 0.820 479 GLN B N 1
ATOM 11167 C CA . GLN B 2 479 ? 3.607 -55.089 -22.072 1.000 0.820 479 GLN B CA 1
ATOM 11168 C C . GLN B 2 479 ? 4.569 -55.841 -21.161 1.000 0.820 479 GLN B C 1
ATOM 11169 O O . GLN B 2 479 ? 5.004 -56.943 -21.570 1.000 0.820 479 GLN B O 1
#

B-factor: mean 0.96, std 0.04, range [0.54, 0.99]

Nearest PDB structures (foldseek):
  5odq-assembly1_B  TM=8.216E-01  e=4.810E-11  Methanothermococcus thermolithotrophicus DSM 2095
  7bkb-assembly1_B  TM=7.881E-01  e=7.685E-10  Methanospirillum hungatei JF-1
  3s7z-assembly1_B  TM=4.022E-01  e=3.449E-05  Salmonella enterica subsp. enterica serovar Typhimurium str. LT2
  5hj7-assembly1_A  TM=3.827E-01  e=6.821E-04  Mycobacterium tuberculosis H37Rv
  3hgu-assembly1_B  TM=4.765E-01  e=5.867E+00  Pantoea agglomerans

Radius of gyration: 28.35 Å; Cα contacts (8 Å, |Δi|>4): 1391; chains: 2; bounding box: 50×96×75 Å

Solvent-accessible surface area: 30216 Å² total; per-residue (Å²): 112,113,0,5,0,1,2,4,34,43,0,2,27,34,36,5,80,3,0,57,6,0,0,70,1,0,59,111,43,56,7,100,16,62,19,22,76,15,2,6,4,5,0,24,49,0,20,11,0,0,7,12,142,17,0,50,73,0,0,63,69,0,2,94,29,0,97,131,17,109,56,0,0,0,0,4,0,22,16,0,5,2,0,103,49,0,35,109,23,0,105,126,39,130,153,27,25,100,81,0,119,138,2,4,88,31,0,48,0,0,0,16,0,0,12,92,43,40,62,39,69,78,19,50,4,34,38,152,19,103,1,0,7,3,32,2,17,19,4,24,44,58,27,46,6,127,155,23,8,65,82,1,5,80,74,9,140,35,26,111,75,62,102,3,52,23,73,49,22,8,2,0,45,13,23,27,3,1,45,80,23,23,88,2,0,36,32,3,0,20,34,2,1,105,19,0,70,139,18,47,6,88,9,0,0,0,3,4,3,4,11,2,15,0,0,16,9,20,2,34,76,77,137,67,151,23,133,38,23,1,0,0,46,0,1,26,20,215,161,49,8,64,21,52,110,67,62,28,150,99,29,5,40,105,8,20,106,63,147,78,8,58,44,24,2,24,29,8,11,65,149,27,53,61,119,18,74,99,8,8,149,111,45,30,103,37,91,115,77,20,48,75,0,38,113,15,0,71,83,0,7,122,52,6,119,123,17,16,38,55,0,16,116,30,1,57,170,111,47,5,85,40,68,106,2,146,50,6,121,70,0,4,37,42,0,67,60,8,4,100,170,86,130,7,135,74,2,2,1,1,49,8,31,13,1,50,0,4,45,0,22,73,41,0,62,157,78,51,12,70,7,11,7,1,24,41,11,16,8,10,4,25,28,34,115,102,32,41,20,2,6,10,46,38,8,13,29,15,33,35,94,64,78,25,49,67,15,0,99,136,121,34,114,1,139,108,58,44,112,77,120,52,10,67,119,43,2,145,70,43,13,119,132,60,9,128,65,14,57,0,0,0,0,4,16,33,0,0,0,0,64,38,1,0,1,0,7,21,28,74,62,29,12,0,144,49,0,1,29,77,1,136,6,3,0,0,0,0,3,20,3,14,0,0,22,25,91,77,41,16,127,18,0,5,16,0,11,0,27,1,6,19,19,74,156,112,18,80,91,59,17,41,36,45,12,18,75,101,187,74,88,152,95,17,13,94,42,5,12,0,0,2,0,22,27,19,6,49,119,5,47,77,55,80,10,46,23,1,4,3,12,2,32,8,4,0,11,0,6,23,12,8,2,0,28,8,4,1,2,54,2,5,1,1,16,2,2,0,8,3,0,2,0,2,0,7,45,31,35,30,32,114,63,7,81,54,2,0,26,5,17,3,2,9,2,4,10,23,68,2,8,1,0,59,3,34,2,13,79,7,3,10,58,0,3,36,11,5,4,69,140,84,36,98,10,80,151,88,29,81,129,58,23,120,61,56,0,98,22,5,28,26,46,81,87,28,66,125,42,4,146,175,22,18,68,66,28,86,108,86,42,134,131,126,83,1,39,179,5,55,53,121,39,125,68,13,4,119,23,0,13,26,31,13,13,58,196,59,14,0,5,42,51,14,46,94,65,72,87,62,77,150,69,157,154,155,195

Secondary structure (DSSP, 8-state):
-EEEE---HHHHHT-HHHHHHHHHHHHHTT-EEE--TT----SHHHHTTT-HHHHHHHHHHHHHHTSS-SEEEES-HHHHHHHHHHHHHTTT-TTTHHHHHHHHHTEEEHHHIIIIIS--S----EEEEEEEEE--HIIIIII---SHHHHHHTTSEEEEE-PPTTTTS--S-TTTHHHHTHHHHHHHHHHHHHHHHHTT-SEEEES-HHHHHHHHHHHHHTT---EEEEHHHHHT--/-TTB--S--HHHHHHHHHH-HHHHHHHHHHHHHHHHHHHHHHHHH--HHHHHHHHHHHHHHHHHTHHHHHHHHHHHHHHTT-EEEEESSHHHHHHHHHHHHHHTT--EEEE---HHHHHTTHHHHHHHTT-EEEE-SHHHHHHHHTTTPPPSSSSSTTTT--HHHHHHHHHHHH---S-S-HHHHHHHHHHHHHHHHHH-SEEEE--S-EETTTTEEEEEESSTHHHHHHHSSSEEEEEEETT-EESSHHHHHHHHHHHHHHHHS-SS-SEEEEE-SSPPTT-SSS-SEEEEEEE-TTGGGTTTSTTGGGGG-----TTTTT-HHHHHHTTGGG-BSS-HHHHHHHHHHHH-HHHHTTGGGS-----HHHHH-TT---HHHHHHHHHHIIIIIS--S-HHHHHHHHHHHHHTT-HHHHHHHHHHHHHHHGGG-BTTEESS-STHHHHHHTTS-EEPPPSS-HHHHHHHHHHHHHHHH--

Sequence (717 aa):
MKVSLFVTCLVDMFQTNVGKATVELLERLGCEVDFPEGQICCGQPAYNSGYVHDAKKAMKRMIETFQDSEYVVSPSGSCTTMFREYPHLFQDDPKWADKAKKLADKTYELTDFIVNVLGVEDVGATLHTKATLHTSCHMTRLLGVRKEPMKLLSHVKGLQFTELPGKHNCCGFGGTFSVKMAQISEQMVDEKVECVEETGAEVLIGADCGCLMNIGGRLGRKDKNVKVMHIAEVLNSRMAMKIGTDAFKERVSQGIDNEFMRGAVSGAQERLRTRRLEAAEELGNWEEWRSLSEEIRQHVLENLDFYLGQLAENVAKRGGHVYFAKTAEEASSYIRDVIQKKNGKKIVKSKSMVTEEINLNEVLEKEGCEVVETDLGEYILQIDDHDPPSHIVAPALHKNKEQIRDVFKERLDYQHTEKPEELVMHARAILRKKFLEADIGITGCNFAIADTGSVSLVTNEGNGRLVSTLPKTQITVMGMERIVPSFSEFEVLVSMLTRSAVGQRLTSYITALTGPKLEGEVDGPEEFHLVIVDNGRSNILGTEFQSVLQCIRCAACINVCPVYRHVGGHSYGSIYSGPIGAVLSPLLGGYDDYKELPYASSLCAACSEACPVKIPLHELLLKHRQNIVEKEGRAPISEKLAMKAFGLGASSLSLYKMGSKWAPAAMTPFTEDEKISKGPGPLKNWTQIRDFPAPHKSRFRDWFADRETSERTKEEQ